Protein 3TY4 (pdb70)

Foldseek 3Di:
DEFEEEEELAFFCSVVLSVLLVVVQCQFDVVLVYHYDYDYAYAAPVCCVVPLARADVVRLVCCVPPGQEYEHHFHPDDPDDDPSDDDNVLVSLVSVALQWKKWWFFAFVPDPDAGATAIETEGADFFQVVVDKDFPDDPVVDIDMDTDGDADLVSLLVSLLVLLVVLLLVVVVVVVPDDDLDPAGEEEEEAACVVVVPRRVSSVVSSVVSCVVDVSSVRHHYYYDYLVCPLVCCVHHNSVHYYYYYYHPSSVVVSVSNCVVHAFLLQIWIWRDRPRYIYTYRPDHNPNVCGPVQQRRNNRSLLSVLVRCSVVPSPPSSVLLVVLLSVLVVVPPAHGVSNVDPHGRVSSSVSSSVSD/DDEFEEEEELAFACSVVLSVLLVVVQCQQDCVLVYHYHYDYDYAAPVCCVVPVARADPVRLVCCVPPGQEYAYHFHPDDPDDDPSDDGNVLVSLVSVAQQWKKWWQADFVPDPFDGATAIQIEGRDFFQVVVAKDFPADPPPDTDMDTDGDADLVSLLVSLLVLLVVQLLVVVVVVVPDDDLDPAGEEEEEAACVPVVPRRVSSVVSNVVSCVVDVSSVRHHYYYDYLVVVLVCLVPPNHVHYYYYYYHPSSVVNSVSSCVRDQDLLQIWMWRDHDRYIYTYRPDHNPNVCGPVQQRRSNRVLLSVLVRCSVVVSPVSSVLLVVLLSVLVVVVPAHGVSNPDPHGSVRSSVSSSVSD

Organism: Schizosaccharomyces pombe (strain 972 / ATCC 24843) (NCBI:txid284812)

Sequence (713 aa):
RRRIVLGLIPADGIGKEVVPAARRLMENLPAKHKLKFDFIIDLDAGWGTFERTGKALPEERTVERLKTECNAALFGAVQSPTHKVAGYSSSPIIVALRKKKMGLYANVRPVKSLDDGAKGKPVVDLVIIVRENTECLYVKEERMVQNTPGKRVAEAIRRISEEASTKKIGKKMAFEIAKSSRQKIRESGTYSIHKKPLVTIIHKSNVMSSVTDGLFRESCRHAQSSLDPSYASSIINVDEQIIVDSMMVYRLFREPECFDVVVAPNLYGDILLSSDGAASSLIGSLGLVPSANVGDNFVVMSSEPVHGSAPDDIAGRRGIANPVATFRSVALMMLEFMMGHQDAAADIYTAVDKVLTEGKVLTPDLGGKSGTNEITDAVLANITRRIVLGLIPADGIGKEVVPAARRLMENLPAKHKLKFDFIDLDDAGWGTFERTGKALPERTVERLKTECNAALFGGAVQSPTHKVAGYSSPIVALRKKMGLYANVRPVKSLDGAKGKPVDLVIVRENTECLYVKKEERMVQNTPGKRVAEAIRRISSEEASTKIGKMMAFEIAKSRQKIRESGTYSIHKKPLVTIIHKSSNVMSSVTDGLFRESCRHAQSLDPSYASINVDEQQIIVDSSMMVYRLFREPECFDVVVAPNLYGDILSSDDGAASLIGSLGLVPSANVGDNFVMSEPVHGSAPDIAGRGIANPVATFRSVALMLEFMGHQDDAAADIYTAVDKVLTEGKVLTPDLGGKSGTNEITDAVLANI

Solvent-accessible surface area: 28170 Å² total; per-residue (Å²): 84,162,4,13,0,0,6,0,38,10,11,20,6,0,132,36,0,3,68,9,0,83,107,0,2,92,76,21,34,103,161,22,69,25,61,27,62,33,18,105,14,60,4,0,41,23,1,28,120,158,85,44,114,3,12,29,94,137,6,5,61,68,1,119,107,67,13,72,0,0,0,1,0,4,22,74,72,38,139,126,105,43,104,65,34,80,33,0,14,68,19,0,41,157,100,19,39,3,18,0,4,1,19,20,0,107,19,46,132,82,53,106,65,108,55,3,16,2,7,0,0,19,2,24,73,15,0,3,43,37,122,76,43,154,51,38,94,98,74,125,46,110,55,15,0,34,0,36,1,54,2,17,23,88,15,0,28,91,0,0,80,23,0,1,68,15,0,80,62,35,36,58,65,32,132,92,67,79,177,21,53,18,189,146,12,36,0,1,0,1,12,5,21,88,16,1,71,48,0,0,25,4,0,58,92,3,0,108,111,0,38,80,84,45,122,46,0,76,91,7,60,33,52,56,10,70,1,43,32,2,0,36,66,3,18,77,59,3,46,49,10,2,0,2,0,0,0,1,4,0,0,17,0,7,0,30,0,0,0,3,30,20,37,17,65,10,12,0,9,4,0,0,7,9,106,138,15,8,0,0,21,2,35,19,41,7,36,91,120,51,36,71,160,39,41,0,6,0,0,0,0,0,18,0,0,0,10,0,0,51,65,47,46,40,96,109,3,1,49,41,0,64,93,3,0,33,95,6,16,76,107,36,86,41,34,0,60,68,39,74,30,103,18,15,7,115,98,0,2,77,21,0,31,89,47,47,141,44,145,6,34,0,0,6,0,35,11,9,19,8,0,129,36,0,3,72,5,0,87,93,0,3,95,72,20,30,100,153,9,51,18,36,21,56,34,22,105,15,81,2,0,41,32,8,27,122,90,89,48,42,7,28,29,73,171,4,28,102,65,0,69,112,76,14,71,0,0,0,0,0,4,16,79,70,40,140,128,106,39,100,70,34,85,29,0,25,82,26,0,37,80,130,28,41,4,19,0,8,1,36,20,1,113,30,39,135,79,54,106,51,83,85,2,11,0,6,1,0,26,3,24,70,12,0,2,39,34,113,74,43,54,74,68,94,76,70,124,44,110,54,16,0,36,1,32,1,53,2,16,20,92,16,0,26,84,0,0,74,14,0,0,73,15,0,82,41,34,35,58,60,33,135,94,65,68,180,26,72,22,106,48,15,37,0,0,0,0,14,14,22,81,16,3,74,50,0,0,19,1,1,54,71,2,0,106,104,0,38,81,82,37,125,49,0,78,98,9,80,51,54,50,45,71,0,8,43,0,0,38,58,0,42,94,56,1,83,51,4,2,0,0,0,0,1,1,2,0,0,16,1,0,2,13,0,0,0,8,23,19,64,14,53,10,29,2,12,4,0,0,6,8,107,148,16,11,0,0,19,3,31,17,42,8,25,94,124,53,40,73,67,36,53,0,7,0,1,0,0,0,26,0,0,0,13,0,0,36,62,53,48,29,103,74,0,0,51,42,0,59,90,2,0,48,102,7,21,94,110,37,86,41,32,0,57,68,45,71,26,109,22,11,5,92,94,0,1,70,20,0,30,89,47,46

Nearest PDB structures (foldseek):
  3ty4-assembly1_A  TM=1.003E+00  e=3.538E-74  Schizosaccharomyces pombe 972h-
  3ty3-assembly1_B  TM=9.899E-01  e=1.278E-67  Schizosaccharomyces pombe 972h-
  3ah3-assembly1_A  TM=9.230E-01  e=7.626E-38  Thermus thermophilus HB27
  6lky-assembly1_B  TM=9.009E-01  e=6.989E-37  Methylococcus capsulatus str. Bath
  6m3s-assembly1_B  TM=8.897E-01  e=4.138E-35  Xanthomonas campestris

B-factor: mean 22.15, std 6.97, range [3.12, 55.67]

InterPro domains:
  IPR019818 Isocitrate/isopropylmalate dehydrogenase, conserved site [PS00470] (252-271)
  IPR024084 Isopropylmalate dehydrogenase-like domain [PF00180] (10-356)
  IPR024084 Isopropylmalate dehydrogenase-like domain [SM01329] (6-356)

GO terms:
  GO:0005759 mitochondrial matrix (C, IC)
  GO:0005737 cytoplasm (C, HDA)
  GO:0009085 L-lysine biosynthetic process (P, IMP)

Radius of gyration: 26.91 Å; Cα contacts (8 Å, |Δi|>4): 1716; chains: 2; bounding box: 52×58×83 Å

Structure (mmCIF, N/CA/C/O backbone):
data_3TY4
#
_entry.id   3TY4
#
_cell.length_a   52.851
_cell.length_b   94.452
_cell.length_c   76.076
_cell.angle_alpha   90.000
_cell.angle_beta   106.630
_cell.angle_gamma   90.000
#
_symmetry.space_group_name_H-M   'P 1 21 1'
#
loop_
_entity.id
_entity.type
_entity.pdbx_description
1 polymer 'Probable homoisocitrate dehydrogenase'
2 non-polymer GLYCEROL
3 water water
#
loop_
_atom_site.group_PDB
_atom_site.id
_atom_site.type_symbol
_atom_site.label_atom_id
_atom_site.label_alt_id
_atom_site.label_comp_id
_atom_site.label_asym_id
_atom_site.label_entity_id
_atom_site.label_seq_id
_atom_site.pdbx_PDB_ins_code
_atom_site.Cartn_x
_atom_site.Cartn_y
_atom_site.Cartn_z
_atom_site.occupancy
_atom_site.B_iso_or_equiv
_atom_site.auth_seq_id
_atom_site.auth_comp_id
_atom_site.auth_asym_id
_atom_site.auth_atom_id
_atom_site.pdbx_PDB_model_num
ATOM 1 N N . ARG A 1 9 ? 8.196 13.651 -13.252 1.00 37.66 5 ARG A N 1
ATOM 2 C CA . ARG A 1 9 ? 7.765 12.325 -12.744 1.00 35.45 5 ARG A CA 1
ATOM 3 C C . ARG A 1 9 ? 6.243 12.332 -12.557 1.00 34.83 5 ARG A C 1
ATOM 4 O O . ARG A 1 9 ? 5.662 13.325 -12.077 1.00 35.17 5 ARG A O 1
ATOM 6 N N A ARG A 1 10 ? 5.627 11.222 -12.950 0.50 33.58 6 ARG A N 1
ATOM 7 N N B ARG A 1 10 ? 5.589 11.250 -12.965 0.50 33.60 6 ARG A N 1
ATOM 8 C CA A ARG A 1 10 ? 4.187 11.028 -12.857 0.50 32.17 6 ARG A CA 1
ATOM 9 C CA B ARG A 1 10 ? 4.133 11.163 -12.844 0.50 32.24 6 ARG A CA 1
ATOM 10 C C A ARG A 1 10 ? 3.861 10.066 -11.717 0.50 30.16 6 ARG A C 1
ATOM 11 C C B ARG A 1 10 ? 3.684 10.060 -11.884 0.50 30.32 6 ARG A C 1
ATOM 12 O O A ARG A 1 10 ? 4.464 8.993 -11.597 0.50 30.16 6 ARG A O 1
ATOM 13 O O B ARG A 1 10 ? 4.032 8.886 -12.055 0.50 30.51 6 ARG A O 1
ATOM 28 N N . ILE A 1 11 ? 2.911 10.461 -10.868 1.00 28.37 7 ILE A N 1
ATOM 29 C CA . ILE A 1 11 ? 2.341 9.540 -9.872 1.00 24.83 7 ILE A CA 1
ATOM 30 C C . ILE A 1 11 ? 0.846 9.431 -10.126 1.00 22.73 7 ILE A C 1
ATOM 31 O O . ILE A 1 11 ? 0.150 10.460 -10.184 1.00 22.51 7 ILE A O 1
ATOM 36 N N . VAL A 1 12 ? 0.374 8.200 -10.308 1.00 20.90 8 VAL A N 1
ATOM 37 C CA . VAL A 1 12 ? -1.074 7.958 -10.429 1.00 20.53 8 VAL A CA 1
ATOM 38 C C . VAL A 1 12 ? -1.575 7.542 -9.044 1.00 18.79 8 VAL A C 1
ATOM 39 O O . VAL A 1 12 ? -1.220 6.476 -8.532 1.00 19.40 8 VAL A O 1
ATOM 43 N N . LEU A 1 13 ? -2.399 8.401 -8.443 1.00 18.79 9 LEU A N 1
ATOM 44 C CA . LEU A 1 13 ? -2.810 8.215 -7.057 1.00 16.82 9 LEU A CA 1
ATOM 45 C C . LEU A 1 13 ? -4.290 7.917 -6.956 1.00 16.71 9 LEU A C 1
ATOM 46 O O . LEU A 1 13 ? -5.123 8.678 -7.458 1.00 16.40 9 LEU A O 1
ATOM 51 N N . GLY A 1 14 ? -4.614 6.802 -6.328 1.00 15.95 10 GLY A N 1
ATOM 52 C CA . GLY A 1 14 ? -6.007 6.490 -6.054 1.00 14.73 10 GLY A CA 1
ATOM 53 C C . GLY A 1 14 ? -6.483 7.284 -4.857 1.00 15.54 10 GLY A C 1
ATOM 54 O O . GLY A 1 14 ? -5.788 7.352 -3.832 1.00 15.83 10 GLY A O 1
ATOM 55 N N . LEU A 1 15 ? -7.637 7.917 -5.000 1.00 14.34 11 LEU A N 1
ATOM 56 C CA . LEU A 1 15 ? -8.251 8.698 -3.918 1.00 13.68 11 LEU A CA 1
ATOM 57 C C . LEU A 1 15 ? -9.450 7.916 -3.375 1.00 14.50 11 LEU A C 1
ATOM 58 O O . LEU A 1 15 ? -10.398 7.640 -4.111 1.00 13.88 11 LEU A O 1
ATOM 63 N N . ILE A 1 16 ? -9.392 7.562 -2.096 1.00 13.69 12 ILE A N 1
ATOM 64 C CA . ILE A 1 16 ? -10.429 6.712 -1.455 1.00 13.84 12 ILE A CA 1
ATOM 65 C C . ILE A 1 16 ? -10.940 7.447 -0.203 1.00 14.02 12 ILE A C 1
ATOM 66 O O . ILE A 1 16 ? -10.596 7.081 0.921 1.00 13.87 12 ILE A O 1
ATOM 71 N N . PRO A 1 17 ? -11.768 8.476 -0.409 1.00 15.18 13 PRO A N 1
ATOM 72 C CA . PRO A 1 17 ? -12.191 9.317 0.724 1.00 15.01 13 PRO A CA 1
ATOM 73 C C . PRO A 1 17 ? -12.992 8.543 1.752 1.00 15.97 13 PRO A C 1
ATOM 74 O O . PRO A 1 17 ? -12.894 8.832 2.961 1.00 15.70 13 PRO A O 1
ATOM 78 N N . ALA A 1 18 ? -13.764 7.573 1.264 1.00 15.23 14 ALA A N 1
ATOM 79 C CA . ALA A 1 18 ? -14.673 6.785 2.125 1.00 14.65 14 ALA A CA 1
ATOM 80 C C . ALA A 1 18 ? -15.684 7.670 2.866 1.00 14.68 14 ALA A C 1
ATOM 81 O O . ALA A 1 18 ? -16.459 8.353 2.206 1.00 16.07 14 ALA A O 1
ATOM 83 N N . ASP A 1 19 ? -15.679 7.654 4.192 1.00 15.72 15 ASP A N 1
ATOM 84 C CA . ASP A 1 19 ? -16.827 8.211 4.950 1.00 15.99 15 ASP A CA 1
ATOM 85 C C . ASP A 1 19 ? -16.491 9.463 5.752 1.00 16.25 15 ASP A C 1
ATOM 86 O O . ASP A 1 19 ? -15.322 9.727 6.070 1.00 16.19 15 ASP A O 1
ATOM 91 N N . GLY A 1 20 ? -17.542 10.188 6.113 1.00 17.37 16 GLY A N 1
ATOM 92 C CA . GLY A 1 20 ? -17.433 11.312 7.054 1.00 17.70 16 GLY A CA 1
ATOM 93 C C . GLY A 1 20 ? -16.428 12.346 6.595 1.00 17.22 16 GLY A C 1
ATOM 94 O O . GLY A 1 20 ? -16.449 12.770 5.430 1.00 18.27 16 GLY A O 1
ATOM 95 N N . ILE A 1 21 ? -15.542 12.741 7.514 1.00 17.19 17 ILE A N 1
ATOM 96 C CA . ILE A 1 21 ? -14.566 13.761 7.180 1.00 17.24 17 ILE A CA 1
ATOM 97 C C . ILE A 1 21 ? -13.527 13.265 6.163 1.00 16.58 17 ILE A C 1
ATOM 98 O O . ILE A 1 21 ? -12.759 14.055 5.626 1.00 16.77 17 ILE A O 1
ATOM 103 N N . GLY A 1 22 ? -13.495 11.970 5.881 1.00 15.53 18 GLY A N 1
ATOM 104 C CA . GLY A 1 22 ? -12.684 11.505 4.731 1.00 15.84 18 GLY A CA 1
ATOM 105 C C . GLY A 1 22 ? -13.033 12.248 3.456 1.00 16.22 18 GLY A C 1
ATOM 106 O O . GLY A 1 22 ? -12.149 12.570 2.658 1.00 16.28 18 GLY A O 1
ATOM 107 N N . LYS A 1 23 ? -14.315 12.587 3.273 1.00 16.75 19 LYS A N 1
ATOM 108 C CA . LYS A 1 23 ? -14.779 13.282 2.068 1.00 18.07 19 LYS A CA 1
ATOM 109 C C . LYS A 1 23 ? -14.361 14.750 2.027 1.00 17.41 19 LYS A C 1
ATOM 110 O O . LYS A 1 23 ? -14.542 15.431 0.982 1.00 19.88 19 LYS A O 1
ATOM 116 N N . GLU A 1 24 ? -13.828 15.243 3.153 1.00 17.82 20 GLU A N 1
ATOM 117 C CA . GLU A 1 24 ? -13.383 16.637 3.288 1.00 18.81 20 GLU A CA 1
ATOM 118 C C . GLU A 1 24 ? -11.864 16.724 3.231 1.00 17.77 20 GLU A C 1
ATOM 119 O O . GLU A 1 24 ? -11.302 17.609 2.546 1.00 19.75 20 GLU A O 1
ATOM 125 N N . VAL A 1 25 ? -11.196 15.816 3.936 1.00 16.69 21 VAL A N 1
ATOM 126 C CA . VAL A 1 25 ? -9.733 15.922 4.022 1.00 16.32 21 VAL A CA 1
ATOM 127 C C . VAL A 1 25 ? -9.018 15.394 2.760 1.00 16.84 21 VAL A C 1
ATOM 128 O O . VAL A 1 25 ? -7.939 15.895 2.398 1.00 17.18 21 VAL A O 1
ATOM 132 N N . VAL A 1 26 ? -9.623 14.427 2.064 1.00 16.25 22 VAL A N 1
ATOM 133 C CA . VAL A 1 26 ? -9.004 13.928 0.840 1.00 15.72 22 VAL A CA 1
ATOM 134 C C . VAL A 1 26 ? -9.028 14.992 -0.293 1.00 17.16 22 VAL A C 1
ATOM 135 O O . VAL A 1 26 ? -7.994 15.196 -0.916 1.00 17.49 22 VAL A O 1
ATOM 139 N N . PRO A 1 27 ? -10.168 15.680 -0.531 1.00 18.14 23 PRO A N 1
ATOM 140 C CA . PRO A 1 27 ? -10.138 16.822 -1.469 1.00 18.87 23 PRO A CA 1
ATOM 141 C C . PRO A 1 27 ? -9.117 17.892 -1.111 1.00 19.05 23 PRO A C 1
ATOM 142 O O . PRO A 1 27 ? -8.480 18.433 -2.017 1.00 19.63 23 PRO 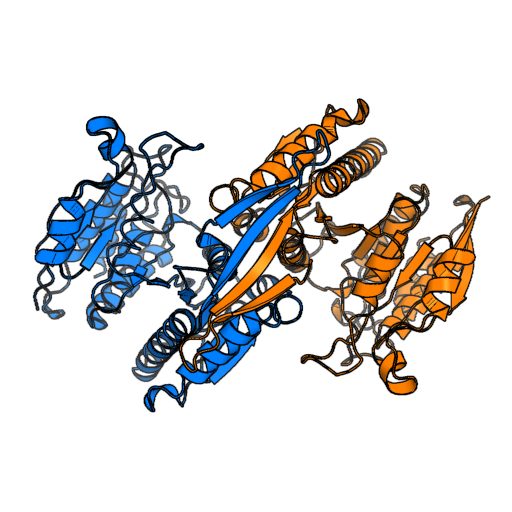A O 1
ATOM 146 N N . ALA A 1 28 ? -8.989 18.222 0.182 1.00 18.28 24 ALA A N 1
ATOM 147 C CA . ALA A 1 28 ? -8.002 19.215 0.618 1.00 19.75 24 ALA A CA 1
ATOM 148 C C . ALA A 1 28 ? -6.610 18.728 0.231 1.00 19.11 24 ALA A C 1
ATOM 149 O O . ALA A 1 28 ? -5.806 19.505 -0.281 1.00 19.48 24 ALA A O 1
ATOM 151 N N . ALA A 1 29 ? -6.326 17.444 0.493 1.00 18.19 25 ALA A N 1
ATOM 152 C CA . ALA A 1 29 ? -5.035 16.878 0.107 1.00 17.61 25 ALA A CA 1
ATOM 153 C C . ALA A 1 29 ? -4.836 16.885 -1.412 1.00 18.36 25 ALA A C 1
ATOM 154 O O . ALA A 1 29 ? -3.714 17.115 -1.878 1.00 18.76 25 ALA A O 1
ATOM 156 N N . ARG A 1 30 ? -5.892 16.627 -2.188 1.00 17.88 26 ARG A N 1
ATOM 157 C CA . ARG A 1 30 ? -5.781 16.740 -3.654 1.00 18.13 26 ARG A CA 1
ATOM 158 C C . ARG A 1 30 ? -5.317 18.138 -4.057 1.00 19.08 26 ARG A C 1
ATOM 159 O O . ARG A 1 30 ? -4.431 18.280 -4.886 1.00 19.75 26 ARG A O 1
ATOM 167 N N . ARG A 1 31 ? -5.903 19.164 -3.449 1.00 19.58 27 ARG A N 1
ATOM 168 C CA . ARG A 1 31 ? -5.525 20.534 -3.779 1.00 21.32 27 ARG A CA 1
ATOM 169 C C . ARG A 1 31 ? -4.076 20.819 -3.419 1.00 21.29 27 ARG A C 1
ATOM 170 O O . ARG A 1 31 ? -3.373 21.543 -4.149 1.00 21.90 27 ARG A O 1
ATOM 178 N N . LEU A 1 32 ? -3.623 20.258 -2.305 1.00 20.67 28 LEU A N 1
ATOM 179 C CA . LEU A 1 32 ? -2.239 20.440 -1.893 1.00 21.67 28 LEU A CA 1
ATOM 180 C C . LEU A 1 32 ? -1.323 19.817 -2.929 1.00 21.90 28 LEU A C 1
ATOM 181 O O . LEU A 1 32 ? -0.349 20.446 -3.369 1.00 23.88 28 LEU A O 1
ATOM 186 N N . MET A 1 33 ? -1.658 18.593 -3.351 1.00 20.89 29 MET A N 1
ATOM 187 C CA . MET A 1 33 ? -0.826 17.883 -4.333 1.00 19.97 29 MET A CA 1
ATOM 188 C C . MET A 1 33 ? -0.799 18.577 -5.697 1.00 21.28 29 MET A C 1
ATOM 189 O O . MET A 1 33 ? 0.263 18.649 -6.319 1.00 22.34 29 MET A O 1
ATOM 194 N N . GLU A 1 34 ? -1.930 19.147 -6.120 1.00 20.70 30 GLU A N 1
ATOM 195 C CA . GLU A 1 34 ? -2.022 19.856 -7.388 1.00 21.96 30 GLU A CA 1
ATOM 196 C C . GLU A 1 34 ? -1.222 21.147 -7.400 1.00 23.39 30 GLU A C 1
ATOM 197 O O . GLU A 1 34 ? -0.846 21.631 -8.466 1.00 24.55 30 GLU A O 1
ATOM 203 N N . ASN A 1 35 ? -0.985 21.710 -6.214 1.00 24.63 31 ASN A N 1
ATOM 204 C CA . ASN A 1 35 ? -0.301 23.010 -6.116 1.00 27.50 31 ASN A CA 1
ATOM 205 C C . ASN A 1 35 ? 1.087 22.960 -5.485 1.00 28.76 31 ASN A C 1
ATOM 206 O O . ASN A 1 35 ? 1.577 23.976 -4.946 1.00 30.09 31 ASN A O 1
ATOM 211 N N . LEU A 1 36 ? 1.754 21.812 -5.587 1.00 28.06 32 LEU A N 1
ATOM 212 C CA . LEU A 1 36 ? 3.160 21.731 -5.198 1.00 29.21 32 LEU A CA 1
ATOM 213 C C . LEU A 1 36 ? 4.042 22.614 -6.091 1.00 31.29 32 LEU A C 1
ATOM 214 O O . LEU A 1 36 ? 3.752 22.782 -7.278 1.00 32.12 32 LEU A O 1
ATOM 219 N N . PRO A 1 37 ? 5.109 23.195 -5.506 1.00 32.28 33 PRO A N 1
ATOM 220 C CA . PRO A 1 37 ? 6.109 23.972 -6.240 1.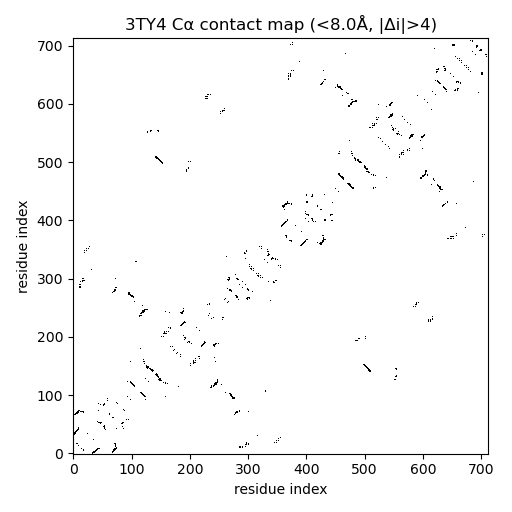00 34.61 33 PRO A CA 1
ATOM 221 C C . PRO A 1 37 ? 6.581 23.302 -7.532 1.00 35.13 33 PRO A C 1
ATOM 222 O O . PRO A 1 37 ? 6.835 22.091 -7.533 1.00 33.54 33 PRO A O 1
ATOM 226 N N . ALA A 1 38 ? 6.729 24.105 -8.597 1.00 37.28 34 ALA A N 1
ATOM 227 C CA . ALA A 1 38 ? 7.279 23.651 -9.895 1.00 38.54 34 ALA A CA 1
ATOM 228 C C . ALA A 1 38 ? 8.578 22.839 -9.738 1.00 38.79 34 ALA A C 1
ATOM 229 O O . ALA A 1 38 ? 8.787 21.832 -10.428 1.00 37.93 34 ALA A O 1
ATOM 231 N N . LYS A 1 39 ? 9.421 23.276 -8.809 1.00 39.96 35 LYS A N 1
ATOM 232 C CA . LYS A 1 39 ? 10.747 22.698 -8.601 1.00 41.76 35 LYS A CA 1
ATOM 233 C C . LYS A 1 39 ? 10.753 21.180 -8.321 1.00 41.30 35 LYS A C 1
ATOM 234 O O . LYS A 1 39 ? 11.705 20.473 -8.677 1.00 42.25 35 LYS A O 1
ATOM 240 N N . HIS A 1 40 ? 9.676 20.675 -7.727 1.00 40.35 36 HIS A N 1
ATOM 241 C CA . HIS A 1 40 ? 9.609 19.253 -7.404 1.00 39.56 36 HIS A CA 1
ATOM 242 C C . HIS A 1 40 ? 9.457 18.350 -8.625 1.00 39.81 36 HIS A C 1
ATOM 243 O O . HIS A 1 40 ? 9.734 17.151 -8.551 1.00 39.39 36 HIS A O 1
ATOM 250 N N . LYS A 1 41 ? 9.049 18.938 -9.751 1.00 39.89 37 LYS A N 1
ATOM 251 C CA . LYS A 1 41 ? 8.863 18.207 -11.006 1.00 40.06 37 LYS A CA 1
ATOM 252 C C . LYS A 1 41 ? 7.976 16.977 -10.781 1.00 38.33 37 LYS A C 1
ATOM 253 O O . LYS A 1 41 ? 8.318 15.851 -11.168 1.00 38.11 37 LYS A O 1
ATOM 255 N N . LEU A 1 42 ? 6.835 17.210 -10.142 1.00 36.93 38 LEU A N 1
ATOM 256 C CA . LEU A 1 42 ? 5.939 16.126 -9.777 1.00 35.48 38 LEU A CA 1
ATOM 257 C C . LEU A 1 42 ? 4.513 16.407 -10.229 1.00 35.21 38 LEU A C 1
ATOM 258 O O . LEU A 1 42 ? 3.867 17.353 -9.730 1.00 35.96 38 LEU A O 1
ATOM 263 N N . LYS A 1 43 ? 4.032 15.550 -11.137 1.00 33.44 39 LYS A N 1
ATOM 264 C CA . LYS A 1 43 ? 2.696 15.641 -11.733 1.00 32.26 39 LYS A CA 1
ATOM 265 C C . LYS A 1 43 ? 1.810 14.496 -11.231 1.00 30.08 39 LYS A C 1
ATOM 266 O O . LYS A 1 43 ? 2.191 13.321 -11.303 1.00 29.25 39 LYS A O 1
ATOM 268 N N . PHE A 1 44 ? 0.629 14.847 -10.741 1.00 28.09 40 PHE A N 1
ATOM 269 C CA . PHE A 1 44 ? -0.300 13.838 -10.251 1.00 26.01 40 PHE A CA 1
ATOM 270 C C . PHE A 1 44 ? -1.475 13.653 -11.192 1.00 25.54 40 PHE A C 1
ATOM 271 O O . PHE A 1 44 ? -2.060 14.631 -11.667 1.00 26.66 40 PHE A O 1
ATOM 279 N N . ASP A 1 45 ? -1.829 12.391 -11.422 1.00 24.07 41 ASP A N 1
ATOM 280 C CA . ASP A 1 45 ? -3.116 12.034 -11.990 1.00 24.00 41 ASP A CA 1
ATOM 281 C C . ASP A 1 45 ? -3.877 11.280 -10.925 1.00 22.26 41 ASP A C 1
ATOM 282 O O . ASP A 1 45 ? -3.339 10.400 -10.279 1.00 23.05 41 ASP A O 1
ATOM 287 N N . PHE A 1 46 ? -5.142 11.634 -10.763 1.00 20.74 42 PHE A N 1
ATOM 288 C CA . PHE A 1 46 ? -5.944 11.074 -9.703 1.00 18.66 42 PHE A CA 1
ATOM 289 C C . PHE A 1 46 ? -7.040 10.190 -10.268 1.00 18.15 42 PHE A C 1
ATOM 290 O O . PHE A 1 46 ? -7.626 10.473 -11.314 1.00 19.43 42 PHE A O 1
ATOM 298 N N A ILE A 1 47 ? -7.320 9.124 -9.527 0.50 17.25 43 ILE A N 1
ATOM 299 N N B ILE A 1 47 ? -7.300 9.079 -9.591 0.50 16.69 43 ILE A N 1
ATOM 300 C CA A ILE A 1 47 ? -8.437 8.229 -9.801 0.50 17.99 43 ILE A CA 1
ATOM 301 C CA B ILE A 1 47 ? -8.516 8.321 -9.877 0.50 16.99 43 ILE A CA 1
ATOM 302 C C A ILE A 1 47 ? -9.329 8.187 -8.562 0.50 17.39 43 ILE A C 1
ATOM 303 C C B ILE A 1 47 ? -9.335 8.175 -8.603 0.50 16.82 43 ILE A C 1
ATOM 304 O O A ILE A 1 47 ? -8.844 7.985 -7.451 0.50 17.33 43 ILE A O 1
ATOM 305 O O B ILE A 1 47 ? -8.813 7.894 -7.526 0.50 16.97 43 ILE A O 1
ATOM 314 N N . ASP A 1 48 ? -10.631 8.392 -8.748 1.00 17.00 44 ASP A N 1
ATOM 315 C CA . ASP A 1 48 ? -11.560 8.398 -7.607 1.00 16.49 44 ASP A CA 1
ATOM 316 C C . ASP A 1 48 ? -12.114 7.003 -7.428 1.00 16.07 44 ASP A C 1
ATOM 317 O O . ASP A 1 48 ? -12.612 6.400 -8.389 1.00 17.47 44 ASP A O 1
ATOM 322 N N . LEU A 1 49 ? -12.046 6.508 -6.196 1.00 14.80 45 LEU A N 1
ATOM 323 C CA . LEU A 1 49 ? -12.401 5.134 -5.898 1.00 14.54 45 LEU A CA 1
ATOM 324 C C . LEU A 1 49 ? -13.378 5.064 -4.743 1.00 14.55 45 LEU A C 1
ATOM 325 O O . LEU A 1 49 ? -13.296 5.848 -3.780 1.00 15.96 45 LEU A O 1
ATOM 330 N N . ASP A 1 50 ? -14.287 4.093 -4.836 1.00 14.98 46 ASP A N 1
ATOM 331 C CA . ASP A 1 50 ? -15.360 3.889 -3.835 1.00 14.82 46 ASP A CA 1
ATOM 332 C C . ASP A 1 50 ? -15.020 2.773 -2.824 1.00 15.21 46 ASP A C 1
ATOM 333 O O . ASP A 1 50 ? -14.633 1.679 -3.202 1.00 16.06 46 ASP A O 1
ATOM 338 N N . ALA A 1 51 ? -15.076 3.080 -1.532 1.00 14.28 47 ALA A N 1
ATOM 339 C CA . ALA A 1 51 ? -14.963 2.076 -0.466 1.00 13.94 47 ALA A CA 1
ATOM 340 C C . ALA A 1 51 ? -15.536 2.691 0.799 1.00 14.73 47 ALA A C 1
ATOM 341 O O . ALA A 1 51 ? -15.653 3.904 0.891 1.00 14.83 47 ALA A O 1
ATOM 343 N N . GLY A 1 52 ? -15.907 1.839 1.750 1.00 14.52 48 GLY A N 1
ATOM 344 C CA . GLY A 1 52 ? -16.207 2.301 3.113 1.00 14.10 48 GLY A CA 1
ATOM 345 C C . GLY A 1 52 ? -17.611 1.870 3.533 1.00 14.90 48 GLY A C 1
ATOM 346 O O . GLY A 1 52 ? -18.251 1.026 2.870 1.00 15.66 48 GLY A O 1
ATOM 347 N N . TRP A 1 53 ? -18.067 2.457 4.641 1.00 15.54 49 TRP A N 1
ATOM 348 C CA . TRP A 1 53 ? -19.393 2.151 5.183 1.00 16.01 49 TRP A CA 1
ATOM 349 C C . TRP A 1 53 ? -20.529 2.538 4.236 1.00 16.22 49 TRP A C 1
ATOM 350 O O . TRP A 1 53 ? -21.488 1.770 4.032 1.00 16.94 49 TRP A O 1
ATOM 361 N N . GLY A 1 54 ? -20.442 3.729 3.660 1.00 16.68 50 GLY A N 1
ATOM 362 C CA . GLY A 1 54 ? -21.372 4.181 2.644 1.00 16.97 50 GLY A CA 1
ATOM 363 C C . GLY A 1 54 ? -21.472 3.205 1.474 1.00 16.68 50 GLY A C 1
ATOM 364 O O . GLY A 1 54 ? -22.568 2.879 1.024 1.00 18.61 50 GLY A O 1
ATOM 365 N N . THR A 1 55 ? -20.309 2.728 1.014 1.00 16.15 51 THR A N 1
ATOM 366 C CA . THR A 1 55 ? -20.268 1.764 -0.073 1.00 15.67 51 THR A CA 1
ATOM 367 C C . THR A 1 55 ? -21.009 0.487 0.299 1.00 15.28 51 THR A C 1
ATOM 368 O O . THR A 1 55 ? -21.756 -0.060 -0.522 1.00 16.54 51 THR A O 1
ATOM 372 N N . PHE A 1 56 ? -20.791 0.039 1.534 1.00 16.20 52 PHE A N 1
ATOM 373 C CA . PHE A 1 56 ? -21.465 -1.159 2.042 1.00 16.21 52 PHE A CA 1
ATOM 374 C C . PHE A 1 56 ? -22.979 -0.928 2.100 1.00 17.65 52 PHE A C 1
ATOM 375 O O . PHE A 1 56 ? -23.774 -1.771 1.690 1.00 18.83 52 PHE A O 1
ATOM 383 N N . GLU A 1 57 ? -23.385 0.232 2.603 1.00 18.60 53 GLU A N 1
ATOM 384 C CA . GLU A 1 57 ? -24.839 0.488 2.685 1.00 19.68 53 GLU A CA 1
ATOM 385 C C . GLU A 1 57 ? -25.529 0.446 1.321 1.00 20.57 53 GLU A C 1
ATOM 386 O O . GLU A 1 57 ? -26.678 0.013 1.204 1.00 22.09 53 GLU A O 1
ATOM 392 N N . ARG A 1 58 ? -24.852 0.948 0.284 1.00 20.02 54 ARG A N 1
ATOM 393 C CA . ARG A 1 58 ? -25.428 1.038 -1.048 1.00 21.55 54 ARG A CA 1
ATOM 394 C C . ARG A 1 58 ? -25.399 -0.294 -1.806 1.00 21.44 54 ARG A C 1
ATOM 395 O O . ARG A 1 58 ? -26.289 -0.586 -2.592 1.00 23.70 54 ARG A O 1
ATOM 403 N N . THR A 1 59 ? -24.338 -1.066 -1.578 1.00 20.41 55 THR A N 1
ATOM 404 C CA . THR A 1 59 ? -24.024 -2.200 -2.458 1.00 20.16 55 THR A CA 1
ATOM 405 C C . THR A 1 59 ? -23.872 -3.544 -1.737 1.00 20.13 55 THR A C 1
ATOM 406 O O . THR A 1 59 ? -23.858 -4.598 -2.389 1.00 21.98 55 THR A O 1
ATOM 410 N N . GLY A 1 60 ? -23.771 -3.521 -0.422 1.00 19.76 56 GLY A N 1
ATOM 411 C CA . GLY A 1 60 ? -23.574 -4.725 0.376 1.00 20.15 56 GLY A CA 1
ATOM 412 C C . GLY A 1 60 ? -22.140 -5.185 0.462 1.00 19.46 56 GLY A C 1
ATOM 413 O O . GLY A 1 60 ? -21.843 -6.231 1.068 1.00 20.10 56 GLY A O 1
ATOM 414 N N . LYS A 1 61 ? -21.226 -4.394 -0.098 1.00 18.42 57 LYS A N 1
ATOM 415 C CA . LYS A 1 61 ? -19.823 -4.716 0.006 1.00 17.94 57 LYS A CA 1
ATOM 416 C C . LYS A 1 61 ? -19.026 -3.445 0.306 1.00 16.86 57 LYS A C 1
ATOM 417 O O . LYS A 1 61 ? -19.164 -2.477 -0.439 1.00 17.27 57 LYS A O 1
ATOM 423 N N . ALA A 1 62 ? -18.227 -3.446 1.370 1.00 16.13 58 ALA A N 1
ATOM 424 C CA . ALA A 1 62 ? -17.471 -2.264 1.770 1.00 15.46 58 ALA A CA 1
ATOM 425 C C . ALA A 1 62 ? -16.300 -1.992 0.839 1.00 15.66 58 ALA A C 1
ATOM 426 O O . ALA A 1 62 ? -15.849 -0.848 0.741 1.00 15.67 58 ALA A O 1
ATOM 428 N N . LEU A 1 63 ? -15.761 -3.044 0.234 1.00 15.14 59 LEU A N 1
ATOM 429 C CA . LEU A 1 63 ? -14.584 -2.904 -0.649 1.00 14.28 59 LEU A CA 1
ATOM 430 C C . LEU A 1 63 ? -14.913 -3.572 -1.985 1.00 14.82 59 LEU A C 1
ATOM 431 O O . LEU A 1 63 ? -14.768 -4.801 -2.121 1.00 15.18 59 LEU A O 1
ATOM 436 N N . PRO A 1 64 ? -15.377 -2.784 -2.984 1.00 15.02 60 PRO A N 1
ATOM 437 C CA . PRO A 1 64 ? -15.675 -3.370 -4.295 1.00 14.76 60 PRO A CA 1
ATOM 438 C C . PRO A 1 64 ? -14.425 -3.990 -4.871 1.00 14.43 60 PRO A C 1
ATOM 439 O O . PRO A 1 64 ? -13.341 -3.391 -4.763 1.00 14.09 60 PRO A O 1
ATOM 443 N N A GLU A 1 65 ? -14.568 -5.156 -5.490 0.50 15.11 61 GLU A N 1
ATOM 444 N N B GLU A 1 65 ? -14.555 -5.156 -5.494 0.50 15.12 61 GLU A N 1
ATOM 445 C CA A GLU A 1 65 ? -13.420 -5.774 -6.155 0.50 16.29 61 GLU A CA 1
ATOM 446 C CA B GLU A 1 65 ? -13.382 -5.751 -6.145 0.50 16.16 61 GLU A CA 1
ATOM 447 C C A GLU A 1 65 ? -12.845 -4.825 -7.211 0.50 15.71 61 GLU A C 1
ATOM 448 C C B GLU A 1 65 ? -12.829 -4.802 -7.205 0.50 15.68 61 GLU A C 1
ATOM 449 O O A GLU A 1 65 ? -11.622 -4.755 -7.387 0.50 15.65 61 GLU A O 1
ATOM 450 O O B GLU A 1 65 ? -11.606 -4.708 -7.381 0.50 15.48 61 GLU A O 1
ATOM 461 N N . ARG A 1 66 ? -13.710 -4.052 -7.874 1.00 15.85 62 ARG A N 1
ATOM 462 C CA . ARG A 1 66 ? -13.253 -3.080 -8.893 1.00 15.90 62 ARG A CA 1
ATOM 463 C C . ARG A 1 66 ? -12.300 -2.031 -8.317 1.00 15.88 62 ARG A C 1
ATOM 464 O O . ARG A 1 66 ? -11.361 -1.619 -9.000 1.00 16.71 62 ARG A O 1
ATOM 472 N N . THR A 1 67 ? -12.495 -1.633 -7.053 1.00 15.55 63 THR A N 1
ATOM 473 C CA . THR A 1 67 ? -11.613 -0.656 -6.428 1.00 14.75 63 THR A CA 1
ATOM 474 C C . THR A 1 67 ? -10.223 -1.258 -6.292 1.00 14.71 63 THR A C 1
ATOM 475 O O . THR A 1 67 ? -9.241 -0.609 -6.628 1.00 15.18 63 THR A O 1
ATOM 479 N N . VAL A 1 68 ? -10.173 -2.517 -5.846 1.00 14.85 64 VAL A N 1
ATOM 480 C CA . VAL A 1 68 ? -8.894 -3.234 -5.725 1.00 15.46 64 VAL A CA 1
ATOM 481 C C . VAL A 1 68 ? -8.216 -3.372 -7.091 1.00 15.65 64 VAL A C 1
ATOM 482 O O . VAL A 1 68 ? -7.004 -3.145 -7.226 1.00 16.19 64 VAL A O 1
ATOM 486 N N . GLU A 1 69 ? -8.993 -3.755 -8.094 1.00 14.97 65 GLU A N 1
ATOM 487 C CA . GLU A 1 69 ? -8.448 -3.920 -9.465 1.00 16.46 65 GLU A CA 1
ATOM 488 C C . GLU A 1 69 ? -7.832 -2.631 -10.003 1.00 16.37 65 GLU A C 1
ATOM 489 O O . GLU A 1 69 ? -6.751 -2.647 -10.636 1.00 17.38 65 GLU A O 1
ATOM 495 N N . ARG A 1 70 ? -8.531 -1.516 -9.810 1.00 16.21 66 ARG A N 1
ATOM 496 C CA . ARG A 1 70 ? -8.029 -0.248 -10.343 1.00 16.41 66 ARG A CA 1
ATOM 497 C C . ARG A 1 70 ? -6.751 0.152 -9.584 1.00 17.32 66 ARG A C 1
ATOM 498 O O . ARG A 1 70 ? -5.804 0.671 -10.181 1.00 17.76 66 ARG A O 1
ATOM 506 N N . LEU A 1 71 ? -6.690 -0.107 -8.278 1.00 15.89 67 LEU A N 1
ATOM 507 C CA . LEU A 1 71 ? -5.450 0.179 -7.552 1.00 15.95 67 LEU A CA 1
ATOM 508 C C . LEU A 1 71 ? -4.276 -0.627 -8.093 1.00 17.42 67 LEU A C 1
ATOM 509 O O . LEU A 1 71 ? -3.218 -0.051 -8.364 1.00 17.38 67 LEU A O 1
ATOM 514 N N . LYS A 1 72 ? -4.485 -1.927 -8.293 1.00 17.35 68 LYS A N 1
ATOM 515 C CA . LYS A 1 72 ? -3.419 -2.824 -8.755 1.00 18.73 68 LYS A CA 1
ATOM 516 C C . LYS A 1 72 ? -2.969 -2.498 -10.169 1.00 20.20 68 LYS A C 1
ATOM 517 O O . LYS A 1 72 ? -1.766 -2.541 -10.473 1.00 21.90 68 LYS A O 1
ATOM 523 N N . THR A 1 73 ? -3.913 -2.189 -11.056 1.00 19.89 69 THR A N 1
ATOM 524 C CA . THR A 1 73 ? -3.586 -2.073 -12.485 1.00 20.96 69 THR A CA 1
ATOM 525 C C . THR A 1 73 ? -3.208 -0.653 -12.928 1.00 21.66 69 THR A C 1
ATOM 526 O O . THR A 1 73 ? -2.455 -0.478 -13.892 1.00 23.65 69 THR A O 1
ATOM 530 N N . GLU A 1 74 ? -3.719 0.351 -12.235 1.00 20.42 70 GLU A N 1
ATOM 531 C CA . GLU A 1 74 ? -3.573 1.746 -12.632 1.00 21.10 70 GLU A CA 1
ATOM 532 C C . GLU A 1 74 ? -2.737 2.634 -11.697 1.00 20.42 70 GLU A C 1
ATOM 533 O O . GLU A 1 74 ? -2.115 3.585 -12.170 1.00 22.55 70 GLU A O 1
ATOM 539 N N . CYS A 1 75 ? -2.718 2.345 -10.391 1.00 18.33 71 CYS A N 1
ATOM 540 C CA . CYS A 1 75 ? -2.143 3.303 -9.436 1.00 18.03 71 CYS A CA 1
ATOM 541 C C . CYS A 1 75 ? -0.736 2.962 -8.959 1.00 18.34 71 CYS A C 1
ATOM 542 O O . CYS A 1 75 ? -0.343 1.785 -8.914 1.00 19.16 71 CYS A O 1
ATOM 545 N N . ASN A 1 76 ? 0.020 4.006 -8.631 1.00 18.75 72 ASN A N 1
ATOM 546 C CA . ASN A 1 76 ? 1.329 3.842 -7.987 1.00 18.67 72 ASN A CA 1
ATOM 547 C C . ASN A 1 76 ? 1.226 3.863 -6.467 1.00 18.00 72 ASN A C 1
ATOM 548 O O . ASN A 1 76 ? 2.093 3.320 -5.761 1.00 18.48 72 ASN A O 1
ATOM 553 N N . ALA A 1 77 ? 0.157 4.489 -5.955 1.00 16.42 73 ALA A N 1
ATOM 554 C CA . ALA A 1 77 ? -0.047 4.700 -4.519 1.00 16.13 73 ALA A CA 1
ATOM 555 C C . ALA A 1 77 ? -1.509 5.097 -4.327 1.00 15.96 73 ALA A C 1
ATOM 556 O O . ALA A 1 77 ? -2.252 5.247 -5.295 1.00 16.62 73 ALA A O 1
ATOM 558 N N . ALA A 1 78 ? -1.923 5.238 -3.086 1.00 15.53 74 ALA A N 1
ATOM 559 C CA . ALA A 1 78 ? -3.279 5.683 -2.794 1.00 15.76 74 ALA A CA 1
ATOM 560 C C . ALA A 1 78 ? -3.333 6.454 -1.497 1.00 15.28 74 ALA A C 1
ATOM 561 O O . ALA A 1 78 ? -2.442 6.340 -0.651 1.00 15.34 74 ALA A O 1
ATOM 563 N N . LEU A 1 79 ? -4.400 7.235 -1.350 1.00 14.07 75 LEU A N 1
ATOM 564 C CA . LEU A 1 79 ? -4.686 7.979 -0.126 1.00 13.63 75 LEU A CA 1
ATOM 565 C C . LEU A 1 79 ? -6.063 7.558 0.313 1.00 13.60 75 LEU A C 1
ATOM 566 O O . LEU A 1 79 ? -7.027 7.684 -0.446 1.00 14.26 75 LEU A O 1
ATOM 571 N N . PHE A 1 80 ? -6.137 7.045 1.539 1.00 14.07 76 PHE A N 1
ATOM 572 C CA . PHE A 1 80 ? -7.392 6.597 2.121 1.00 14.46 76 PHE A CA 1
ATOM 573 C C . PHE A 1 80 ? -7.825 7.640 3.144 1.00 14.91 76 PHE A C 1
ATOM 574 O O . PHE A 1 80 ? -6.971 8.212 3.864 1.00 15.08 76 PHE A O 1
ATOM 582 N N . GLY A 1 81 ? -9.131 7.917 3.191 1.00 14.04 77 GLY A N 1
ATOM 583 C CA . GLY A 1 81 ? -9.688 8.896 4.150 1.00 15.48 77 GLY A CA 1
ATOM 584 C C . GLY A 1 81 ? -9.978 8.237 5.479 1.00 16.76 77 GLY A C 1
ATOM 585 O O . GLY A 1 81 ? -9.066 8.019 6.302 1.00 16.60 77 GLY A O 1
ATOM 586 N N . ALA A 1 82 ? -11.227 7.847 5.702 1.00 16.69 78 ALA A N 1
ATOM 587 C CA . ALA A 1 82 ? -11.553 7.192 6.967 1.00 17.33 78 ALA A CA 1
ATOM 588 C C . ALA A 1 82 ? -12.822 6.382 6.790 1.00 16.92 78 ALA A C 1
ATOM 589 O O . ALA A 1 82 ? -13.667 6.765 6.014 1.00 17.73 78 ALA A O 1
ATOM 591 N N . VAL A 1 83 ? -12.918 5.248 7.496 1.00 17.66 79 VAL A N 1
ATOM 592 C CA . VAL A 1 83 ? -14.133 4.433 7.472 1.00 19.01 79 VAL A CA 1
ATOM 593 C C . VAL A 1 83 ? -14.928 4.595 8.753 1.00 19.26 79 VAL A C 1
ATOM 594 O O . VAL A 1 83 ? -14.361 4.648 9.848 1.00 19.54 79 VAL A O 1
ATOM 598 N N . GLN A 1 84 ? -16.243 4.665 8.593 1.00 18.78 80 GLN A N 1
ATOM 599 C CA . GLN A 1 84 ? -17.155 4.770 9.730 1.00 19.78 80 GLN A CA 1
ATOM 600 C C . GLN A 1 84 ? -17.492 3.347 10.160 1.00 21.03 80 GLN A C 1
ATOM 601 O O . GLN A 1 84 ? -18.475 2.762 9.694 1.00 22.13 80 GLN A O 1
ATOM 607 N N . SER A 1 85 ? -16.647 2.792 11.021 1.00 22.64 81 SER A N 1
ATOM 608 C CA . SER A 1 85 ? -16.770 1.398 11.460 1.00 25.43 81 SER A CA 1
ATOM 609 C C . SER A 1 85 ? -17.999 1.214 12.347 1.00 27.13 81 SER A C 1
ATOM 610 O O . SER A 1 85 ? -18.277 2.069 13.199 1.00 28.89 81 SER A O 1
ATOM 613 N N . PRO A 1 86 ? -18.726 0.091 12.166 1.00 28.04 82 PRO A N 1
ATOM 614 C CA . PRO A 1 86 ? -19.883 -0.216 13.022 1.00 30.02 82 PRO A CA 1
ATOM 615 C C . PRO A 1 86 ? -19.390 -0.601 14.423 1.00 31.41 82 PRO A C 1
ATOM 616 O O . PRO A 1 86 ? -18.236 -1.003 14.588 1.00 31.25 82 PRO A O 1
ATOM 620 N N . THR A 1 87 ? -20.260 -0.467 15.418 1.00 34.80 83 THR A N 1
ATOM 621 C CA . THR A 1 87 ? -19.884 -0.731 16.814 1.00 36.47 83 THR A CA 1
ATOM 622 C C . THR A 1 87 ? -19.887 -2.228 17.151 1.00 37.02 83 THR A C 1
ATOM 623 O O . THR A 1 87 ? -19.284 -2.659 18.145 1.00 37.96 83 THR A O 1
ATOM 627 N N . HIS A 1 88 ? -20.559 -3.007 16.304 1.00 37.39 84 HIS A N 1
ATOM 628 C CA . HIS A 1 88 ? -20.639 -4.458 16.435 1.00 37.28 84 HIS A CA 1
ATOM 629 C C . HIS A 1 88 ? -20.475 -5.135 15.061 1.00 36.47 84 HIS A C 1
ATOM 630 O O . HIS A 1 88 ? -20.575 -4.470 14.018 1.00 36.34 84 HIS A O 1
ATOM 637 N N . LYS A 1 89 ? -20.240 -6.453 15.066 1.00 35.85 85 LYS A N 1
ATOM 638 C CA . LYS A 1 89 ? -20.292 -7.280 13.849 1.00 34.23 85 LYS A CA 1
ATOM 639 C C . LYS A 1 89 ? -21.598 -7.078 13.069 1.00 33.78 85 LYS A C 1
ATOM 640 O O . LYS A 1 89 ? -22.681 -7.058 13.650 1.00 34.77 85 LYS A O 1
ATOM 642 N N . VAL A 1 90 ? -21.468 -6.898 11.753 1.00 31.97 86 VAL A N 1
ATOM 643 C CA . VAL A 1 90 ? -22.584 -6.786 10.821 1.00 31.12 86 VAL A CA 1
ATOM 644 C C . VAL A 1 90 ? -22.360 -7.815 9.711 1.00 31.12 86 VAL A C 1
ATOM 645 O O . VAL A 1 90 ? -21.271 -7.870 9.126 1.00 29.80 86 VAL A O 1
ATOM 649 N N . ALA A 1 91 ? -23.367 -8.639 9.439 1.00 32.01 87 ALA A N 1
ATOM 650 C CA . ALA A 1 91 ? -23.271 -9.643 8.374 1.00 31.78 87 ALA A CA 1
ATOM 651 C C . ALA A 1 91 ? -23.003 -9.004 7.003 1.00 30.77 87 ALA A C 1
ATOM 652 O O . ALA A 1 91 ? -23.706 -8.076 6.583 1.00 30.52 87 ALA A O 1
ATOM 654 N N . GLY A 1 92 ? -21.972 -9.504 6.324 1.00 29.55 88 GLY A N 1
ATOM 655 C CA . GLY A 1 92 ? -21.589 -8.972 5.009 1.00 27.73 88 GLY A CA 1
ATOM 656 C C . GLY A 1 92 ? -20.578 -7.834 5.056 1.00 26.03 88 GLY A C 1
ATOM 657 O O . GLY A 1 92 ? -20.005 -7.472 4.016 1.00 25.47 88 GLY A O 1
ATOM 658 N N . TYR A 1 93 ? -20.346 -7.265 6.238 1.00 23.85 89 TYR A N 1
ATOM 659 C CA . TYR A 1 93 ? -19.392 -6.175 6.383 1.00 22.91 89 TYR A CA 1
ATOM 660 C C . TYR A 1 93 ? -18.061 -6.661 6.942 1.00 23.38 89 TYR A C 1
ATOM 661 O O . TYR A 1 93 ? -18.009 -7.340 7.974 1.00 24.09 89 TYR A O 1
ATOM 670 N N . SER A 1 94 ? -16.970 -6.280 6.280 1.00 23.11 90 SER A N 1
ATOM 671 C CA A SER A 1 94 ? -15.635 -6.416 6.851 0.70 23.90 90 SER A CA 1
ATOM 672 C CA B SER A 1 94 ? -15.631 -6.426 6.833 0.30 22.88 90 SER A CA 1
ATOM 673 C C . SER A 1 94 ? -14.849 -5.155 6.528 1.00 21.92 90 SER A C 1
ATOM 674 O O . SER A 1 94 ? -15.019 -4.573 5.456 1.00 22.54 90 SER A O 1
ATOM 679 N N . SER A 1 95 ? -14.005 -4.735 7.463 1.00 21.27 91 SER A N 1
ATOM 680 C CA . SER A 1 95 ? -13.212 -3.524 7.307 1.00 19.76 91 SER A CA 1
ATOM 681 C C . SER A 1 95 ? -12.511 -3.446 5.954 1.00 19.00 91 SER A C 1
ATOM 682 O O . SER A 1 95 ? -11.663 -4.307 5.652 1.00 18.81 91 SER A O 1
ATOM 685 N N . PRO A 1 96 ? -12.833 -2.401 5.156 1.00 18.54 92 PRO A N 1
ATOM 686 C CA . PRO A 1 96 ? -12.177 -2.259 3.867 1.00 17.75 92 PRO A CA 1
ATOM 687 C C . PRO A 1 96 ? -10.706 -1.865 3.987 1.00 17.97 92 PRO A C 1
ATOM 688 O O . PRO A 1 96 ? -9.922 -2.164 3.060 1.00 17.40 92 PRO A O 1
ATOM 692 N N . ILE A 1 97 ? -10.328 -1.228 5.106 1.00 16.88 93 ILE A N 1
ATOM 693 C CA A ILE A 1 97 ? -8.939 -0.849 5.265 0.70 16.87 93 ILE A CA 1
ATOM 694 C CA B ILE A 1 97 ? -8.929 -0.834 5.357 0.30 16.28 93 ILE A CA 1
ATOM 695 C C . ILE A 1 97 ? -8.094 -2.080 5.606 1.00 15.68 93 ILE A C 1
ATOM 696 O O . ILE A 1 97 ? -7.031 -2.280 5.011 1.00 15.54 93 ILE A O 1
ATOM 705 N N . VAL A 1 98 ? -8.582 -2.933 6.497 1.00 15.90 94 VAL A N 1
ATOM 706 C CA . VAL A 1 98 ? -7.887 -4.189 6.781 1.00 16.09 94 VAL A CA 1
ATOM 707 C C . VAL A 1 98 ? -7.762 -5.015 5.479 1.00 16.01 94 VAL A C 1
ATOM 708 O O . VAL A 1 98 ? -6.702 -5.555 5.168 1.00 17.16 94 VAL A O 1
ATOM 712 N N . ALA A 1 99 ? -8.849 -5.114 4.710 1.00 15.64 95 ALA A N 1
ATOM 713 C CA . ALA A 1 99 ? -8.830 -5.845 3.451 1.00 16.37 95 ALA A CA 1
ATOM 714 C C . ALA A 1 99 ? -7.894 -5.220 2.410 1.00 16.71 95 ALA A C 1
ATOM 715 O O . ALA A 1 99 ? -7.199 -5.949 1.704 1.00 17.77 95 ALA A O 1
ATOM 717 N N . LEU A 1 100 ? -7.894 -3.888 2.288 1.00 16.06 96 LEU A N 1
ATOM 718 C CA . LEU A 1 100 ? -6.980 -3.230 1.340 1.00 16.61 96 LEU A CA 1
ATOM 719 C C . LEU A 1 100 ? -5.541 -3.499 1.714 1.00 16.98 96 LEU A C 1
ATOM 720 O O . LEU A 1 100 ? -4.698 -3.763 0.822 1.00 17.65 96 LEU A O 1
ATOM 725 N N . ARG A 1 101 ? -5.234 -3.445 3.003 1.00 16.37 97 ARG A N 1
ATOM 726 C CA . ARG A 1 101 ? -3.857 -3.724 3.417 1.00 16.93 97 ARG A CA 1
ATOM 727 C C . ARG A 1 101 ? -3.427 -5.130 3.036 1.00 17.40 97 ARG A C 1
ATOM 728 O O . ARG A 1 101 ? -2.316 -5.318 2.506 1.00 18.15 97 ARG A O 1
ATOM 736 N N . LYS A 1 102 ? -4.309 -6.122 3.243 1.00 16.61 98 LYS A N 1
ATOM 737 C CA A LYS A 1 102 ? -4.045 -7.502 2.857 0.70 18.70 98 LYS A CA 1
ATOM 738 C CA B LYS A 1 102 ? -3.998 -7.487 2.859 0.30 17.75 98 LYS A CA 1
ATOM 739 C C . LYS A 1 102 ? -3.868 -7.608 1.345 1.00 18.15 98 LYS A C 1
ATOM 740 O O . LYS A 1 102 ? -2.873 -8.138 0.848 1.00 19.44 98 LYS A O 1
ATOM 751 N N . LYS A 1 103 ? -4.849 -7.082 0.610 1.00 17.23 99 LYS A N 1
ATOM 752 C CA . LYS A 1 103 ? -4.862 -7.252 -0.843 1.00 17.39 99 LYS A CA 1
ATOM 753 C C . LYS A 1 103 ? -3.723 -6.573 -1.564 1.00 16.29 99 LYS A C 1
ATOM 754 O O . LYS A 1 103 ? -3.259 -7.089 -2.591 1.00 18.56 99 LYS A O 1
ATOM 760 N N . MET A 1 104 ? -3.263 -5.435 -1.023 1.00 15.98 100 MET A N 1
ATOM 761 C CA . MET A 1 104 ? -2.191 -4.666 -1.667 1.00 15.48 100 MET A CA 1
ATOM 762 C C . MET A 1 104 ? -0.805 -4.997 -1.114 1.00 16.59 100 MET A C 1
ATOM 763 O O . MET A 1 104 ? 0.197 -4.403 -1.538 1.00 18.20 100 MET A O 1
ATOM 768 N N . GLY A 1 105 ? -0.738 -5.943 -0.189 1.00 16.48 101 GLY A N 1
ATOM 769 C CA . GLY A 1 105 ? 0.574 -6.372 0.308 1.00 16.84 101 GLY A CA 1
ATOM 770 C C . GLY A 1 105 ? 1.199 -5.391 1.276 1.00 16.19 101 GLY A C 1
ATOM 771 O O . GLY A 1 105 ? 2.415 -5.341 1.404 1.00 16.61 101 GLY A O 1
ATOM 772 N N . LEU A 1 106 ? 0.374 -4.614 1.975 1.00 15.60 102 LEU A N 1
ATOM 773 C CA . LEU A 1 106 ? 0.916 -3.550 2.835 1.00 15.46 102 LEU A CA 1
ATOM 774 C C . LEU A 1 106 ? 1.200 -4.044 4.258 1.00 16.10 102 LEU A C 1
ATOM 775 O O . LEU A 1 106 ? 0.429 -3.772 5.177 1.00 17.25 102 LEU A O 1
ATOM 780 N N . TYR A 1 107 ? 2.303 -4.769 4.440 1.00 15.19 103 TYR A N 1
ATOM 781 C CA . TYR A 1 107 ? 2.577 -5.494 5.680 1.00 15.46 103 TYR A CA 1
ATOM 782 C C . TYR A 1 107 ? 3.062 -4.601 6.807 1.00 15.66 103 TYR A C 1
ATOM 783 O O . TYR A 1 107 ? 3.060 -5.026 7.952 1.00 16.86 103 TYR A O 1
ATOM 792 N N . ALA A 1 108 ? 3.495 -3.388 6.463 1.00 15.28 104 ALA A N 1
ATOM 793 C CA . ALA A 1 108 ? 4.133 -2.465 7.433 1.00 15.32 104 ALA A CA 1
ATOM 794 C C . ALA A 1 108 ? 3.198 -1.308 7.718 1.00 15.96 104 ALA A C 1
ATOM 795 O O . ALA A 1 108 ? 2.830 -0.595 6.784 1.00 17.65 104 ALA A O 1
ATOM 797 N N . ASN A 1 109 ? 2.812 -1.104 8.981 1.00 13.78 105 ASN A N 1
ATOM 798 C CA . ASN A 1 109 ? 2.043 0.068 9.368 1.00 13.97 105 ASN A CA 1
ATOM 799 C C . ASN A 1 109 ? 3.037 1.039 10.002 1.00 13.97 105 ASN A C 1
ATOM 800 O O . ASN A 1 109 ? 3.664 0.690 11.019 1.00 15.19 105 ASN A O 1
ATOM 805 N N . VAL A 1 110 ? 3.202 2.207 9.388 1.00 11.83 106 VAL A N 1
ATOM 806 C CA . VAL A 1 110 ? 4.225 3.158 9.798 1.00 12.28 106 VAL A CA 1
ATOM 807 C C . VAL A 1 110 ? 3.597 4.389 10.399 1.00 13.00 106 VAL A C 1
ATOM 808 O O . VAL A 1 110 ? 2.786 5.058 9.737 1.00 12.61 106 VAL A O 1
ATOM 812 N N . ARG A 1 111 ? 3.971 4.688 11.653 1.00 11.97 107 ARG A N 1
ATOM 813 C CA . ARG A 1 111 ? 3.338 5.756 12.435 1.00 13.08 107 ARG A CA 1
ATOM 814 C C . ARG A 1 111 ? 4.426 6.693 12.987 1.00 13.32 107 ARG A C 1
ATOM 815 O O . ARG A 1 111 ? 4.963 6.461 14.088 1.00 12.84 107 ARG A O 1
ATOM 823 N N . PRO A 1 112 ? 4.759 7.755 12.245 1.00 12.92 108 PRO A N 1
ATOM 824 C CA . PRO A 1 112 ? 5.647 8.809 12.742 1.00 13.46 108 PRO A CA 1
ATOM 825 C C . PRO A 1 112 ? 4.956 9.717 13.744 1.00 14.15 108 PRO A C 1
ATOM 826 O O . PRO A 1 112 ? 3.809 10.116 13.539 1.00 14.18 108 PRO A O 1
ATOM 830 N N . VAL A 1 113 ? 5.676 10.092 14.801 1.00 13.06 109 VAL A N 1
ATOM 831 C CA . VAL A 1 113 ? 5.168 11.033 15.788 1.00 13.29 109 VAL A CA 1
ATOM 832 C C . VAL A 1 113 ? 6.258 12.065 16.007 1.00 13.85 109 VAL A C 1
ATOM 833 O O . VAL A 1 113 ? 7.357 11.752 16.489 1.00 14.92 109 VAL A O 1
ATOM 837 N N . LYS A 1 114 ? 5.959 13.317 15.649 1.00 14.08 110 LYS A N 1
ATOM 838 C CA . LYS A 1 114 ? 6.969 14.360 15.731 1.00 14.98 110 LYS A CA 1
ATOM 839 C C . LYS A 1 114 ? 6.359 15.630 16.269 1.00 15.31 110 LYS A C 1
ATOM 840 O O . LYS A 1 114 ? 5.399 16.148 15.702 1.00 16.58 110 LYS A O 1
ATOM 846 N N . SER A 1 115 ? 6.925 16.140 17.356 1.00 15.22 111 SER A N 1
ATOM 847 C CA . SER A 1 115 ? 6.455 17.380 17.951 1.00 16.81 111 SER A CA 1
ATOM 848 C C . SER A 1 115 ? 6.883 18.586 17.133 1.00 18.14 111 SER A C 1
ATOM 849 O O . SER A 1 115 ? 7.819 18.497 16.326 1.00 20.33 111 SER A O 1
ATOM 852 N N . LEU A 1 116 ? 6.225 19.713 17.358 1.00 18.67 112 LEU A N 1
ATOM 853 C CA . LEU A 1 116 ? 6.651 20.980 16.761 1.00 19.89 112 LEU A CA 1
ATOM 854 C C . LEU A 1 116 ? 7.899 21.548 17.429 1.00 20.91 112 LEU A C 1
ATOM 855 O O . LEU A 1 116 ? 8.096 21.406 18.646 1.00 20.23 112 LEU A O 1
ATOM 860 N N . ASP A 1 117 ? 8.748 22.182 16.639 1.00 22.67 113 ASP A N 1
ATOM 861 C CA A ASP A 1 117 ? 9.872 22.923 17.186 0.90 25.20 113 ASP A CA 1
ATOM 862 C CA B ASP A 1 117 ? 9.873 22.899 17.209 0.10 24.10 113 ASP A CA 1
ATOM 863 C C . ASP A 1 117 ? 9.320 23.918 18.203 1.00 25.34 113 ASP A C 1
ATOM 864 O O . ASP A 1 117 ? 8.379 24.654 17.908 1.00 26.11 113 ASP A O 1
ATOM 873 N N . GLY A 1 118 ? 9.887 23.942 19.404 1.00 25.69 114 GLY A N 1
ATOM 874 C CA . GLY A 1 118 ? 9.461 24.910 20.408 1.00 26.30 114 GLY A CA 1
ATOM 875 C C . GLY A 1 118 ? 8.270 24.507 21.261 1.00 26.33 114 GLY A C 1
ATOM 876 O O . GLY A 1 118 ? 7.787 25.318 22.067 1.00 28.02 114 GLY A O 1
ATOM 877 N N . ALA A 1 119 ? 7.794 23.272 21.094 1.00 24.50 115 ALA A N 1
ATOM 878 C CA . ALA A 1 119 ? 6.672 22.758 21.896 1.00 24.03 115 ALA A CA 1
ATOM 879 C C . ALA A 1 119 ? 7.053 22.590 23.367 1.00 24.44 115 ALA A C 1
ATOM 880 O O . ALA A 1 119 ? 8.204 22.281 23.676 1.00 25.45 115 ALA A O 1
ATOM 882 N N . LYS A 1 120 ? 6.085 22.766 24.272 1.00 24.88 116 LYS A N 1
ATOM 883 C CA . LYS A 1 120 ? 6.301 22.415 25.682 1.00 24.50 116 LYS A CA 1
ATOM 884 C C . LYS A 1 120 ? 6.521 20.907 25.871 1.00 23.93 116 LYS A C 1
ATOM 885 O O . LYS A 1 120 ? 6.030 20.079 25.081 1.00 23.65 116 LYS A O 1
ATOM 887 N N . GLY A 1 121 ? 7.236 20.548 26.931 1.00 24.71 117 GLY A N 1
ATOM 888 C CA . GLY A 1 121 ? 7.415 19.133 27.275 1.00 24.07 117 GLY A CA 1
ATOM 889 C C . GLY A 1 121 ? 8.507 18.466 26.461 1.00 23.69 117 GLY A C 1
ATOM 890 O O . GLY A 1 121 ? 9.183 19.115 25.646 1.00 24.95 117 GLY A O 1
ATOM 891 N N . LYS A 1 122 ? 8.696 17.163 26.669 1.00 21.61 118 LYS A N 1
ATOM 892 C CA . LYS A 1 122 ? 9.806 16.479 26.005 1.00 20.40 118 LYS A CA 1
ATOM 893 C C . LYS A 1 122 ? 9.555 16.505 24.519 1.00 19.53 118 LYS A C 1
ATOM 894 O O . LYS A 1 122 ? 8.417 16.323 24.089 1.00 18.64 118 LYS A O 1
ATOM 900 N N . PRO A 1 123 ? 10.615 16.728 23.728 1.00 19.02 119 PRO A N 1
ATOM 901 C CA . PRO A 1 123 ? 10.432 16.692 22.290 1.00 18.46 119 PRO A CA 1
ATOM 902 C C . PRO A 1 123 ? 10.312 15.245 21.843 1.00 17.37 119 PRO A C 1
ATOM 903 O O . PRO A 1 123 ? 10.762 14.312 22.552 1.00 17.16 119 PRO A O 1
ATOM 907 N N A VAL A 1 124 ? 9.686 15.039 20.697 0.80 16.60 120 VAL A N 1
ATOM 908 N N B VAL A 1 124 ? 9.705 15.070 20.670 0.20 16.23 120 VAL A N 1
ATOM 909 C CA A VAL A 1 124 ? 9.554 13.691 20.177 0.80 16.62 120 VAL A CA 1
ATOM 910 C CA B VAL A 1 124 ? 9.387 13.766 20.102 0.20 15.13 120 VAL A CA 1
ATOM 911 C C A VAL A 1 124 ? 9.748 13.710 18.670 0.80 15.73 120 VAL A C 1
ATOM 912 C C B VAL A 1 124 ? 9.773 13.754 18.629 0.20 15.08 120 VAL A C 1
ATOM 913 O O A VAL A 1 124 ? 9.305 14.622 17.983 0.80 15.80 120 VAL A O 1
ATOM 914 O O B VAL A 1 124 ? 9.451 14.699 17.908 0.20 15.34 120 VAL A O 1
ATOM 921 N N . ASP A 1 125 ? 10.460 12.699 18.177 1.00 15.04 121 ASP A N 1
ATOM 922 C CA . ASP A 1 125 ? 10.658 12.488 16.743 1.00 14.99 121 ASP A CA 1
ATOM 923 C C . ASP A 1 125 ? 10.962 11.015 16.554 1.00 15.00 121 ASP A C 1
ATOM 924 O O . ASP A 1 125 ? 12.124 10.581 16.545 1.00 14.95 121 ASP A O 1
ATOM 929 N N . LEU A 1 126 ? 9.899 10.217 16.498 1.00 14.29 122 LEU A N 1
ATOM 930 C CA . LEU A 1 126 ? 10.068 8.776 16.443 1.00 13.95 122 LEU A CA 1
ATOM 931 C C . LEU A 1 126 ? 9.207 8.216 15.339 1.00 13.53 122 LEU A C 1
ATOM 932 O O . LEU A 1 126 ? 8.339 8.913 14.804 1.00 13.50 122 LEU A O 1
ATOM 937 N N . VAL A 1 127 ? 9.480 6.968 14.962 1.00 12.85 123 VAL A N 1
ATOM 938 C CA . VAL A 1 127 ? 8.605 6.253 14.014 1.00 13.91 123 VAL A CA 1
ATOM 939 C C . VAL A 1 127 ? 8.370 4.854 14.544 1.00 13.83 123 VAL A C 1
ATOM 940 O O . VAL A 1 127 ? 9.345 4.111 14.745 1.00 15.17 123 VAL A O 1
ATOM 944 N N . ILE A 1 128 ? 7.096 4.479 14.717 1.00 13.45 124 ILE A N 1
ATOM 945 C CA A ILE A 1 128 ? 6.780 3.104 15.087 0.50 13.49 124 ILE A CA 1
ATOM 946 C CA B ILE A 1 128 ? 6.708 3.120 15.115 0.50 13.28 124 ILE A CA 1
ATOM 947 C C . ILE A 1 128 ? 6.469 2.340 13.829 1.00 13.28 124 ILE A C 1
ATOM 948 O O . ILE A 1 128 ? 5.652 2.775 12.999 1.00 13.66 124 ILE A O 1
ATOM 957 N N . VAL A 1 129 ? 7.193 1.238 13.662 1.00 12.97 125 VAL A N 1
ATOM 958 C CA . VAL A 1 129 ? 7.110 0.373 12.469 1.00 13.18 125 VAL A CA 1
ATOM 959 C C . VAL A 1 129 ? 6.482 -0.922 12.978 1.00 14.01 125 VAL A C 1
ATOM 960 O O . VAL A 1 129 ? 7.135 -1.739 13.640 1.00 13.88 125 VAL A O 1
ATOM 964 N N . ARG A 1 130 ? 5.198 -1.081 12.711 1.00 12.62 126 ARG A N 1
ATOM 965 C CA . ARG A 1 130 ? 4.397 -2.136 13.296 1.00 12.64 126 ARG A CA 1
ATOM 966 C C . ARG A 1 130 ? 4.175 -3.220 12.243 1.00 13.37 126 ARG A C 1
ATOM 967 O O . ARG A 1 130 ? 3.631 -2.948 11.145 1.00 13.36 126 ARG A O 1
ATOM 975 N N . GLU A 1 131 ? 4.562 -4.446 12.566 1.00 13.61 127 GLU A N 1
ATOM 976 C CA . GLU A 1 131 ? 4.244 -5.583 11.718 1.00 13.17 127 GLU A CA 1
ATOM 977 C C . GLU A 1 131 ? 2.721 -5.732 11.694 1.00 13.55 127 GLU A C 1
ATOM 978 O O . GLU A 1 131 ? 2.102 -5.817 12.741 1.00 13.52 127 GLU A O 1
ATOM 984 N N . ASN A 1 132 ? 2.109 -5.789 10.511 1.00 13.75 128 ASN A N 1
ATOM 985 C CA . ASN A 1 132 ? 0.662 -5.627 10.443 1.00 14.94 128 ASN A CA 1
ATOM 986 C C . ASN A 1 132 ? -0.083 -6.786 9.762 1.00 15.27 128 ASN A C 1
ATOM 987 O O . ASN A 1 132 ? -1.126 -6.567 9.107 1.00 16.49 128 ASN A O 1
ATOM 992 N N . THR A 1 133 ? 0.448 -7.998 9.924 1.00 15.79 129 THR A N 1
ATOM 993 C CA . THR A 1 133 ? -0.166 -9.186 9.289 1.00 16.20 129 THR A CA 1
ATOM 994 C C . THR A 1 133 ? -0.513 -10.333 10.242 1.00 17.08 129 THR A C 1
ATOM 995 O O . THR A 1 133 ? -1.424 -11.138 9.940 1.00 18.37 129 THR A O 1
ATOM 999 N N . GLU A 1 134 ? 0.225 -10.467 11.344 1.00 15.09 130 GLU A N 1
ATOM 1000 C CA . GLU A 1 134 ? 0.104 -11.688 12.155 1.00 15.87 130 GLU A CA 1
ATOM 1001 C C . GLU A 1 134 ? -0.052 -11.360 13.645 1.00 16.25 130 GLU A C 1
ATOM 1002 O O . GLU A 1 134 ? -0.882 -10.489 13.991 1.00 15.07 130 GLU A O 1
ATOM 1008 N N . CYS A 1 135 ? 0.684 -12.051 14.523 1.00 15.52 131 CYS A N 1
ATOM 1009 C CA . CYS A 1 135 ? 0.475 -11.946 15.975 1.00 16.13 131 CYS A CA 1
ATOM 1010 C C . CYS A 1 135 ? -0.970 -12.454 16.263 1.00 16.12 131 CYS A C 1
ATOM 1011 O O . CYS A 1 135 ? -1.442 -13.433 15.637 1.00 17.04 131 CYS A O 1
ATOM 1014 N N . LEU A 1 136 ? -1.677 -11.797 17.185 1.00 15.86 132 LEU A N 1
ATOM 1015 C CA . LEU A 1 136 ? -3.043 -12.205 17.529 1.00 15.93 132 LEU A CA 1
ATOM 1016 C C . LEU A 1 136 ? -4.061 -11.831 16.449 1.00 16.21 132 LEU A C 1
ATOM 1017 O O . LEU A 1 136 ? -5.206 -12.298 16.467 1.00 16.41 132 LEU A O 1
ATOM 1022 N N . TYR A 1 137 ? -3.626 -11.055 15.458 1.00 15.39 133 TYR A N 1
ATOM 1023 C CA . TYR A 1 137 ? -4.535 -10.570 14.415 1.00 15.44 133 TYR A CA 1
ATOM 1024 C C . TYR A 1 137 ? -4.848 -11.600 13.332 1.00 16.79 133 TYR A C 1
ATOM 1025 O O . TYR A 1 137 ? -5.587 -11.303 12.396 1.00 18.06 133 TYR A O 1
ATOM 1034 N N . VAL A 1 138 ? -4.295 -12.803 13.486 1.00 17.61 134 VAL A N 1
ATOM 1035 C CA . VAL A 1 138 ? -4.719 -13.962 12.667 1.00 18.06 134 VAL A CA 1
ATOM 1036 C C . VAL A 1 138 ? -6.155 -14.354 12.996 1.00 20.02 134 VAL A C 1
ATOM 1037 O O . VAL A 1 138 ? -6.791 -15.077 12.239 1.00 21.83 134 VAL A O 1
ATOM 1041 N N . LYS A 1 139 ? -6.653 -13.879 14.143 1.00 20.07 135 LYS A N 1
ATOM 1042 C CA . LYS A 1 139 ? -8.042 -14.064 14.569 1.00 21.35 135 LYS A CA 1
ATOM 1043 C C . LYS A 1 139 ? -8.441 -15.524 14.490 1.00 21.41 135 LYS A C 1
ATOM 1044 O O . LYS A 1 139 ? -9.397 -15.911 13.807 1.00 22.22 135 LYS A O 1
ATOM 1050 N N . GLU A 1 140 ? -7.679 -16.342 15.207 1.00 20.24 136 GLU A N 1
ATOM 1051 C CA . GLU A 1 140 ? -7.977 -17.760 15.302 1.00 21.14 136 GLU A CA 1
ATOM 1052 C C . GLU A 1 140 ? -8.311 -18.039 16.754 1.00 20.96 136 GLU A C 1
ATOM 1053 O O . GLU A 1 140 ? -7.416 -18.192 17.591 1.00 22.52 136 GLU A O 1
ATOM 1059 N N . GLU A 1 141 ? -9.602 -18.063 17.045 1.00 21.24 137 GLU A N 1
ATOM 1060 C CA . GLU A 1 141 ? -10.093 -18.240 18.417 1.00 21.37 137 GLU A CA 1
ATOM 1061 C C . GLU A 1 141 ? -11.114 -19.348 18.500 1.00 22.30 137 GLU A C 1
ATOM 1062 O O . GLU A 1 141 ? -11.801 -19.660 17.512 1.00 23.29 137 GLU A O 1
ATOM 1068 N N . ARG A 1 142 ? -11.247 -19.916 19.697 1.00 22.48 138 ARG A N 1
ATOM 1069 C CA . ARG A 1 142 ? -12.224 -20.974 19.932 0.50 23.71 138 ARG A CA 1
ATOM 1070 C C . ARG A 1 142 ? -12.676 -20.997 21.383 1.00 24.20 138 ARG A C 1
ATOM 1071 O O . ARG A 1 142 ? -11.872 -20.748 22.283 1.00 24.87 138 ARG A O 1
ATOM 1079 N N . MET A 1 143 ? -13.954 -21.300 21.616 1.00 24.36 139 MET A N 1
ATOM 1080 C CA . MET A 1 143 ? -14.420 -21.560 22.974 1.00 25.35 139 MET A CA 1
ATOM 1081 C C . MET A 1 143 ? -14.141 -23.029 23.244 1.00 26.48 139 MET A C 1
ATOM 1082 O O . MET A 1 143 ? -14.888 -23.911 22.811 1.00 28.93 139 MET A O 1
ATOM 1087 N N . VAL A 1 144 ? -13.043 -23.296 23.940 1.00 26.44 140 VAL A N 1
ATOM 1088 C CA . VAL A 1 144 ? -12.557 -24.663 24.087 1.00 27.61 140 VAL A CA 1
ATOM 1089 C C . VAL A 1 144 ? -13.366 -25.481 25.111 1.00 28.20 140 VAL A C 1
ATOM 1090 O O . VAL A 1 144 ? -13.486 -26.720 24.993 1.00 30.51 140 VAL A O 1
ATOM 1094 N N . GLN A 1 145 ? -13.910 -24.781 26.103 1.00 27.79 141 GLN A N 1
ATOM 1095 C CA . GLN A 1 145 ? -14.808 -25.387 27.100 1.00 29.07 141 GLN A CA 1
ATOM 1096 C C . GLN A 1 145 ? -16.060 -24.542 27.235 1.00 28.52 141 GLN A C 1
ATOM 1097 O O . GLN A 1 145 ? -15.983 -23.302 27.242 1.00 27.13 141 GLN A O 1
ATOM 1103 N N . ASN A 1 146 ? -17.203 -25.206 27.350 1.00 29.58 142 ASN A N 1
ATOM 1104 C CA . ASN A 1 146 ? -18.483 -24.511 27.327 1.00 30.59 142 ASN A CA 1
ATOM 1105 C C . ASN A 1 146 ? -19.325 -24.763 28.557 1.00 30.59 142 ASN A C 1
ATOM 1106 O O . ASN A 1 146 ? -20.517 -24.457 28.581 1.00 32.84 142 ASN A O 1
ATOM 1111 N N . THR A 1 147 ? -18.728 -25.383 29.576 1.00 31.67 143 THR A N 1
ATOM 1112 C CA . THR A 1 147 ? -19.419 -25.647 30.838 1.00 33.46 143 THR A CA 1
ATOM 1113 C C . THR A 1 147 ? -20.090 -24.353 31.324 1.00 33.28 143 THR A C 1
ATOM 1114 O O . THR A 1 147 ? -19.421 -23.351 31.456 1.00 32.03 143 THR A O 1
ATOM 1118 N N . PRO A 1 148 ? -21.417 -24.395 31.601 1.00 35.73 144 PRO A N 1
ATOM 1119 C CA . PRO A 1 148 ? -22.056 -23.149 32.048 1.00 36.07 144 PRO A CA 1
ATOM 1120 C C . PRO A 1 148 ? -21.384 -22.503 33.279 1.00 35.48 144 PRO A C 1
ATOM 1121 O O . PRO A 1 148 ? -21.137 -23.183 34.292 1.00 37.95 144 PRO A O 1
ATOM 1125 N N . GLY A 1 149 ? -21.105 -21.202 33.157 1.00 35.43 145 GLY A N 1
ATOM 1126 C CA . GLY A 1 149 ? -20.454 -20.414 34.197 1.00 34.75 145 GLY A CA 1
ATOM 1127 C C . GLY A 1 149 ? -18.967 -20.668 34.305 1.00 34.07 145 GLY A C 1
ATOM 1128 O O . GLY A 1 149 ? -18.273 -20.006 35.096 1.00 35.17 145 GLY A O 1
ATOM 1129 N N . LYS A 1 150 ? -18.459 -21.608 33.504 1.00 33.23 146 LYS A N 1
ATOM 1130 C CA . LYS A 1 150 ? -17.039 -21.974 33.535 1.00 30.89 146 LYS A CA 1
ATOM 1131 C C . LYS A 1 150 ? -16.458 -22.120 32.117 1.00 30.08 146 LYS A C 1
ATOM 1132 O O . LYS A 1 150 ? -15.659 -23.022 31.855 1.00 30.80 146 LYS A O 1
ATOM 1138 N N . ARG A 1 151 ? -16.867 -21.232 31.215 1.00 27.96 147 ARG A N 1
ATOM 1139 C CA . ARG A 1 151 ? -16.360 -21.241 29.857 1.00 27.22 147 ARG A CA 1
ATOM 1140 C C . ARG A 1 151 ? -14.868 -20.916 29.802 1.00 26.41 147 ARG A C 1
ATOM 1141 O O . ARG A 1 151 ? -14.316 -20.197 30.656 1.00 26.88 147 ARG A O 1
ATOM 1149 N N . VAL A 1 152 ? -14.200 -21.413 28.768 1.00 25.35 148 VAL A N 1
ATOM 1150 C CA . VAL A 1 152 ? -12.790 -21.137 28.559 1.00 24.20 148 VAL A CA 1
ATOM 1151 C C . VAL A 1 152 ? -12.580 -20.869 27.069 1.00 23.66 148 VAL A C 1
ATOM 1152 O O . VAL A 1 152 ? -13.000 -21.704 26.235 1.00 24.36 148 VAL A O 1
ATOM 1156 N N . ALA A 1 153 ? -11.952 -19.737 26.769 1.00 21.87 149 ALA A N 1
ATOM 1157 C CA . ALA A 1 153 ? -11.656 -19.329 25.377 1.00 20.55 149 ALA A CA 1
ATOM 1158 C C . ALA A 1 153 ? -10.164 -19.253 25.133 1.00 21.14 149 ALA A C 1
ATOM 1159 O O . ALA A 1 153 ? -9.395 -18.843 26.008 1.00 20.22 149 ALA A O 1
ATOM 1161 N N . GLU A 1 154 ? -9.748 -19.580 23.907 1.00 20.11 150 GLU A N 1
ATOM 1162 C CA . GLU A 1 154 ? -8.331 -19.494 23.552 1.00 20.14 150 GLU A CA 1
ATOM 1163 C C . GLU A 1 154 ? -8.126 -18.806 22.216 1.00 20.23 150 GLU A C 1
ATOM 1164 O O . GLU A 1 154 ? -8.930 -18.984 21.311 1.00 22.50 150 GLU A O 1
ATOM 1170 N N . ALA A 1 155 ? -7.044 -18.049 22.097 1.00 18.99 151 ALA A N 1
ATOM 1171 C CA . ALA A 1 155 ? -6.687 -17.398 20.828 1.00 18.81 151 ALA A CA 1
ATOM 1172 C C . ALA A 1 155 ? -5.265 -17.757 20.480 1.00 19.00 151 ALA A C 1
ATOM 1173 O O . ALA A 1 155 ? -4.444 -17.923 21.362 1.00 19.57 151 ALA A O 1
ATOM 1175 N N . ILE A 1 156 ? -4.966 -17.866 19.180 1.00 18.18 152 ILE A N 1
ATOM 1176 C CA . ILE A 1 156 ? -3.590 -18.120 18.752 1.00 18.47 152 ILE A CA 1
ATOM 1177 C C . ILE A 1 156 ? -2.854 -16.846 18.392 1.00 16.66 152 ILE A C 1
ATOM 1178 O O . ILE A 1 156 ? -3.366 -16.004 17.641 1.00 16.61 152 ILE A O 1
ATOM 1183 N N . ARG A 1 157 ? -1.645 -16.714 18.931 1.00 17.17 153 ARG A N 1
ATOM 1184 C CA . ARG A 1 157 ? -0.721 -15.666 18.509 1.00 16.34 153 ARG A CA 1
ATOM 1185 C C . ARG A 1 157 ? 0.371 -16.293 17.634 1.00 17.97 153 ARG A C 1
ATOM 1186 O O . ARG A 1 157 ? 1.116 -17.146 18.112 1.00 20.06 153 ARG A O 1
ATOM 1194 N N . ARG A 1 158 ? 0.455 -15.874 16.367 1.00 17.03 154 ARG A N 1
ATOM 1195 C CA . ARG A 1 158 ? 1.403 -16.475 15.410 1.00 17.46 154 ARG A CA 1
ATOM 1196 C C . ARG A 1 158 ? 2.512 -15.481 15.065 1.00 17.33 154 ARG A C 1
ATOM 1197 O O . ARG A 1 158 ? 2.215 -14.370 14.632 1.00 17.39 154 ARG A O 1
ATOM 1205 N N . ILE A 1 159 ? 3.768 -15.895 15.228 1.00 17.37 155 ILE A N 1
ATOM 1206 C CA . ILE A 1 159 ? 4.903 -15.057 14.817 1.00 16.36 155 ILE A CA 1
ATOM 1207 C C . ILE A 1 159 ? 5.770 -15.870 13.851 1.00 17.86 155 ILE A C 1
ATOM 1208 O O . ILE A 1 159 ? 6.181 -16.972 14.195 1.00 17.75 155 ILE A O 1
ATOM 1213 N N . SER A 1 160 ? 6.008 -15.329 12.657 1.00 16.74 156 SER A N 1
ATOM 1214 C CA . SER A 1 160 ? 6.799 -16.036 11.646 1.00 18.03 156 SER A CA 1
ATOM 1215 C C . SER A 1 160 ? 8.113 -15.333 11.364 1.00 16.80 156 SER A C 1
ATOM 1216 O O . SER A 1 160 ? 8.221 -14.099 11.466 1.00 17.26 156 SER A O 1
ATOM 1219 N N . GLU A 1 161 ? 9.106 -16.124 10.972 1.00 18.30 157 GLU A N 1
ATOM 1220 C CA . GLU A 1 161 ? 10.436 -15.603 10.679 1.00 19.37 157 GLU A CA 1
ATOM 1221 C C . GLU A 1 161 ? 10.394 -14.733 9.428 1.00 19.65 157 GLU A C 1
ATOM 1222 O O . GLU A 1 161 ? 11.012 -13.658 9.374 1.00 18.73 157 GLU A O 1
ATOM 1228 N N . GLU A 1 162 ? 9.639 -15.159 8.427 1.00 20.12 158 GLU A N 1
ATOM 1229 C CA . GLU A 1 162 ? 9.584 -14.388 7.199 1.00 20.52 158 GLU A CA 1
ATOM 1230 C C . GLU A 1 162 ? 8.959 -13.023 7.432 1.00 19.23 158 GLU A C 1
ATOM 1231 O O . GLU A 1 162 ? 9.541 -12.017 7.027 1.00 19.64 158 GLU A O 1
ATOM 1237 N N . ALA A 1 163 ? 7.820 -12.963 8.123 1.00 18.42 159 ALA A N 1
ATOM 1238 C CA . ALA A 1 163 ? 7.157 -11.672 8.362 1.00 17.21 159 ALA A CA 1
ATOM 1239 C C . ALA A 1 163 ? 7.989 -10.777 9.282 1.00 16.49 159 ALA A C 1
ATOM 1240 O O . ALA A 1 163 ? 8.006 -9.550 9.115 1.00 16.45 159 ALA A O 1
ATOM 1242 N N . SER A 1 164 ? 8.639 -11.384 10.270 1.00 15.60 160 SER A N 1
ATOM 1243 C CA . SER A 1 164 ? 9.393 -10.595 11.254 1.00 15.73 160 SER A CA 1
ATOM 1244 C C . SER A 1 164 ? 10.663 -10.073 10.614 1.00 16.15 160 SER A C 1
ATOM 1245 O O . SER A 1 164 ? 11.081 -8.955 10.908 1.00 15.83 160 SER A O 1
ATOM 1248 N N . THR A 1 165 ? 11.248 -10.861 9.709 1.00 16.41 161 THR A N 1
ATOM 1249 C CA . THR A 1 165 ? 12.440 -10.393 8.999 1.00 17.63 161 THR A CA 1
ATOM 1250 C C . THR A 1 165 ? 12.073 -9.212 8.071 1.00 17.22 161 THR A C 1
ATOM 1251 O O . THR A 1 165 ? 12.821 -8.227 7.983 1.00 17.31 161 THR A O 1
ATOM 1255 N N . LYS A 1 166 ? 10.923 -9.287 7.424 1.00 16.71 162 LYS A N 1
ATOM 1256 C CA A LYS A 1 166 ? 10.480 -8.212 6.533 0.70 17.35 162 LYS A CA 1
ATOM 1257 C CA B LYS A 1 166 ? 10.477 -8.216 6.524 0.30 16.54 162 LYS A CA 1
ATOM 1258 C C . LYS A 1 166 ? 10.264 -6.914 7.279 1.00 16.10 162 LYS A C 1
ATOM 1259 O O . LYS A 1 166 ? 10.653 -5.840 6.808 1.00 15.70 162 LYS A O 1
ATOM 1270 N N . ILE A 1 167 ? 9.624 -6.991 8.438 1.00 15.52 163 ILE A N 1
ATOM 1271 C CA . ILE A 1 167 ? 9.397 -5.753 9.186 1.00 13.98 163 ILE A CA 1
ATOM 1272 C C . ILE A 1 167 ? 10.696 -5.202 9.760 1.00 14.88 163 ILE A C 1
ATOM 1273 O O . ILE A 1 167 ? 10.888 -3.992 9.792 1.00 14.75 163 ILE A O 1
ATOM 1278 N N . GLY A 1 168 ? 11.590 -6.089 10.195 1.00 15.40 164 GLY A N 1
ATOM 1279 C CA . GLY A 1 168 ? 12.923 -5.648 10.653 1.00 15.58 164 GLY A CA 1
ATOM 1280 C C . GLY A 1 168 ? 13.679 -4.930 9.531 1.00 16.27 164 GLY A C 1
ATOM 1281 O O . GLY A 1 168 ? 14.245 -3.829 9.744 1.00 16.62 164 GLY A O 1
ATOM 1282 N N . LYS A 1 169 ? 13.658 -5.492 8.327 1.00 16.63 165 LYS A N 1
ATOM 1283 C CA A LYS A 1 169 ? 14.337 -4.831 7.210 0.50 16.75 165 LYS A CA 1
ATOM 1284 C CA B LYS A 1 169 ? 14.314 -4.845 7.181 0.50 16.95 165 LYS A CA 1
ATOM 1285 C C . LYS A 1 169 ? 13.739 -3.448 6.925 1.00 17.14 165 LYS A C 1
ATOM 1286 O O . LYS A 1 169 ? 14.479 -2.488 6.692 1.00 17.10 165 LYS A O 1
ATOM 1297 N N . MET A 1 170 ? 12.412 -3.335 6.974 1.00 15.49 166 MET A N 1
ATOM 1298 C CA . MET A 1 170 ? 11.741 -2.053 6.754 1.00 15.49 166 MET A CA 1
ATOM 1299 C C . MET A 1 170 ? 12.186 -1.033 7.829 1.00 15.36 166 MET A C 1
ATOM 1300 O O . MET A 1 170 ? 12.431 0.145 7.525 1.00 15.60 166 MET A O 1
ATOM 1305 N N . ALA A 1 171 ? 12.342 -1.493 9.072 1.00 14.27 167 ALA A N 1
ATOM 1306 C CA . ALA A 1 171 ? 12.761 -0.582 10.161 1.00 14.76 167 ALA A CA 1
ATOM 1307 C C . ALA A 1 171 ? 14.159 -0.035 9.869 1.00 15.59 167 ALA A C 1
ATOM 1308 O O . ALA A 1 171 ? 14.408 1.150 10.045 1.00 15.98 167 ALA A O 1
ATOM 1310 N N . PHE A 1 172 ? 15.067 -0.890 9.395 1.00 15.94 168 PHE A N 1
ATOM 1311 C CA . PHE A 1 172 ? 16.422 -0.434 9.083 1.00 16.73 168 PHE A CA 1
ATOM 1312 C C . PHE A 1 172 ? 16.414 0.527 7.902 1.00 16.91 168 PHE A C 1
ATOM 1313 O O . PHE A 1 172 ? 17.168 1.506 7.884 1.00 17.64 168 PHE A O 1
ATOM 1321 N N . GLU A 1 173 ? 15.570 0.257 6.915 1.00 17.24 169 GLU A N 1
ATOM 1322 C CA . GLU A 1 173 ? 15.433 1.167 5.752 1.00 18.31 169 GLU A CA 1
ATOM 1323 C C . GLU A 1 173 ? 15.002 2.563 6.180 1.00 18.06 169 GLU A C 1
ATOM 1324 O O . GLU A 1 173 ? 15.551 3.578 5.720 1.00 18.62 169 GLU A O 1
ATOM 1330 N N . ILE A 1 174 ? 14.071 2.597 7.114 1.00 15.92 170 ILE A N 1
ATOM 1331 C CA . ILE A 1 174 ? 13.525 3.861 7.604 1.00 16.49 170 ILE A CA 1
ATOM 1332 C C . ILE A 1 174 ? 14.582 4.553 8.467 1.00 16.14 170 ILE A C 1
ATOM 1333 O O . ILE A 1 174 ? 14.778 5.771 8.361 1.00 17.61 170 ILE A O 1
ATOM 1338 N N . ALA A 1 175 ? 15.286 3.783 9.300 1.00 15.31 171 ALA A N 1
ATOM 1339 C CA . ALA A 1 175 ? 16.376 4.363 10.112 1.00 15.75 171 ALA A CA 1
ATOM 1340 C C . ALA A 1 175 ? 17.461 4.970 9.223 1.00 17.17 171 ALA A C 1
ATOM 1341 O O . ALA A 1 175 ? 18.001 6.046 9.532 1.00 17.08 171 ALA A O 1
ATOM 1343 N N . LYS A 1 176 ? 17.822 4.269 8.142 1.00 17.27 172 LYS A N 1
ATOM 1344 C CA . LYS A 1 176 ? 18.862 4.759 7.228 1.00 19.69 172 LYS A CA 1
ATOM 1345 C C . LYS A 1 176 ? 18.383 6.024 6.526 1.00 19.63 172 LYS A C 1
ATOM 1346 O O . LYS A 1 176 ? 19.155 6.983 6.373 1.00 20.12 172 LYS A O 1
ATOM 1352 N N . SER A 1 177 ? 17.103 6.051 6.139 1.00 19.65 173 SER A N 1
ATOM 1353 C CA A SER A 1 177 ? 16.546 7.217 5.468 0.50 20.18 173 SER A CA 1
ATOM 1354 C CA B SER A 1 177 ? 16.511 7.219 5.478 0.50 20.11 173 SER A CA 1
ATOM 1355 C C . SER A 1 177 ? 16.573 8.457 6.366 1.00 20.12 173 SER A C 1
ATOM 1356 O O . SER A 1 177 ? 16.955 9.544 5.912 1.00 20.81 173 SER A O 1
ATOM 1361 N N . ARG A 1 178 ? 16.194 8.281 7.630 1.00 19.22 174 ARG A N 1
ATOM 1362 C CA . ARG A 1 178 ? 16.195 9.377 8.590 1.00 18.69 174 ARG A CA 1
ATOM 1363 C C . ARG A 1 178 ? 17.605 9.856 8.868 1.00 19.73 174 ARG A C 1
ATOM 1364 O O . ARG A 1 178 ? 17.822 11.056 9.037 1.00 19.94 174 ARG A O 1
ATOM 1372 N N . GLN A 1 179 ? 18.570 8.933 8.888 1.00 19.01 175 GLN A N 1
ATOM 1373 C CA . GLN A 1 179 ? 19.944 9.305 9.113 1.00 19.68 175 GLN A CA 1
ATOM 1374 C C . GLN A 1 179 ? 20.475 10.119 7.911 1.00 20.75 175 GLN A C 1
ATOM 1375 O O . GLN A 1 179 ? 21.218 11.091 8.096 1.00 22.00 175 GLN A O 1
ATOM 1381 N N . LYS A 1 180 ? 20.056 9.748 6.695 1.00 21.69 176 LYS A N 1
ATOM 1382 C CA . LYS A 1 180 ? 20.527 10.467 5.501 1.00 23.26 176 LYS A CA 1
ATOM 1383 C C . LYS A 1 180 ? 20.003 11.908 5.540 1.00 23.73 176 LYS A C 1
ATOM 1384 O O . LYS A 1 180 ? 20.727 12.837 5.177 1.00 25.76 176 LYS A O 1
ATOM 1386 N N . ILE A 1 181 ? 18.768 12.090 6.001 1.00 23.49 177 ILE A N 1
ATOM 1387 C CA . ILE A 1 181 ? 18.201 13.438 6.191 1.00 24.53 177 ILE A CA 1
ATOM 1388 C C . ILE A 1 181 ? 19.014 14.283 7.198 1.00 24.86 177 ILE A C 1
ATOM 1389 O O . ILE A 1 181 ? 19.329 15.452 6.919 1.00 25.17 177 ILE A O 1
ATOM 1394 N N . ARG A 1 182 ? 19.391 13.695 8.336 1.00 24.26 178 ARG A N 1
ATOM 1395 C CA . ARG A 1 182 ? 20.245 14.382 9.327 1.00 25.69 178 ARG A CA 1
ATOM 1396 C C . ARG A 1 182 ? 21.564 14.830 8.719 1.00 27.81 178 ARG A C 1
ATOM 1397 O O . ARG A 1 182 ? 22.066 15.950 8.978 1.00 28.69 178 ARG A O 1
ATOM 1405 N N . GLU A 1 183 ? 22.151 13.933 7.929 1.00 28.63 179 GLU A N 1
ATOM 1406 C CA . GLU A 1 183 ? 23.451 14.163 7.310 1.00 30.77 179 GLU A CA 1
ATOM 1407 C C . GLU A 1 183 ? 23.406 15.237 6.226 1.00 31.78 179 GLU A C 1
ATOM 1408 O O . GLU A 1 183 ? 24.440 15.857 5.921 1.00 33.71 179 GLU A O 1
ATOM 1414 N N . SER A 1 184 ? 22.217 15.462 5.665 1.00 31.82 180 SER A N 1
ATOM 1415 C CA . SER A 1 184 ? 21.994 16.527 4.685 1.00 32.92 180 SER A CA 1
ATOM 1416 C C . SER A 1 184 ? 21.977 17.903 5.358 1.00 33.61 180 SER A C 1
ATOM 1417 O O . SER A 1 184 ? 21.998 18.928 4.679 1.00 34.18 180 SER A O 1
ATOM 1420 N N . GLY A 1 185 ? 21.930 17.914 6.687 1.00 32.49 181 GLY A N 1
ATOM 1421 C CA . GLY A 1 185 ? 22.000 19.143 7.468 1.00 33.07 181 GLY A CA 1
ATOM 1422 C C . GLY A 1 185 ? 20.681 19.600 8.067 1.00 32.36 181 GLY A C 1
ATOM 1423 O O . GLY A 1 185 ? 20.594 20.719 8.573 1.00 33.43 181 GLY A O 1
ATOM 1424 N N . THR A 1 186 ? 19.662 18.746 8.018 1.00 30.59 182 THR A N 1
ATOM 1425 C CA . THR A 1 186 ? 18.379 19.046 8.661 1.00 29.34 182 THR A CA 1
ATOM 1426 C C . THR A 1 186 ? 18.499 18.693 10.137 1.00 28.29 182 THR A C 1
ATOM 1427 O O . THR A 1 186 ? 18.837 17.550 10.481 1.00 28.00 182 THR A O 1
ATOM 1431 N N . TYR A 1 187 ? 18.263 19.677 11.001 1.00 27.49 183 TYR A N 1
ATOM 1432 C CA . TYR A 1 187 ? 18.332 19.452 12.445 1.00 26.22 183 TYR A CA 1
ATOM 1433 C C . TYR A 1 187 ? 17.435 18.311 12.925 1.00 24.30 183 TYR A C 1
ATOM 1434 O O . TYR A 1 187 ? 16.281 18.167 12.493 1.00 23.82 183 TYR A O 1
ATOM 1443 N N . SER A 1 188 ? 17.998 17.517 13.830 1.00 22.30 184 SER A N 1
ATOM 1444 C CA . SER A 1 188 ? 17.290 16.425 14.475 1.00 21.09 184 SER A CA 1
ATOM 1445 C C . SER A 1 188 ? 17.669 16.357 15.951 1.00 20.04 184 SER A C 1
ATOM 1446 O O . SER A 1 188 ? 18.811 16.588 16.322 1.00 21.07 184 SER A O 1
ATOM 1449 N N . ILE A 1 189 ? 16.700 15.966 16.795 1.00 19.35 185 ILE A N 1
ATOM 1450 C CA . ILE A 1 189 ? 17.012 15.686 18.199 1.00 18.64 185 ILE A CA 1
ATOM 1451 C C . ILE A 1 189 ? 17.873 14.442 18.438 1.00 18.43 185 ILE A C 1
ATOM 1452 O O . ILE A 1 189 ? 18.354 14.232 19.546 1.00 19.79 185 ILE A O 1
ATOM 1457 N N . HIS A 1 190 ? 18.064 13.630 17.397 1.00 18.55 186 HIS A N 1
ATOM 1458 C CA . HIS A 1 190 ? 18.899 12.418 17.476 1.00 18.30 186 HIS A CA 1
ATOM 1459 C C . HIS A 1 190 ? 20.258 12.671 16.874 1.00 20.52 186 HIS A C 1
ATOM 1460 O O . HIS A 1 190 ? 20.362 13.231 15.778 1.00 21.78 186 HIS A O 1
ATOM 1467 N N . LYS A 1 191 ? 21.271 12.239 17.599 1.00 21.72 187 LYS A N 1
ATOM 1468 C CA . LYS A 1 191 ? 22.640 12.349 17.109 1.00 24.64 187 LYS A CA 1
ATOM 1469 C C . LYS A 1 191 ? 23.122 11.041 16.499 1.00 25.23 187 LYS A C 1
ATOM 1470 O O . LYS A 1 191 ? 24.109 11.038 15.742 1.00 26.97 187 LYS A O 1
ATOM 1476 N N . LYS A 1 192 ? 22.459 9.936 16.853 1.00 23.02 188 LYS A N 1
ATOM 1477 C CA . LYS A 1 192 ? 22.784 8.599 16.348 1.00 23.14 188 LYS A CA 1
ATOM 1478 C C . LYS A 1 192 ? 21.485 7.908 15.938 1.00 20.98 188 LYS A C 1
ATOM 1479 O O . LYS A 1 192 ? 20.466 8.073 16.602 1.00 20.38 188 LYS A O 1
ATOM 1485 N N . PRO A 1 193 ? 21.513 7.127 14.849 1.00 19.90 189 PRO A N 1
ATOM 1486 C CA . PRO A 1 193 ? 20.330 6.400 14.420 1.00 18.72 189 PRO A CA 1
ATOM 1487 C C . PRO A 1 193 ? 20.153 5.149 15.277 1.00 18.66 189 PRO A C 1
ATOM 1488 O O . PRO A 1 193 ? 21.142 4.537 15.655 1.00 18.38 189 PRO A O 1
ATOM 1492 N N . LEU A 1 194 ? 18.903 4.758 15.554 1.00 16.12 190 LEU A N 1
ATOM 1493 C CA . LEU A 1 194 ? 18.658 3.658 16.484 1.00 16.22 190 LEU A CA 1
ATOM 1494 C C . LEU A 1 194 ? 17.403 2.930 16.058 1.00 15.63 190 LEU A C 1
ATOM 1495 O O . LEU A 1 194 ? 16.394 3.563 15.791 1.00 15.70 190 LEU A O 1
ATOM 1500 N N . VAL A 1 195 ? 17.499 1.608 15.971 1.00 14.50 191 VAL A N 1
ATOM 1501 C CA . VAL A 1 195 ? 16.313 0.761 15.882 1.00 14.69 191 VAL A CA 1
ATOM 1502 C C . VAL A 1 195 ? 16.153 0.036 17.217 1.00 14.89 191 VAL A C 1
ATOM 1503 O O . VAL A 1 195 ? 17.034 -0.696 17.645 1.00 14.90 191 VAL A O 1
ATOM 1507 N N . THR A 1 196 ? 14.982 0.222 17.838 1.00 13.37 192 THR A N 1
ATOM 1508 C CA . THR A 1 196 ? 14.631 -0.400 19.102 1.00 13.19 192 THR A CA 1
ATOM 1509 C C . THR A 1 196 ? 13.610 -1.474 18.840 1.00 13.41 192 THR A C 1
ATOM 1510 O O . THR A 1 196 ? 12.539 -1.201 18.277 1.00 14.16 192 THR A O 1
ATOM 1514 N N . ILE A 1 197 ? 13.943 -2.697 19.214 1.00 13.38 193 ILE A N 1
ATOM 1515 C CA . ILE A 1 197 ? 13.054 -3.856 18.988 1.00 13.71 193 ILE A CA 1
ATOM 1516 C C . ILE A 1 197 ? 12.199 -4.122 20.232 1.00 14.31 193 ILE A C 1
ATOM 1517 O O . ILE A 1 197 ? 12.732 -4.341 21.306 1.00 13.57 193 ILE A O 1
ATOM 1522 N N . ILE A 1 198 ? 10.872 -4.050 20.080 1.00 13.04 194 ILE A N 1
ATOM 1523 C CA . ILE A 1 198 ? 9.942 -4.250 21.202 1.00 14.01 194 ILE A CA 1
ATOM 1524 C C . ILE A 1 198 ? 9.593 -5.717 21.323 1.00 14.27 194 ILE A C 1
ATOM 1525 O O . ILE A 1 198 ? 9.299 -6.385 20.327 1.00 15.39 194 ILE A O 1
ATOM 1530 N N . HIS A 1 199 ? 9.630 -6.249 22.555 1.00 14.63 195 HIS A N 1
ATOM 1531 C CA . HIS A 1 199 ? 9.407 -7.686 22.775 1.00 16.57 195 HIS A CA 1
ATOM 1532 C C . HIS A 1 199 ? 8.941 -7.898 24.202 1.00 16.35 195 HIS A C 1
ATOM 1533 O O . HIS A 1 199 ? 9.066 -7.004 25.050 1.00 17.67 195 HIS A O 1
ATOM 1540 N N . LYS A 1 200 ? 8.417 -9.087 24.489 1.00 16.79 196 LYS A N 1
ATOM 1541 C CA . LYS A 1 200 ? 8.165 -9.478 25.873 1.00 17.96 196 LYS A CA 1
ATOM 1542 C C . LYS A 1 200 ? 8.666 -10.913 26.094 1.00 19.38 196 LYS A C 1
ATOM 1543 O O . LYS A 1 200 ? 7.918 -11.817 26.484 1.00 19.51 196 LYS A O 1
ATOM 1549 N N . SER A 1 201 ? 9.948 -11.094 25.807 1.00 20.17 197 SER A N 1
ATOM 1550 C CA . SER A 1 201 ? 10.607 -12.401 25.870 1.00 22.76 197 SER A CA 1
ATOM 1551 C C . SER A 1 201 ? 10.590 -13.076 27.232 1.00 23.63 197 SER A C 1
ATOM 1552 O O . SER A 1 201 ? 10.728 -14.305 27.293 1.00 24.27 197 SER A O 1
ATOM 1555 N N . ASN A 1 202 ? 10.427 -12.307 28.316 1.00 24.24 198 ASN A N 1
ATOM 1556 C CA . ASN A 1 202 ? 10.283 -12.932 29.649 1.00 25.63 198 ASN A CA 1
ATOM 1557 C C . ASN A 1 202 ? 9.035 -13.802 29.805 1.00 25.67 198 ASN A C 1
ATOM 1558 O O . ASN A 1 202 ? 8.990 -14.660 30.681 1.00 27.09 198 ASN A O 1
ATOM 1563 N N . VAL A 1 203 ? 8.052 -13.625 28.927 1.00 23.54 199 VAL A N 1
ATOM 1564 C CA . VAL A 1 203 ? 6.807 -14.401 28.973 1.00 23.46 199 VAL A CA 1
ATOM 1565 C C . VAL A 1 203 ? 6.655 -15.168 27.658 1.00 23.28 199 VAL A C 1
ATOM 1566 O O . VAL A 1 203 ? 6.362 -16.374 27.659 1.00 24.61 199 VAL A O 1
ATOM 1570 N N . MET A 1 204 ? 6.850 -14.466 26.538 1.00 21.47 200 MET A N 1
ATOM 1571 C CA . MET A 1 204 ? 6.770 -15.071 25.202 1.00 21.04 200 MET A CA 1
ATOM 1572 C C . MET A 1 204 ? 8.173 -15.427 24.696 1.00 20.42 200 MET A C 1
ATOM 1573 O O . MET A 1 204 ? 8.645 -14.898 23.693 1.00 19.59 200 MET A O 1
ATOM 1578 N N . SER A 1 205 ? 8.832 -16.350 25.382 1.00 21.23 201 SER A N 1
ATOM 1579 C CA A SER A 1 205 ? 10.208 -16.677 25.030 0.70 21.62 201 SER A CA 1
ATOM 1580 C CA B SER A 1 205 ? 10.202 -16.751 25.056 0.30 21.57 201 SER A CA 1
ATOM 1581 C C . SER A 1 205 ? 10.361 -17.207 23.602 1.00 21.67 201 SER A C 1
ATOM 1582 O O . SER A 1 205 ? 11.338 -16.856 22.929 1.00 22.46 201 SER A O 1
ATOM 1587 N N . VAL A 1 206 ? 9.411 -18.014 23.138 1.00 20.86 202 VAL A N 1
ATOM 1588 C CA . VAL A 1 206 ? 9.515 -18.626 21.804 1.00 20.62 202 VAL A CA 1
ATOM 1589 C C . VAL A 1 206 ? 9.088 -17.661 20.704 1.00 20.30 202 VAL A C 1
ATOM 1590 O O . VAL A 1 206 ? 9.839 -17.416 19.770 1.00 19.74 202 VAL A O 1
ATOM 1594 N N . THR A 1 207 ? 7.885 -17.110 20.823 1.00 18.90 203 THR A N 1
ATOM 1595 C CA . THR A 1 207 ? 7.366 -16.237 19.772 1.00 17.94 203 THR A CA 1
ATOM 1596 C C . THR A 1 207 ? 8.149 -14.931 19.694 1.00 16.21 203 THR A C 1
ATOM 1597 O O . THR A 1 207 ? 8.536 -14.497 18.598 1.00 17.35 203 THR A O 1
ATOM 1601 N N . ASP A 1 208 ? 8.345 -14.253 20.836 1.00 17.18 204 ASP A N 1
ATOM 1602 C CA . ASP A 1 208 ? 9.100 -13.005 20.799 1.00 17.02 204 ASP A CA 1
ATOM 1603 C C . ASP A 1 208 ? 10.603 -13.244 20.637 1.00 18.83 204 ASP A C 1
ATOM 1604 O O . ASP A 1 208 ? 11.301 -12.399 20.076 1.00 18.47 204 ASP A O 1
ATOM 1609 N N . GLY A 1 209 ? 11.082 -14.414 21.070 1.00 19.60 205 GLY A N 1
ATOM 1610 C CA . GLY A 1 209 ? 12.456 -14.821 20.759 1.00 20.30 205 GLY A CA 1
ATOM 1611 C C . GLY A 1 209 ? 12.657 -14.830 19.246 1.00 19.98 205 GLY A C 1
ATOM 1612 O O . GLY A 1 209 ? 13.657 -14.309 18.742 1.00 20.70 205 GLY A O 1
ATOM 1613 N N . LEU A 1 210 ? 11.708 -15.422 18.530 1.00 18.80 206 LEU A N 1
ATOM 1614 C CA . LEU A 1 210 ? 11.799 -15.473 17.075 1.00 18.61 206 LEU A CA 1
ATOM 1615 C C . LEU A 1 210 ? 11.682 -14.074 16.461 1.00 18.82 206 LEU A C 1
ATOM 1616 O O . LEU A 1 210 ? 12.402 -13.731 15.521 1.00 18.97 206 LEU A O 1
ATOM 1621 N N . PHE A 1 211 ? 10.782 -13.253 17.009 1.00 16.50 207 PHE A N 1
ATOM 1622 C CA . PHE A 1 211 ? 10.675 -11.869 16.532 1.00 16.35 207 PHE A CA 1
ATOM 1623 C C . PHE A 1 211 ? 11.991 -11.095 16.669 1.00 17.77 207 PHE A C 1
ATOM 1624 O O . PHE A 1 211 ? 12.457 -10.471 15.705 1.00 16.94 207 PHE A O 1
ATOM 1632 N N . ARG A 1 212 ? 12.600 -11.179 17.848 1.00 17.80 208 ARG A N 1
ATOM 1633 C CA . ARG A 1 212 ? 13.863 -10.468 18.113 1.00 19.23 208 ARG A CA 1
ATOM 1634 C C . ARG A 1 212 ? 14.985 -10.966 17.217 1.00 19.70 208 ARG A C 1
ATOM 1635 O O . ARG A 1 212 ? 15.734 -10.179 16.656 1.00 20.49 208 ARG A O 1
ATOM 1643 N N . GLU A 1 213 ? 15.111 -12.281 17.110 1.00 20.44 209 GLU A N 1
ATOM 1644 C CA . GLU A 1 213 ? 16.175 -12.892 16.298 1.00 20.97 209 GLU A CA 1
ATOM 1645 C C . GLU A 1 213 ? 16.028 -12.469 14.846 1.00 20.39 209 GLU A C 1
ATOM 1646 O O . GLU A 1 213 ? 17.021 -12.137 14.186 1.00 21.08 209 GLU A O 1
ATOM 1652 N N . SER A 1 214 ? 14.781 -12.440 14.363 1.00 19.09 210 SER A N 1
ATOM 1653 C CA . SER A 1 214 ? 14.489 -12.097 12.970 1.00 19.27 210 SER A CA 1
ATOM 1654 C C . SER A 1 214 ? 14.823 -10.623 12.722 1.00 19.53 210 SER A C 1
ATOM 1655 O O . SER A 1 214 ? 15.435 -10.286 11.712 1.00 18.25 210 SER A O 1
ATOM 1658 N N . CYS A 1 215 ? 14.422 -9.744 13.641 1.00 17.92 211 CYS A N 1
ATOM 1659 C CA . CYS A 1 215 ? 14.766 -8.333 13.502 1.00 18.76 211 CYS A CA 1
ATOM 1660 C C . CYS A 1 215 ? 16.265 -8.067 13.543 1.00 19.94 211 CYS A C 1
ATOM 1661 O O . CYS A 1 215 ? 16.779 -7.270 12.752 1.00 19.14 211 CYS A O 1
ATOM 1664 N N . ARG A 1 216 ? 16.981 -8.747 14.441 1.00 20.86 212 ARG A N 1
ATOM 1665 C CA . ARG A 1 216 ? 18.434 -8.584 14.497 1.00 22.66 212 ARG A CA 1
ATOM 1666 C C . ARG A 1 216 ? 19.091 -9.085 13.220 1.00 23.03 212 ARG A C 1
ATOM 1667 O O . ARG A 1 216 ? 20.024 -8.462 12.702 1.00 24.05 212 ARG A O 1
ATOM 1675 N N . HIS A 1 217 ? 18.604 -10.203 12.692 1.00 22.87 213 HIS A N 1
ATOM 1676 C CA . HIS A 1 217 ? 19.201 -10.760 11.482 1.00 23.77 213 HIS A CA 1
ATOM 1677 C C . HIS A 1 217 ? 18.948 -9.855 10.272 1.00 22.60 213 HIS A C 1
ATOM 1678 O O . HIS A 1 217 ? 19.772 -9.802 9.360 1.00 22.81 213 HIS A O 1
ATOM 1685 N N . ALA A 1 218 ? 17.833 -9.126 10.269 1.00 20.73 214 ALA A N 1
ATOM 1686 C CA . ALA A 1 218 ? 17.488 -8.252 9.151 1.00 19.70 214 ALA A CA 1
ATOM 1687 C C . ALA A 1 218 ? 18.593 -7.218 8.895 1.00 19.65 214 ALA A C 1
ATOM 1688 O O . ALA A 1 218 ? 18.845 -6.836 7.734 1.00 19.20 214 ALA A O 1
ATOM 1690 N N . GLN A 1 219 ? 19.297 -6.838 9.952 1.00 19.78 215 GLN A N 1
ATOM 1691 C CA . GLN A 1 219 ? 20.384 -5.874 9.788 1.00 20.41 215 GLN A CA 1
ATOM 1692 C C . GLN A 1 219 ? 21.480 -6.385 8.856 1.00 21.84 215 GLN A C 1
ATOM 1693 O O . GLN A 1 219 ? 22.120 -5.593 8.162 1.00 22.41 215 GLN A O 1
ATOM 1699 N N . SER A 1 220 ? 21.674 -7.701 8.818 1.00 22.05 216 SER A N 1
ATOM 1700 C CA A SER A 1 220 ? 22.711 -8.322 7.988 0.70 23.79 216 SER A CA 1
ATOM 1701 C CA B SER A 1 220 ? 22.725 -8.272 7.987 0.30 23.65 216 SER A CA 1
ATOM 1702 C C . SER A 1 220 ? 22.366 -8.320 6.506 1.00 24.15 216 SER A C 1
ATOM 1703 O O . SER A 1 220 ? 23.233 -8.601 5.675 1.00 24.96 216 SER A O 1
ATOM 1708 N N . LEU A 1 221 ? 21.113 -8.006 6.163 1.00 23.95 217 LEU A N 1
ATOM 1709 C CA . LEU A 1 221 ? 20.648 -8.139 4.773 1.00 25.18 217 LEU A CA 1
ATOM 1710 C C . LEU A 1 221 ? 21.095 -7.047 3.806 1.00 25.70 217 LEU A C 1
ATOM 1711 O O . LEU A 1 221 ? 20.943 -7.187 2.593 1.00 27.40 217 LEU A O 1
ATOM 1716 N N . ASP A 1 222 ? 21.669 -5.969 4.338 1.00 24.18 218 ASP A N 1
ATOM 1717 C CA . ASP A 1 222 ? 22.249 -4.947 3.486 1.00 24.29 218 ASP A CA 1
ATOM 1718 C C . ASP A 1 222 ? 23.362 -4.292 4.277 1.00 23.76 218 ASP A C 1
ATOM 1719 O O . ASP A 1 222 ? 23.146 -3.923 5.423 1.00 22.45 218 ASP A O 1
ATOM 1724 N N . PRO A 1 223 ? 24.549 -4.121 3.666 1.00 23.68 219 PRO A N 1
ATOM 1725 C CA . PRO A 1 223 ? 25.676 -3.515 4.385 1.00 23.81 219 PRO A CA 1
ATOM 1726 C C . PRO A 1 223 ? 25.421 -2.067 4.837 1.00 23.73 219 PRO A C 1
ATOM 1727 O O . PRO A 1 223 ? 26.052 -1.623 5.803 1.00 23.86 219 PRO A O 1
ATOM 1731 N N . SER A 1 224 ? 24.532 -1.359 4.147 1.00 23.59 220 SER A N 1
ATOM 1732 C CA . SER A 1 224 ? 24.207 0.021 4.494 1.00 24.72 220 SER A CA 1
ATOM 1733 C C . SER A 1 224 ? 23.413 0.091 5.791 1.00 24.90 220 SER A C 1
ATOM 1734 O O . SER A 1 224 ? 23.240 1.184 6.343 1.00 25.86 220 SER A O 1
ATOM 1737 N N . TYR A 1 225 ? 22.931 -1.050 6.289 1.00 22.40 221 TYR A N 1
ATOM 1738 C CA . TYR A 1 225 ? 22.291 -1.062 7.621 1.00 21.59 221 TYR A CA 1
ATOM 1739 C C . TYR A 1 225 ? 23.264 -1.178 8.780 1.00 21.70 221 TYR A C 1
ATOM 1740 O O . TYR A 1 225 ? 22.869 -1.016 9.940 1.00 20.34 221 TYR A O 1
ATOM 1749 N N . ALA A 1 226 ? 24.538 -1.449 8.512 1.00 21.78 222 ALA A N 1
ATOM 1750 C CA . ALA A 1 226 ? 25.467 -1.847 9.574 1.00 22.46 222 ALA A CA 1
ATOM 1751 C C . ALA A 1 226 ? 25.777 -0.740 10.574 1.00 22.42 222 ALA A C 1
ATOM 1752 O O . ALA A 1 226 ? 26.132 -1.037 11.725 1.00 24.69 222 ALA A O 1
ATOM 1754 N N . SER A 1 227 ? 25.621 0.516 10.149 1.00 22.90 223 SER A N 1
ATOM 1755 C CA A SER A 1 227 ? 25.965 1.652 11.018 0.80 24.03 223 SER A CA 1
ATOM 1756 C CA B SER A 1 227 ? 25.941 1.680 10.983 0.20 22.90 223 SER A CA 1
ATOM 1757 C C . SER A 1 227 ? 24.822 2.051 11.945 1.00 22.09 223 SER A C 1
ATOM 1758 O O . SER A 1 227 ? 25.016 2.847 12.859 1.00 23.20 223 SER A O 1
ATOM 1763 N N . ILE A 1 228 ? 23.648 1.471 11.729 1.00 20.31 224 ILE A N 1
ATOM 1764 C CA A ILE A 1 228 ? 22.494 1.761 12.578 0.70 18.75 224 ILE A CA 1
ATOM 1765 C CA B ILE A 1 228 ? 22.481 1.749 12.567 0.30 19.01 224 ILE A CA 1
ATOM 1766 C C . ILE A 1 228 ? 22.662 1.038 13.907 1.00 18.97 224 ILE A C 1
ATOM 1767 O O . ILE A 1 228 ? 23.014 -0.151 13.952 1.00 20.53 224 ILE A O 1
ATOM 1776 N N . ASN A 1 229 ? 22.450 1.756 15.002 1.00 18.86 225 ASN A N 1
ATOM 1777 C CA . ASN A 1 229 ? 22.503 1.111 16.310 1.00 18.93 225 ASN A CA 1
ATOM 1778 C C . ASN A 1 229 ? 21.236 0.299 16.567 1.00 17.82 225 ASN A C 1
ATOM 1779 O O . ASN A 1 229 ? 20.169 0.670 16.079 1.00 16.60 225 ASN A O 1
ATOM 1784 N N . VAL A 1 230 ? 21.366 -0.784 17.333 1.00 18.09 226 VAL A N 1
ATOM 1785 C CA . VAL A 1 230 ? 20.229 -1.629 17.676 1.00 18.57 226 VAL A CA 1
ATOM 1786 C C . VAL A 1 230 ? 20.151 -1.868 19.182 1.00 18.46 226 VAL A C 1
ATOM 1787 O O . VAL A 1 230 ? 21.167 -2.165 19.842 1.00 19.71 226 VAL A O 1
ATOM 1791 N N . ASP A 1 231 ? 18.956 -1.725 19.742 1.00 17.59 227 ASP A N 1
ATOM 1792 C CA . ASP A 1 231 ? 18.719 -2.183 21.099 1.00 18.57 227 ASP A CA 1
ATOM 1793 C C . ASP A 1 231 ? 17.323 -2.799 21.212 1.00 16.97 227 ASP A C 1
ATOM 1794 O O . ASP A 1 231 ? 16.587 -2.926 20.199 1.00 16.40 227 ASP A O 1
ATOM 1799 N N . GLU A 1 232 ? 16.990 -3.208 22.429 1.00 17.96 228 GLU A N 1
ATOM 1800 C CA . GLU A 1 232 ? 15.766 -3.960 22.706 1.00 19.15 228 GLU A CA 1
ATOM 1801 C C . GLU A 1 232 ? 15.046 -3.302 23.896 1.00 19.35 228 GLU A C 1
ATOM 1802 O O . GLU A 1 232 ? 15.680 -2.761 24.820 1.00 20.60 228 GLU A O 1
ATOM 1808 N N . GLN A 1 233 ? 13.720 -3.312 23.851 1.00 17.99 229 GLN A N 1
ATOM 1809 C CA . GLN A 1 233 ? 12.952 -2.664 24.898 1.00 18.35 229 GLN A CA 1
ATOM 1810 C C . GLN A 1 233 ? 11.803 -3.588 25.218 1.00 17.72 229 GLN A C 1
ATOM 1811 O O . GLN A 1 233 ? 11.030 -3.981 24.325 1.00 15.90 229 GLN A O 1
ATOM 1817 N N A ILE A 1 234 ? 11.670 -3.913 26.492 0.50 17.24 230 ILE A N 1
ATOM 1818 N N B ILE A 1 234 ? 11.677 -3.932 26.490 0.50 17.68 230 ILE A N 1
ATOM 1819 C CA A ILE A 1 234 ? 10.642 -4.812 26.946 0.50 17.70 230 ILE A CA 1
ATOM 1820 C CA B ILE A 1 234 ? 10.625 -4.819 26.914 0.50 18.57 230 ILE A CA 1
ATOM 1821 C C A ILE A 1 234 ? 9.315 -4.071 26.973 0.50 17.99 230 ILE A C 1
ATOM 1822 C C B ILE A 1 234 ? 9.314 -4.059 26.926 0.50 18.43 230 ILE A C 1
ATOM 1823 O O A ILE A 1 234 ? 9.268 -2.863 27.238 0.50 16.74 230 ILE A O 1
ATOM 1824 O O B ILE A 1 234 ? 9.271 -2.842 27.149 0.50 17.12 230 ILE A O 1
ATOM 1833 N N . VAL A 1 235 ? 8.255 -4.800 26.639 1.00 18.47 231 VAL A N 1
ATOM 1834 C CA . VAL A 1 235 ? 6.905 -4.305 26.718 1.00 19.36 231 VAL A CA 1
ATOM 1835 C C . VAL A 1 235 ? 6.600 -3.797 28.137 1.00 20.73 231 VAL A C 1
ATOM 1836 O O . VAL A 1 235 ? 5.913 -2.840 28.275 1.00 19.75 231 VAL A O 1
ATOM 1840 N N . ASP A 1 236 ? 7.202 -4.415 29.160 1.00 21.64 232 ASP A N 1
ATOM 1841 C CA . ASP A 1 236 ? 6.957 -4.071 30.570 1.00 22.23 232 ASP A CA 1
ATOM 1842 C C . ASP A 1 236 ? 7.121 -2.587 30.881 1.00 21.83 232 ASP A C 1
ATOM 1843 O O . ASP A 1 236 ? 6.450 -2.084 31.804 1.00 22.44 232 ASP A O 1
ATOM 1848 N N . SER A 1 237 ? 7.982 -1.897 30.120 1.00 19.89 233 SER A N 1
ATOM 1849 C CA . SER A 1 237 ? 8.368 -0.513 30.417 1.00 19.37 233 SER A CA 1
ATOM 1850 C C . SER A 1 237 ? 8.383 0.404 29.203 1.00 17.32 233 SER A C 1
ATOM 1851 O O . SER A 1 237 ? 8.858 1.545 29.280 1.00 16.46 233 SER A O 1
ATOM 1854 N N A MET A 1 238 ? 7.802 -0.094 28.112 0.50 17.24 234 MET A N 1
ATOM 1855 N N B MET A 1 238 ? 7.903 -0.053 28.055 0.50 18.49 234 MET A N 1
ATOM 1856 C CA A MET A 1 238 ? 7.802 0.630 26.847 0.50 15.79 234 MET A CA 1
ATOM 1857 C CA B MET A 1 238 ? 8.004 0.834 26.897 0.50 17.84 234 MET A CA 1
ATOM 1858 C C A MET A 1 238 ? 7.010 1.930 26.961 0.50 15.17 234 MET A C 1
ATOM 1859 C C B MET A 1 238 ? 7.027 2.016 26.980 0.50 16.46 234 MET A C 1
ATOM 1860 O O A MET A 1 238 ? 7.485 3.009 26.568 0.50 14.60 234 MET A O 1
ATOM 1861 O O B MET A 1 238 ? 7.399 3.120 26.560 0.50 15.43 234 MET A O 1
ATOM 1870 N N . VAL A 1 239 ? 5.814 1.815 27.518 1.00 16.05 235 VAL A N 1
ATOM 1871 C CA . VAL A 1 239 ? 4.914 2.950 27.682 1.00 15.65 235 VAL A CA 1
ATOM 1872 C C . VAL A 1 239 ? 5.475 3.891 28.748 1.00 15.03 235 VAL A C 1
ATOM 1873 O O . VAL A 1 239 ? 5.389 5.093 28.607 1.00 15.91 235 VAL A O 1
ATOM 1877 N N . TYR A 1 240 ? 6.090 3.351 29.808 1.00 14.65 236 TYR A N 1
ATOM 1878 C CA . TYR A 1 240 ? 6.707 4.171 30.810 1.00 14.63 236 TYR A CA 1
ATOM 1879 C C . TYR A 1 240 ? 7.725 5.116 30.188 1.00 15.55 236 TYR A C 1
ATOM 1880 O O . TYR A 1 240 ? 7.732 6.340 30.443 1.00 17.16 236 TYR A O 1
ATOM 1889 N N . ARG A 1 241 ? 8.611 4.544 29.371 1.00 14.74 237 ARG A N 1
ATOM 1890 C CA . ARG A 1 241 ? 9.659 5.359 28.750 1.00 16.60 237 ARG A CA 1
ATOM 1891 C C . ARG A 1 241 ? 9.081 6.293 27.696 1.00 17.06 237 ARG A C 1
ATOM 1892 O O . ARG A 1 241 ? 9.545 7.425 27.535 1.00 18.02 237 ARG A O 1
ATOM 1900 N N . LEU A 1 242 ? 8.080 5.819 26.949 1.00 15.46 238 LEU A N 1
ATOM 1901 C CA . LEU A 1 242 ? 7.475 6.659 25.933 1.00 16.00 238 LEU A CA 1
ATOM 1902 C C . LEU A 1 242 ? 6.891 7.930 26.502 1.00 15.79 238 LEU A C 1
ATOM 1903 O O . LEU A 1 242 ? 6.988 9.003 25.884 1.00 17.72 238 LEU A O 1
ATOM 1908 N N . PHE A 1 243 ? 6.274 7.838 27.681 1.00 15.48 239 PHE A N 1
ATOM 1909 C CA . PHE A 1 243 ? 5.602 8.977 28.268 1.00 16.46 239 PHE A CA 1
ATOM 1910 C C . PHE A 1 243 ? 6.568 9.936 28.976 1.00 17.01 239 PHE A C 1
ATOM 1911 O O . PHE A 1 243 ? 6.325 11.132 29.075 1.00 19.60 239 PHE A O 1
ATOM 1919 N N . ARG A 1 244 ? 7.689 9.398 29.452 1.00 16.55 240 ARG A N 1
ATOM 1920 C CA . ARG A 1 244 ? 8.620 10.176 30.260 1.00 16.19 240 ARG A CA 1
ATOM 1921 C C . ARG A 1 244 ? 9.822 10.714 29.500 1.00 16.59 240 ARG A C 1
ATOM 1922 O O . ARG A 1 244 ? 10.317 11.796 29.809 1.00 18.42 240 ARG A O 1
ATOM 1930 N N . GLU A 1 245 ? 10.286 9.935 28.531 1.00 16.76 241 GLU A N 1
ATOM 1931 C CA . GLU A 1 245 ? 11.480 10.291 27.766 1.00 16.64 241 GLU A CA 1
ATOM 1932 C C . GLU A 1 245 ? 11.325 9.852 26.321 1.00 16.37 241 GLU A C 1
ATOM 1933 O O . GLU A 1 245 ? 12.122 9.080 25.809 1.00 16.36 241 GLU A O 1
ATOM 1939 N N . PRO A 1 246 ? 10.300 10.375 25.628 1.00 15.05 242 PRO A N 1
ATOM 1940 C CA . PRO A 1 246 ? 10.089 9.966 24.236 1.00 15.37 242 PRO A CA 1
ATOM 1941 C C . PRO A 1 246 ? 11.229 10.357 23.296 1.00 15.80 242 PRO A C 1
ATOM 1942 O O . PRO A 1 246 ? 11.383 9.758 22.213 1.00 15.15 242 PRO A O 1
ATOM 1946 N N . GLU A 1 247 ? 12.001 11.342 23.726 1.00 16.73 243 GLU A N 1
ATOM 1947 C CA . GLU A 1 247 ? 13.142 11.816 22.940 1.00 16.95 243 GLU A CA 1
ATOM 1948 C C . GLU A 1 247 ? 14.197 10.731 22.758 1.00 16.98 243 GLU A C 1
ATOM 1949 O O . GLU A 1 247 ? 15.076 10.884 21.943 1.00 17.47 243 GLU A O 1
ATOM 1955 N N . CYS A 1 248 ? 14.118 9.650 23.532 1.00 16.01 244 CYS A N 1
ATOM 1956 C CA . CYS A 1 248 ? 15.102 8.571 23.436 1.00 18.08 244 CYS A CA 1
ATOM 1957 C C . CYS A 1 248 ? 14.871 7.604 22.287 1.00 17.37 244 CYS A C 1
ATOM 1958 O O . CYS A 1 248 ? 15.724 6.715 22.034 1.00 18.50 244 CYS A O 1
ATOM 1961 N N . PHE A 1 249 ? 13.739 7.728 21.592 1.00 15.81 245 PHE A N 1
ATOM 1962 C CA . PHE A 1 249 ? 13.356 6.768 20.551 1.00 15.32 245 PHE A CA 1
ATOM 1963 C C . PHE A 1 249 ? 13.496 7.383 19.179 1.00 14.93 245 PHE A C 1
ATOM 1964 O O . PHE A 1 249 ? 13.076 8.506 18.940 1.00 14.82 245 PHE A O 1
ATOM 1972 N N . ASP A 1 250 ? 14.116 6.617 18.284 1.00 14.79 246 ASP A N 1
ATOM 1973 C CA . ASP A 1 250 ? 14.256 6.981 16.862 1.00 14.83 246 ASP A CA 1
ATOM 1974 C C . ASP A 1 250 ? 13.289 6.086 16.097 1.00 14.68 246 ASP A C 1
ATOM 1975 O O . ASP A 1 250 ? 12.132 6.436 15.957 1.00 13.72 246 ASP A O 1
ATOM 1980 N N . VAL A 1 251 ? 13.752 4.937 15.611 1.00 14.18 247 VAL A N 1
ATOM 1981 C CA . VAL A 1 251 ? 12.870 3.982 14.955 1.00 13.99 247 VAL A CA 1
ATOM 1982 C C . VAL A 1 251 ? 12.574 2.843 15.937 1.00 14.11 247 VAL A C 1
ATOM 1983 O O . VAL A 1 251 ? 13.468 2.324 16.604 1.00 13.91 247 VAL A O 1
ATOM 1987 N N . VAL A 1 252 ? 11.293 2.468 16.040 1.00 13.91 248 VAL A N 1
ATOM 1988 C CA . VAL A 1 252 ? 10.847 1.415 16.963 1.00 13.07 248 VAL A CA 1
ATOM 1989 C C . VAL A 1 252 ? 10.165 0.360 16.120 1.00 14.13 248 VAL A C 1
ATOM 1990 O O . VAL A 1 252 ? 9.278 0.709 15.352 1.00 15.44 248 VAL A O 1
ATOM 1994 N N . VAL A 1 253 ? 10.612 -0.883 16.206 1.00 13.10 249 VAL A N 1
ATOM 1995 C CA . VAL A 1 253 ? 9.980 -1.962 15.433 1.00 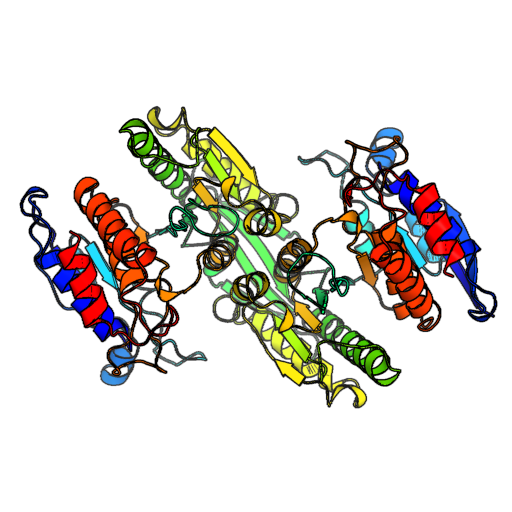12.45 249 VAL A CA 1
ATOM 1996 C C . VAL A 1 253 ? 9.280 -2.914 16.395 1.00 12.59 249 VAL A C 1
ATOM 1997 O O . VAL A 1 253 ? 9.863 -3.306 17.423 1.00 12.21 249 VAL A O 1
ATOM 2001 N N . ALA A 1 254 ? 8.050 -3.301 16.083 1.00 12.27 250 ALA A N 1
ATOM 2002 C CA . ALA A 1 254 ? 7.264 -4.096 16.989 1.00 13.30 250 ALA A CA 1
ATOM 2003 C C . ALA A 1 254 ? 6.376 -5.053 16.263 1.00 12.78 250 ALA A C 1
ATOM 2004 O O . ALA A 1 254 ? 5.976 -4.771 15.130 1.00 13.34 250 ALA A O 1
ATOM 2006 N N . PRO A 1 255 ? 6.044 -6.168 16.913 1.00 13.01 251 PRO A N 1
ATOM 2007 C CA . PRO A 1 255 ? 4.988 -7.030 16.365 1.00 13.15 251 PRO A CA 1
ATOM 2008 C C . PRO A 1 255 ? 3.622 -6.352 16.494 1.00 13.38 251 PRO A C 1
ATOM 2009 O O . PRO A 1 255 ? 3.514 -5.280 17.083 1.00 15.02 251 PRO A O 1
ATOM 2013 N N . ASN A 1 256 ? 2.599 -6.999 15.934 1.00 12.81 252 ASN A N 1
ATOM 2014 C CA . ASN A 1 256 ? 1.338 -6.349 15.639 1.00 13.23 252 ASN A CA 1
ATOM 2015 C C . ASN A 1 256 ? 0.677 -5.727 16.884 1.00 13.35 252 ASN A C 1
ATOM 2016 O O . ASN A 1 256 ? 0.427 -4.516 16.898 1.00 13.58 252 ASN A O 1
ATOM 2021 N N . LEU A 1 257 ? 0.431 -6.519 17.939 1.00 13.69 253 LEU A N 1
ATOM 2022 C CA . LEU A 1 257 ? -0.290 -5.968 19.085 1.00 13.83 253 LEU A CA 1
ATOM 2023 C C . LEU A 1 257 ? 0.490 -4.921 19.854 1.00 14.04 253 LEU A C 1
ATOM 2024 O O . LEU A 1 257 ? -0.040 -3.839 20.182 1.00 12.95 253 LEU A O 1
ATOM 2029 N N . TYR A 1 258 ? 1.757 -5.209 20.117 1.00 13.44 254 TYR A N 1
ATOM 2030 C CA . TYR A 1 258 ? 2.575 -4.243 20.864 1.00 12.91 254 TYR A CA 1
ATOM 2031 C C . TYR A 1 258 ? 2.682 -2.926 20.081 1.00 13.14 254 TYR A C 1
ATOM 2032 O O . TYR A 1 258 ? 2.625 -1.865 20.683 1.00 12.95 254 TYR A O 1
ATOM 2041 N N . GLY A 1 259 ? 2.850 -3.008 18.760 1.00 12.49 255 GLY A N 1
ATOM 2042 C CA . GLY A 1 259 ? 2.959 -1.831 17.908 1.00 12.72 255 GLY A CA 1
ATOM 2043 C C . GLY A 1 259 ? 1.657 -1.046 17.846 1.00 11.58 255 GLY A C 1
ATOM 2044 O O . GLY A 1 259 ? 1.672 0.179 17.828 1.00 12.36 255 GLY A O 1
ATOM 2045 N N . ASP A 1 260 ? 0.528 -1.760 17.814 1.00 12.20 256 ASP A N 1
ATOM 2046 C CA . ASP A 1 260 ? -0.785 -1.107 17.829 1.00 12.49 256 ASP A CA 1
ATOM 2047 C C . ASP A 1 260 ? -0.927 -0.274 19.093 1.00 13.20 256 ASP A C 1
ATOM 2048 O O . ASP A 1 260 ? -1.293 0.909 19.043 1.00 13.68 256 ASP A O 1
ATOM 2053 N N . ILE A 1 261 ? -0.583 -0.855 20.237 1.00 11.91 257 ILE A N 1
ATOM 2054 C CA . ILE A 1 261 ? -0.759 -0.141 21.492 1.00 12.70 257 ILE A CA 1
ATOM 2055 C C . ILE A 1 261 ? 0.250 1.029 21.605 1.00 12.51 257 ILE A C 1
ATOM 2056 O O . ILE A 1 261 ? -0.108 2.140 22.003 1.00 13.32 257 ILE A O 1
ATOM 2061 N N A LEU A 1 262 ? 1.509 0.785 21.236 0.50 12.74 258 LEU A N 1
ATOM 2062 N N B LEU A 1 262 ? 1.510 0.771 21.244 0.50 12.98 258 LEU A N 1
ATOM 2063 C CA A LEU A 1 262 ? 2.530 1.821 21.395 0.50 12.60 258 LEU A CA 1
ATOM 2064 C CA B LEU A 1 262 ? 2.543 1.801 21.362 0.50 13.20 258 LEU A CA 1
ATOM 2065 C C A LEU A 1 262 ? 2.299 3.015 20.443 0.50 13.30 258 LEU A C 1
ATOM 2066 C C B LEU A 1 262 ? 2.254 3.004 20.463 0.50 13.50 258 LEU A C 1
ATOM 2067 O O A LEU A 1 262 ? 2.573 4.169 20.800 0.50 13.92 258 LEU A O 1
ATOM 2068 O O B LEU A 1 262 ? 2.452 4.154 20.872 0.50 14.11 258 LEU A O 1
ATOM 2077 N N . SER A 1 263 ? 1.784 2.732 19.251 1.00 13.81 259 SER A N 1
ATOM 2078 C CA A SER A 1 263 ? 1.499 3.773 18.266 0.70 13.97 259 SER A CA 1
ATOM 2079 C CA B SER A 1 263 ? 1.539 3.801 18.290 0.30 13.30 259 SER A CA 1
ATOM 2080 C C . SER A 1 263 ? 0.409 4.704 18.760 1.00 14.36 259 SER A C 1
ATOM 2081 O O . SER A 1 263 ? 0.481 5.925 18.579 1.00 14.52 259 SER A O 1
ATOM 2086 N N . ASP A 1 264 ? -0.623 4.116 19.362 1.00 14.41 260 ASP A N 1
ATOM 2087 C CA . ASP A 1 264 ? -1.692 4.954 19.892 1.00 15.74 260 ASP A CA 1
ATOM 2088 C C . ASP A 1 264 ? -1.225 5.722 21.123 1.00 16.08 260 ASP A C 1
ATOM 2089 O O . ASP A 1 264 ? -1.555 6.896 21.305 1.00 16.92 260 ASP A O 1
ATOM 2094 N N . GLY A 1 265 ? -0.395 5.121 21.965 1.00 15.57 261 GLY A N 1
ATOM 2095 C CA . GLY A 1 265 ? 0.193 5.887 23.048 1.00 15.35 261 GLY A CA 1
ATOM 2096 C C . GLY A 1 265 ? 1.032 7.066 22.554 1.00 14.94 261 GLY A C 1
ATOM 2097 O O . GLY A 1 265 ? 0.934 8.183 23.062 1.00 15.82 261 GLY A O 1
ATOM 2098 N N . ALA A 1 266 ? 1.830 6.809 21.525 1.00 13.91 262 ALA A N 1
ATOM 2099 C CA . ALA A 1 266 ? 2.722 7.843 21.030 1.00 14.24 262 ALA A CA 1
ATOM 2100 C C . ALA A 1 266 ? 1.913 8.991 20.404 1.00 13.92 262 ALA A C 1
ATOM 2101 O O . ALA A 1 266 ? 2.312 10.150 20.537 1.00 13.85 262 ALA A O 1
ATOM 2103 N N . ALA A 1 267 ? 0.782 8.663 19.778 1.00 13.04 263 ALA A N 1
ATOM 2104 C CA . ALA A 1 267 ? -0.092 9.706 19.233 1.00 13.52 263 ALA A CA 1
ATOM 2105 C C . ALA A 1 267 ? -0.521 10.729 20.266 1.00 14.06 263 ALA A C 1
ATOM 2106 O O . ALA A 1 267 ? -0.796 11.900 19.922 1.00 14.91 263 ALA A O 1
ATOM 2108 N N . SER A 1 268 ? -0.608 10.320 21.530 1.00 13.10 264 SER A N 1
ATOM 2109 C CA A SER A 1 268 ? -1.097 11.217 22.571 0.70 14.52 264 SER A CA 1
ATOM 2110 C CA B SER A 1 268 ? -1.101 11.227 22.566 0.30 12.65 264 SER A CA 1
ATOM 2111 C C . SER A 1 268 ? -0.122 12.359 22.888 1.00 13.92 264 SER A C 1
ATOM 2112 O O . SER A 1 268 ? -0.498 13.362 23.490 1.00 16.45 264 SER A O 1
ATOM 2117 N N . LEU A 1 269 ? 1.125 12.187 22.460 1.00 14.67 265 LEU A N 1
A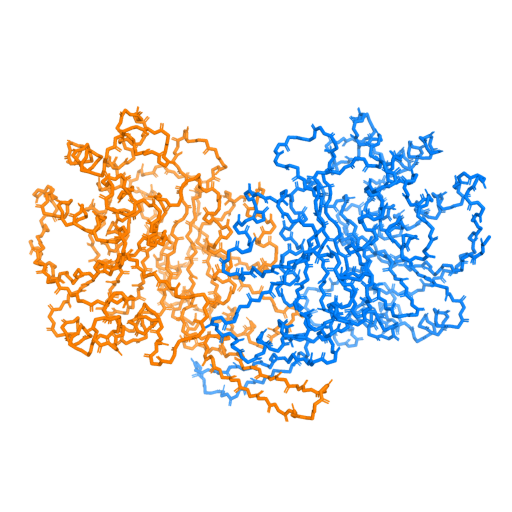TOM 2118 C CA . LEU A 1 269 ? 2.214 13.094 22.842 1.00 15.57 265 LEU A CA 1
ATOM 2119 C C . LEU A 1 269 ? 2.150 14.427 22.110 1.00 16.86 265 LEU A C 1
ATOM 2120 O O . LEU A 1 269 ? 2.742 15.404 22.551 1.00 18.50 265 LEU A O 1
ATOM 2125 N N . ILE A 1 270 ? 1.454 14.466 20.977 1.00 16.89 266 ILE A N 1
ATOM 2126 C CA . ILE A 1 270 ? 1.568 15.670 20.131 1.00 17.64 266 ILE A CA 1
ATOM 2127 C C . ILE A 1 270 ? 0.285 16.504 19.955 1.00 19.37 266 ILE A C 1
ATOM 2128 O O . ILE A 1 270 ? 0.135 17.234 18.979 1.00 20.64 266 ILE A O 1
ATOM 2133 N N . GLY A 1 271 ? -0.625 16.429 20.915 1.00 19.43 267 GLY A N 1
ATOM 2134 C CA . GLY A 1 271 ? -1.796 17.313 20.901 1.00 19.63 267 GLY A CA 1
ATOM 2135 C C . GLY A 1 271 ? -2.931 16.714 20.103 1.00 18.69 267 GLY A C 1
ATOM 2136 O O . GLY A 1 271 ? -3.256 15.544 20.290 1.00 19.01 267 GLY A O 1
ATOM 2137 N N . SER A 1 272 ? -3.494 17.464 19.149 1.00 18.23 268 SER A N 1
ATOM 2138 C CA . SER A 1 272 ? -4.695 17.001 18.450 1.00 18.50 268 SER A CA 1
ATOM 2139 C C . SER A 1 272 ? -4.480 15.770 17.581 1.00 17.65 268 SER A C 1
ATOM 2140 O O . SER A 1 272 ? -3.499 15.665 16.817 1.00 17.62 268 SER A O 1
ATOM 2143 N N . LEU A 1 273 ? -5.431 14.835 17.642 1.00 18.02 269 LEU A N 1
ATOM 2144 C CA . LEU A 1 273 ? -5.406 13.668 16.772 1.00 17.78 269 LEU A CA 1
ATOM 2145 C C . LEU A 1 273 ? -5.478 14.054 15.274 1.00 17.92 269 LEU A C 1
ATOM 2146 O O . LEU A 1 273 ? -5.103 13.293 14.378 1.00 17.95 269 LEU A O 1
ATOM 2151 N N . GLY A 1 274 ? -5.958 15.270 15.028 1.00 17.58 270 GLY A N 1
ATOM 2152 C CA . GLY A 1 274 ? -6.013 15.820 13.676 1.00 16.19 270 GLY A CA 1
ATOM 2153 C C . GLY A 1 274 ? -4.659 16.087 13.072 1.00 17.23 270 GLY A C 1
ATOM 2154 O O . GLY A 1 274 ? -4.570 16.522 11.917 1.00 16.77 270 GLY A O 1
ATOM 2155 N N . LEU A 1 275 ? -3.604 15.839 13.853 1.00 16.74 271 LEU A N 1
ATOM 2156 C CA . LEU A 1 275 ? -2.228 16.094 13.422 1.00 16.26 271 LEU A CA 1
ATOM 2157 C C . LEU A 1 275 ? -1.460 14.834 13.102 1.00 14.82 271 LEU A C 1
ATOM 2158 O O . LEU A 1 275 ? -0.335 14.933 12.620 1.00 15.62 271 LEU A O 1
ATOM 2163 N N . VAL A 1 276 ? -2.038 13.657 13.372 1.00 14.14 272 VAL A N 1
ATOM 2164 C CA . VAL A 1 276 ? -1.245 12.406 13.405 1.00 13.81 272 VAL A CA 1
ATOM 2165 C C . VAL A 1 276 ? -1.339 11.571 12.100 1.00 13.86 272 VAL A C 1
ATOM 2166 O O . VAL A 1 276 ? -2.429 11.091 11.741 1.00 13.37 272 VAL A O 1
ATOM 2170 N N . PRO A 1 277 ? -0.201 11.385 11.397 1.00 13.44 273 PRO A N 1
ATOM 2171 C CA . PRO A 1 277 ? -0.171 10.692 10.110 1.00 14.16 273 PRO A CA 1
ATOM 2172 C C . PRO A 1 277 ? 0.087 9.199 10.186 1.00 14.42 273 PRO A C 1
ATOM 2173 O O . PRO A 1 277 ? 0.561 8.685 11.209 1.00 14.50 273 PRO A O 1
ATOM 2177 N N . SER A 1 278 ? -0.185 8.506 9.077 1.00 13.79 274 SER A N 1
ATOM 2178 C CA . SER A 1 278 ? 0.273 7.122 8.945 1.00 13.49 274 SER A CA 1
ATOM 2179 C C . SER A 1 278 ? 0.411 6.742 7.493 1.00 13.30 274 SER A C 1
ATOM 2180 O O . SER A 1 278 ? -0.134 7.414 6.593 1.00 14.44 274 SER A O 1
ATOM 2183 N N . ALA A 1 279 ? 1.169 5.690 7.269 1.00 13.33 275 ALA A N 1
ATOM 2184 C CA . ALA A 1 279 ? 1.160 5.023 5.962 1.00 13.08 275 ALA A CA 1
ATOM 2185 C C . ALA A 1 279 ? 1.234 3.540 6.123 1.00 14.16 275 ALA A C 1
ATOM 2186 O O . ALA A 1 279 ? 1.831 3.041 7.054 1.00 15.07 275 ALA A O 1
ATOM 2188 N N . ASN A 1 280 ? 0.586 2.820 5.203 1.00 13.36 276 ASN A N 1
ATOM 2189 C CA . ASN A 1 280 ? 0.662 1.375 5.123 1.00 14.71 276 ASN A CA 1
ATOM 2190 C C . ASN A 1 280 ? 1.571 1.061 3.917 1.00 14.63 276 ASN A C 1
ATOM 2191 O O . ASN A 1 280 ? 1.331 1.560 2.798 1.00 14.20 276 ASN A O 1
ATOM 2196 N N . VAL A 1 281 ? 2.654 0.311 4.138 1.00 13.47 277 VAL A N 1
ATOM 2197 C CA . VAL A 1 281 ? 3.716 0.186 3.104 1.00 14.73 277 VAL A CA 1
ATOM 2198 C C . VAL A 1 281 ? 3.961 -1.276 2.773 1.00 15.30 277 VAL A C 1
ATOM 2199 O O . VAL A 1 281 ? 3.998 -2.116 3.673 1.00 15.70 277 VAL A O 1
ATOM 2203 N N . GLY A 1 282 ? 4.057 -1.569 1.482 1.00 15.58 278 GLY A N 1
ATOM 2204 C CA . GLY A 1 282 ? 4.451 -2.894 1.021 1.00 17.47 278 GLY A CA 1
ATOM 2205 C C . GLY A 1 282 ? 5.584 -2.766 0.015 1.00 19.00 278 GLY A C 1
ATOM 2206 O O . GLY A 1 282 ? 6.110 -1.671 -0.246 1.00 20.70 278 GLY A O 1
ATOM 2207 N N . ASP A 1 283 ? 5.923 -3.875 -0.612 1.00 19.92 279 ASP A N 1
ATOM 2208 C CA . ASP A 1 283 ? 7.034 -3.890 -1.559 1.00 22.35 279 ASP A CA 1
ATOM 2209 C C . ASP A 1 283 ? 6.700 -3.189 -2.883 1.00 22.11 279 ASP A C 1
ATOM 2210 O O . ASP A 1 283 ? 7.605 -2.754 -3.603 1.00 25.12 279 ASP A O 1
ATOM 2215 N N . ASN A 1 284 ? 5.409 -3.049 -3.200 1.00 22.04 280 ASN A N 1
ATOM 2216 C CA . ASN A 1 284 ? 4.985 -2.578 -4.519 1.00 22.93 280 ASN A CA 1
ATOM 2217 C C . ASN A 1 284 ? 3.935 -1.485 -4.485 1.00 20.93 280 ASN A C 1
ATOM 2218 O O . ASN A 1 284 ? 3.390 -1.108 -5.523 1.00 22.06 280 ASN A O 1
ATOM 2223 N N . PHE A 1 285 ? 3.668 -0.971 -3.287 1.00 18.82 281 PHE A N 1
ATOM 2224 C CA . PHE A 1 285 ? 2.595 -0.017 -3.109 1.00 17.82 281 PHE A CA 1
ATOM 2225 C C . PHE A 1 285 ? 2.712 0.653 -1.758 1.00 17.03 281 PHE A C 1
ATOM 2226 O O . PHE A 1 285 ? 3.323 0.115 -0.840 1.00 16.99 281 PHE A O 1
ATOM 2234 N N . VAL A 1 286 ? 2.122 1.844 -1.657 1.00 16.64 282 VAL A N 1
ATOM 2235 C CA A VAL A 1 286 ? 2.041 2.585 -0.404 0.50 15.84 282 VAL A CA 1
ATOM 2236 C CA B VAL A 1 286 ? 2.043 2.621 -0.410 0.50 16.10 282 VAL A CA 1
ATOM 2237 C C . VAL A 1 286 ? 0.675 3.276 -0.359 1.00 16.08 282 VAL A C 1
ATOM 2238 O O . VAL A 1 286 ? 0.197 3.812 -1.373 1.00 16.09 282 VAL A O 1
ATOM 2245 N N . MET A 1 287 ? 0.048 3.209 0.802 1.00 15.32 283 MET A N 1
ATOM 2246 C CA . MET A 1 287 ? -1.241 3.891 0.989 1.00 15.69 283 MET A CA 1
ATOM 2247 C C . MET A 1 287 ? -1.129 4.796 2.212 1.00 15.41 283 MET A C 1
ATOM 2248 O O . MET A 1 287 ? -0.944 4.296 3.322 1.00 17.32 283 MET A O 1
ATOM 2253 N N . SER A 1 288 ? -1.290 6.106 2.007 1.00 15.08 284 SER A N 1
ATOM 2254 C CA A SER A 1 288 ? -1.325 7.062 3.119 0.60 14.85 284 SER A CA 1
ATOM 2255 C CA B SER A 1 288 ? -1.354 7.075 3.118 0.40 15.68 284 SER A CA 1
ATOM 2256 C C . SER A 1 288 ? -2.726 7.037 3.760 1.00 15.31 284 SER A C 1
ATOM 2257 O O . SER A 1 288 ? -3.730 6.776 3.091 1.00 14.48 284 SER A O 1
ATOM 2262 N N . GLU A 1 289 ? -2.786 7.319 5.061 1.00 14.74 285 GLU A N 1
ATOM 2263 C CA . GLU A 1 289 ? -4.051 7.314 5.810 1.00 16.17 285 GLU A CA 1
ATOM 2264 C C . GLU A 1 289 ? -3.909 8.123 7.091 1.00 14.87 285 GLU A C 1
ATOM 2265 O O . GLU A 1 289 ? -3.009 7.808 7.876 1.00 15.70 285 GLU A O 1
ATOM 2271 N N . PRO A 1 290 ? -4.792 9.100 7.341 1.00 14.11 286 PRO A N 1
ATOM 2272 C CA . PRO A 1 290 ? -4.698 9.737 8.700 1.00 14.36 286 PRO A CA 1
ATOM 2273 C C . PRO A 1 290 ? -5.111 8.771 9.779 1.00 15.14 286 PRO A C 1
ATOM 2274 O O . PRO A 1 290 ? -5.908 7.868 9.522 1.00 14.51 286 PRO A O 1
ATOM 2278 N N . VAL A 1 291 ? -4.581 8.962 10.989 1.00 15.21 287 VAL A N 1
ATOM 2279 C CA . VAL A 1 291 ? -4.919 8.107 12.126 1.00 16.45 287 VAL A CA 1
ATOM 2280 C C . VAL A 1 291 ? -6.347 8.319 12.635 1.00 16.70 287 VAL A C 1
ATOM 2281 O O . VAL A 1 291 ? -6.974 7.371 13.137 1.00 18.34 287 VAL A O 1
ATOM 2285 N N . HIS A 1 292 ? -6.869 9.536 12.527 1.00 16.69 288 HIS A N 1
ATOM 2286 C CA . HIS A 1 292 ? -8.230 9.827 12.993 1.00 17.09 288 HIS A CA 1
ATOM 2287 C C . HIS A 1 292 ? -9.244 9.019 12.169 1.00 17.52 288 HIS A C 1
ATOM 2288 O O . HIS A 1 292 ? -8.927 8.489 11.096 1.00 18.63 288 HIS A O 1
ATOM 2295 N N . GLY A 1 293 ? -10.440 8.923 12.717 1.00 19.16 289 GLY A N 1
ATOM 2296 C CA . GLY A 1 293 ? -11.527 8.273 12.034 1.00 17.92 289 GLY A CA 1
ATOM 2297 C C . GLY A 1 293 ? -12.380 9.235 11.250 1.00 17.75 289 GLY A C 1
ATOM 2298 O O . GLY A 1 293 ? -11.911 10.309 10.828 1.00 18.68 289 GLY A O 1
ATOM 2299 N N . SER A 1 294 ? -13.643 8.844 11.048 1.00 18.02 290 SER A N 1
ATOM 2300 C CA . SER A 1 294 ? -14.554 9.581 10.183 1.00 18.39 290 SER A CA 1
ATOM 2301 C C . SER A 1 294 ? -15.232 10.775 10.819 1.00 18.70 290 SER A C 1
ATOM 2302 O O . SER A 1 294 ? -15.877 11.555 10.115 1.00 18.05 290 SER A O 1
ATOM 2305 N N . ALA A 1 295 ? -15.098 10.882 12.150 1.00 19.57 291 ALA A N 1
ATOM 2306 C CA . ALA A 1 295 ? -15.574 12.043 12.906 1.00 21.14 291 ALA A CA 1
ATOM 2307 C C . ALA A 1 295 ? -16.984 12.511 12.493 1.00 22.55 291 ALA A C 1
ATOM 2308 O O . ALA A 1 295 ? -17.175 13.659 12.036 1.00 22.99 291 ALA A O 1
ATOM 2310 N N . PRO A 1 296 ? -17.995 11.621 12.655 1.00 23.79 292 PRO A N 1
ATOM 2311 C CA . PRO A 1 296 ? -19.360 11.961 12.250 1.00 25.01 292 PRO A CA 1
ATOM 2312 C C . PRO A 1 296 ? -19.951 13.169 13.012 1.00 26.16 292 PRO A C 1
ATOM 2313 O O . PRO A 1 296 ? -20.855 13.819 12.491 1.00 27.32 292 PRO A O 1
ATOM 2317 N N . ASP A 1 297 ? -19.397 13.484 14.189 1.00 26.97 293 ASP A N 1
ATOM 2318 C CA A ASP A 1 297 ? -19.934 14.604 14.970 0.60 28.58 293 ASP A CA 1
ATOM 2319 C CA B ASP A 1 297 ? -19.837 14.612 15.024 0.40 28.13 293 ASP A CA 1
ATOM 2320 C C . ASP A 1 297 ? -19.629 15.956 14.327 1.00 28.58 293 ASP A C 1
ATOM 2321 O O . ASP A 1 297 ? -20.355 16.931 14.571 1.00 29.74 293 ASP A O 1
ATOM 2330 N N . ILE A 1 298 ? -18.608 16.008 13.471 1.00 26.97 294 ILE A N 1
ATOM 2331 C CA . ILE A 1 298 ? -18.244 17.235 12.742 1.00 25.94 294 ILE A CA 1
ATOM 2332 C C . ILE A 1 298 ? -18.311 17.119 11.207 1.00 25.19 294 ILE A C 1
ATOM 2333 O O . ILE A 1 298 ? -18.156 18.112 10.522 1.00 24.71 294 ILE A O 1
ATOM 2338 N N . ALA A 1 299 ? -18.552 15.922 10.676 1.00 24.57 295 ALA A N 1
ATOM 2339 C CA . ALA A 1 299 ? -18.592 15.738 9.213 1.00 24.99 295 ALA A CA 1
ATOM 2340 C C . ALA A 1 299 ? -19.605 16.689 8.549 1.00 26.63 295 ALA A C 1
ATOM 2341 O O . ALA A 1 299 ? -20.725 16.901 9.071 1.00 28.20 295 ALA A O 1
ATOM 2343 N N . GLY A 1 300 ? -19.214 17.282 7.422 1.00 26.39 296 GLY A N 1
ATOM 2344 C CA . GLY A 1 300 ? -20.086 18.217 6.690 1.00 27.56 296 GLY A CA 1
ATOM 2345 C C . GLY A 1 300 ? -20.145 19.663 7.163 1.00 28.50 296 GLY A C 1
ATOM 2346 O O . GLY A 1 300 ? -20.910 20.468 6.616 1.00 29.85 296 GLY A O 1
ATOM 2347 N N . ARG A 1 301 ? -19.348 19.993 8.182 1.00 28.05 297 ARG A N 1
ATOM 2348 C CA A ARG A 1 301 ? -19.349 21.330 8.776 0.70 29.31 297 ARG A CA 1
ATOM 2349 C CA B ARG A 1 301 ? -19.349 21.323 8.794 0.30 28.83 297 ARG A CA 1
ATOM 2350 C C . ARG A 1 301 ? -18.150 22.171 8.356 1.00 28.45 297 ARG A C 1
ATOM 2351 O O . ARG A 1 301 ? -17.996 23.313 8.792 1.00 29.77 297 ARG A O 1
ATOM 2366 N N . GLY A 1 302 ? -17.299 21.599 7.505 1.00 26.99 298 GLY A N 1
ATOM 2367 C CA . GLY A 1 302 ? -16.171 22.336 6.955 1.00 25.87 298 GLY A CA 1
ATOM 2368 C C . GLY A 1 302 ? -15.111 22.707 7.973 1.00 24.88 298 GLY A C 1
ATOM 2369 O O . GLY A 1 302 ? -14.419 23.698 7.772 1.00 25.26 298 GLY A O 1
ATOM 2370 N N . ILE A 1 303 ? -15.003 21.922 9.053 1.00 23.70 299 ILE A N 1
ATOM 2371 C CA . ILE A 1 303 ? -14.057 22.197 10.162 1.00 23.43 299 ILE A CA 1
ATOM 2372 C C . ILE A 1 303 ? -13.043 21.085 10.456 1.00 22.05 299 ILE A C 1
ATOM 2373 O O . ILE A 1 303 ? -12.222 21.206 11.378 1.00 22.12 299 ILE A O 1
ATOM 2378 N N . ALA A 1 304 ? -13.097 19.998 9.691 1.00 19.85 300 ALA A N 1
ATOM 2379 C CA . ALA A 1 304 ? -12.121 18.934 9.842 1.00 18.28 300 ALA A CA 1
ATOM 2380 C C . ALA A 1 304 ? -10.693 19.453 9.650 1.00 18.16 300 ALA A C 1
ATOM 2381 O O . ALA A 1 304 ? -10.429 20.289 8.782 1.00 19.35 300 ALA A O 1
ATOM 2383 N N . ASN A 1 305 ? -9.765 18.933 10.447 1.00 18.01 301 ASN A N 1
ATOM 2384 C CA . ASN A 1 305 ? -8.370 19.319 10.309 1.00 17.61 301 ASN A CA 1
ATOM 2385 C C . ASN A 1 305 ? -7.703 18.441 9.273 1.00 16.92 301 ASN A C 1
ATOM 2386 O O . ASN A 1 305 ? -7.630 17.236 9.474 1.00 15.78 301 ASN A O 1
ATOM 2391 N N . PRO A 1 306 ? -7.222 19.033 8.169 1.00 16.37 302 PRO A N 1
ATOM 2392 C CA . PRO A 1 306 ? -6.599 18.201 7.135 1.00 15.44 302 PRO A CA 1
ATOM 2393 C C . PRO A 1 306 ? -5.094 17.953 7.323 1.00 15.67 302 PRO A C 1
ATOM 2394 O O . PRO A 1 306 ? -4.491 17.280 6.500 1.00 16.13 302 PRO A O 1
ATOM 2398 N N . VAL A 1 307 ? -4.525 18.419 8.433 1.00 16.38 303 VAL A N 1
ATOM 2399 C CA . VAL A 1 307 ? -3.088 18.271 8.638 1.00 16.72 303 VAL A CA 1
ATOM 2400 C C . VAL A 1 307 ? -2.595 16.816 8.697 1.00 15.59 303 VAL A C 1
ATOM 2401 O O . VAL A 1 307 ? -1.553 16.498 8.113 1.00 15.88 303 VAL A O 1
ATOM 2405 N N . ALA A 1 308 ? -3.318 15.930 9.409 1.00 13.78 304 ALA A N 1
ATOM 2406 C CA . ALA A 1 308 ? -2.914 14.518 9.456 1.00 14.46 304 ALA A CA 1
ATOM 2407 C C . ALA A 1 308 ? -2.820 13.971 8.056 1.00 14.66 304 ALA A C 1
ATOM 2408 O O . ALA A 1 308 ? -1.894 13.238 7.762 1.00 13.91 304 ALA A O 1
ATOM 2410 N N . THR A 1 309 ? -3.778 14.342 7.212 1.00 14.75 305 THR A N 1
ATOM 2411 C CA . THR A 1 309 ? -3.807 13.840 5.833 1.00 14.38 305 THR A CA 1
ATOM 2412 C C . THR A 1 309 ? -2.636 14.435 5.041 1.00 15.43 305 THR A C 1
ATOM 2413 O O . THR A 1 309 ? -1.943 13.708 4.312 1.00 14.11 305 THR A O 1
ATOM 2417 N N . PHE A 1 310 ? -2.370 15.734 5.213 1.00 15.33 306 PHE A N 1
ATOM 2418 C CA . PHE A 1 310 ? -1.212 16.334 4.511 1.00 15.93 306 PHE A CA 1
ATOM 2419 C C . PHE A 1 310 ? 0.094 15.635 4.914 1.00 16.04 306 PHE A C 1
ATOM 2420 O O . PHE A 1 310 ? 0.971 15.357 4.075 1.00 15.86 306 PHE A O 1
ATOM 2428 N N . ARG A 1 311 ? 0.246 15.366 6.208 1.00 15.18 307 ARG A N 1
ATOM 2429 C CA . ARG A 1 311 ? 1.460 14.724 6.689 1.00 14.65 307 ARG A CA 1
ATOM 2430 C C . ARG A 1 311 ? 1.561 13.278 6.210 1.00 14.76 307 ARG A C 1
ATOM 2431 O O . ARG A 1 311 ? 2.662 12.768 5.990 1.00 14.75 307 ARG A O 1
ATOM 2439 N N . SER A 1 312 ? 0.408 12.625 6.056 1.00 14.81 308 SER A N 1
ATOM 2440 C CA . SER A 1 312 ? 0.369 11.236 5.527 1.00 14.58 308 SER A CA 1
ATOM 2441 C C . SER A 1 312 ? 0.762 11.217 4.052 1.00 14.90 308 SER A C 1
ATOM 2442 O O . SER A 1 312 ? 1.499 10.309 3.624 1.00 14.78 308 SER A O 1
ATOM 2445 N N . VAL A 1 313 ? 0.316 12.230 3.302 1.00 15.52 309 VAL A N 1
ATOM 2446 C CA . VAL A 1 313 ? 0.742 12.402 1.887 1.00 16.17 309 VAL A CA 1
ATOM 2447 C C . VAL A 1 313 ? 2.255 12.604 1.819 1.00 16.67 309 VAL A C 1
ATOM 2448 O O . VAL A 1 313 ? 2.928 11.978 0.996 1.00 16.46 309 VAL A O 1
ATOM 2452 N N . ALA A 1 314 ? 2.785 13.451 2.700 1.00 15.38 310 ALA A N 1
ATOM 2453 C CA . ALA A 1 314 ? 4.230 13.694 2.752 1.00 16.06 310 ALA A CA 1
ATOM 2454 C C . ALA A 1 314 ? 4.951 12.384 3.059 1.00 16.17 310 ALA A C 1
ATOM 2455 O O . ALA A 1 314 ? 5.948 12.041 2.409 1.00 16.79 310 ALA A O 1
ATOM 2457 N N . LEU A 1 315 ? 4.426 11.629 4.026 1.00 15.37 311 LEU A N 1
ATOM 2458 C CA . LEU A 1 315 ? 5.071 10.354 4.388 1.00 17.02 311 LEU A CA 1
ATOM 2459 C C . LEU A 1 315 ? 5.086 9.376 3.210 1.00 17.25 311 LEU A C 1
ATOM 2460 O O . LEU A 1 315 ? 6.095 8.747 2.928 1.00 17.09 311 LEU A O 1
ATOM 2465 N N . MET A 1 316 ? 3.958 9.294 2.516 1.00 16.48 312 MET A N 1
ATOM 2466 C CA A MET A 1 316 ? 3.876 8.483 1.311 0.80 17.46 312 MET A CA 1
ATOM 2467 C CA B MET A 1 316 ? 3.846 8.512 1.276 0.20 17.02 312 MET A CA 1
ATOM 2468 C C . MET A 1 316 ? 4.940 8.926 0.304 1.00 17.34 312 MET A C 1
ATOM 2469 O O . MET A 1 316 ? 5.650 8.072 -0.260 1.00 18.68 312 MET A O 1
ATOM 2478 N N . LEU A 1 317 ? 5.073 10.242 0.103 1.00 17.78 313 LEU A N 1
ATOM 2479 C CA . LEU A 1 317 ? 6.039 10.775 -0.857 1.00 18.17 313 LEU A CA 1
ATOM 2480 C C . LEU A 1 317 ? 7.479 10.398 -0.459 1.00 19.52 313 LEU A C 1
ATOM 2481 O O . LEU A 1 317 ? 8.284 10.087 -1.323 1.00 20.41 313 LEU A O 1
ATOM 2486 N N . GLU A 1 318 ? 7.772 10.350 0.843 1.00 18.44 314 GLU A N 1
ATOM 2487 C CA . GLU A 1 318 ? 9.076 9.875 1.319 1.00 20.81 314 GLU A CA 1
ATOM 2488 C C . GLU A 1 318 ? 9.370 8.455 0.851 1.00 20.46 314 GLU A C 1
ATOM 2489 O O . GLU A 1 318 ? 10.478 8.171 0.395 1.00 22.61 314 GLU A O 1
ATOM 2495 N N . PHE A 1 319 ? 8.383 7.574 0.964 1.00 20.94 315 PHE A N 1
ATOM 2496 C CA . PHE A 1 319 ? 8.555 6.184 0.554 1.00 21.25 315 PHE A CA 1
ATOM 2497 C C . PHE A 1 319 ? 8.682 5.985 -0.940 1.00 22.92 315 PHE A C 1
ATOM 2498 O O . PHE A 1 319 ? 9.321 5.023 -1.378 1.00 23.86 315 PHE A O 1
ATOM 2506 N N . MET A 1 320 ? 8.054 6.889 -1.688 1.00 23.08 316 MET A N 1
ATOM 2507 C CA A MET A 1 320 ? 8.105 6.874 -3.142 0.50 23.71 316 MET A CA 1
ATOM 2508 C CA B MET A 1 320 ? 8.083 6.891 -3.147 0.50 24.47 316 MET A CA 1
ATOM 2509 C C . MET A 1 320 ? 9.348 7.539 -3.723 1.00 25.68 316 MET A C 1
ATOM 2510 O O . MET A 1 320 ? 9.497 7.615 -4.927 1.00 27.05 316 MET A O 1
ATOM 2519 N N . GLY A 1 321 ? 10.241 8.016 -2.857 1.00 25.51 317 GLY A N 1
ATOM 2520 C CA . GLY A 1 321 ? 11.497 8.647 -3.307 1.00 27.58 317 GLY A CA 1
ATOM 2521 C C . GLY A 1 321 ? 11.411 10.112 -3.699 1.00 28.32 317 GLY A C 1
ATOM 2522 O O . GLY A 1 321 ? 12.239 10.610 -4.476 1.00 30.40 317 GLY A O 1
ATOM 2523 N N . HIS A 1 322 ? 10.433 10.819 -3.137 1.00 27.41 318 HIS A N 1
ATOM 2524 C CA . HIS A 1 322 ? 10.266 12.248 -3.356 1.00 27.62 318 HIS A CA 1
ATOM 2525 C C . HIS A 1 322 ? 10.493 13.026 -2.057 1.00 27.44 318 HIS A C 1
ATOM 2526 O O . HIS A 1 322 ? 9.599 13.710 -1.541 1.00 26.11 318 HIS A O 1
ATOM 2533 N N . GLN A 1 323 ? 11.729 12.964 -1.577 1.00 27.83 319 GLN A N 1
ATOM 2534 C CA . GLN A 1 323 ? 12.081 13.475 -0.266 1.00 28.27 319 GLN A CA 1
ATOM 2535 C C . GLN A 1 323 ? 11.922 14.987 -0.179 1.00 27.14 319 GLN A C 1
ATOM 2536 O O . GLN A 1 323 ? 11.454 15.498 0.848 1.00 25.73 319 GLN A O 1
ATOM 2542 N N . ASP A 1 324 ? 12.305 15.703 -1.239 1.00 27.55 320 ASP A N 1
ATOM 2543 C CA . ASP A 1 324 ? 12.224 17.148 -1.203 1.00 27.60 320 ASP A CA 1
ATOM 2544 C C . ASP A 1 324 ? 10.785 17.660 -1.140 1.00 25.82 320 ASP A C 1
ATOM 2545 O O . ASP A 1 324 ? 10.515 18.590 -0.384 1.00 25.80 320 ASP A O 1
ATOM 2550 N N . ALA A 1 325 ? 9.879 17.072 -1.928 1.00 24.34 321 ALA A N 1
ATOM 2551 C CA . ALA A 1 325 ? 8.469 17.476 -1.903 1.00 23.12 321 ALA A CA 1
ATOM 2552 C C . ALA A 1 325 ? 7.900 17.257 -0.501 1.00 22.15 321 ALA A C 1
ATOM 2553 O O . ALA A 1 325 ? 7.216 18.134 0.047 1.00 22.13 321 ALA A O 1
ATOM 2555 N N . ALA A 1 326 ? 8.217 16.099 0.078 1.00 20.82 322 ALA A N 1
ATOM 2556 C CA . ALA A 1 326 ? 7.751 15.757 1.419 1.00 19.66 322 ALA A CA 1
ATOM 2557 C C . ALA A 1 326 ? 8.262 16.779 2.439 1.00 20.36 322 ALA A C 1
ATOM 2558 O O . ALA A 1 326 ? 7.505 17.295 3.272 1.00 19.96 322 ALA A O 1
ATOM 2560 N N . ALA A 1 327 ? 9.549 17.090 2.348 1.00 20.80 323 ALA A N 1
ATOM 2561 C CA . ALA A 1 327 ? 10.154 18.018 3.290 1.00 21.28 323 ALA A CA 1
ATOM 2562 C C . ALA A 1 327 ? 9.455 19.365 3.208 1.00 22.02 323 ALA A C 1
ATOM 2563 O O . ALA A 1 327 ? 9.195 19.998 4.245 1.00 23.76 323 ALA A O 1
ATOM 2565 N N . ASP A 1 328 ? 9.144 19.802 1.991 1.00 23.05 324 ASP A N 1
ATOM 2566 C CA . ASP A 1 328 ? 8.473 21.086 1.793 1.00 23.91 324 ASP A CA 1
ATOM 2567 C C . ASP A 1 328 ? 7.045 21.110 2.363 1.00 23.12 324 ASP A C 1
ATOM 2568 O O . ASP A 1 328 ? 6.610 22.136 2.908 1.00 22.97 324 ASP A O 1
ATOM 2573 N N . ILE A 1 329 ? 6.335 19.985 2.267 1.00 21.12 325 ILE A N 1
ATOM 2574 C CA . ILE A 1 329 ? 5.016 19.862 2.892 1.00 20.71 325 ILE A CA 1
ATOM 2575 C C . ILE A 1 329 ? 5.157 19.966 4.403 1.00 20.00 325 ILE A C 1
ATOM 2576 O O . ILE A 1 329 ? 4.451 20.759 5.037 1.00 20.62 325 ILE A O 1
ATOM 2581 N N . TYR A 1 330 ? 6.065 19.181 4.992 1.00 19.70 326 TYR A N 1
ATOM 2582 C CA . TYR A 1 330 ? 6.248 19.262 6.454 1.00 19.33 326 TYR A CA 1
ATOM 2583 C C . TYR A 1 330 ? 6.571 20.685 6.944 1.00 20.61 326 TYR A C 1
ATOM 2584 O O . TYR A 1 330 ? 6.032 21.151 7.957 1.00 21.63 326 TYR A O 1
ATOM 2593 N N . THR A 1 331 ? 7.444 21.373 6.214 1.00 20.92 327 THR A N 1
ATOM 2594 C CA . THR A 1 331 ? 7.818 22.739 6.548 1.00 22.69 327 THR A CA 1
ATOM 2595 C C . THR A 1 331 ? 6.624 23.699 6.501 1.00 22.77 327 THR A C 1
ATOM 2596 O O . THR A 1 331 ? 6.444 24.489 7.421 1.00 24.15 327 THR A O 1
ATOM 2600 N N . ALA A 1 332 ? 5.806 23.599 5.453 1.00 23.33 328 ALA A N 1
ATOM 2601 C CA . ALA A 1 332 ? 4.668 24.503 5.262 1.00 23.03 328 ALA A CA 1
ATOM 2602 C C . ALA A 1 332 ? 3.632 24.270 6.343 1.00 22.90 328 ALA A C 1
ATOM 2603 O O . ALA A 1 332 ? 3.084 25.233 6.915 1.00 22.90 328 ALA A O 1
ATOM 2605 N N . VAL A 1 333 ? 3.396 22.988 6.642 1.00 21.51 329 VAL A N 1
ATOM 2606 C CA . VAL A 1 333 ? 2.454 22.596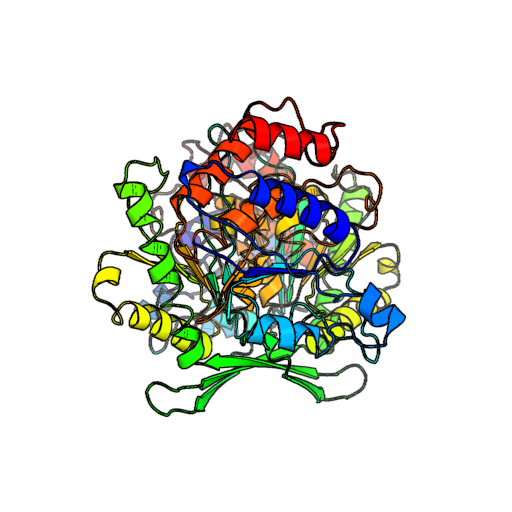 7.692 1.00 21.18 329 VAL A CA 1
ATOM 2607 C C . VAL A 1 333 ? 2.900 23.129 9.052 1.00 21.17 329 VAL A C 1
ATOM 2608 O O . VAL A 1 333 ? 2.125 23.769 9.753 1.00 21.21 329 VAL A O 1
ATOM 2612 N N . ASP A 1 334 ? 4.149 22.877 9.423 1.00 22.23 330 ASP A N 1
ATOM 2613 C CA . ASP A 1 334 ? 4.623 23.269 10.750 1.00 22.73 330 ASP A CA 1
ATOM 2614 C C . ASP A 1 334 ? 4.622 24.785 10.955 1.00 24.49 330 ASP A C 1
ATOM 2615 O O . ASP A 1 334 ? 4.399 25.271 12.076 1.00 25.27 330 ASP A O 1
ATOM 2620 N N . LYS A 1 335 ? 4.875 25.531 9.879 1.00 24.68 331 LYS A N 1
ATOM 2621 C CA . LYS A 1 335 ? 4.797 26.988 9.939 1.00 27.00 331 LYS A CA 1
ATOM 2622 C C . LYS A 1 335 ? 3.376 27.458 10.276 1.00 26.74 331 LYS A C 1
ATOM 2623 O O . LYS A 1 335 ? 3.208 28.346 11.113 1.00 27.98 331 LYS A O 1
ATOM 2629 N N . VAL A 1 336 ? 2.359 26.847 9.664 1.00 25.80 332 VAL A N 1
ATOM 2630 C CA . VAL A 1 336 ? 0.973 27.205 9.991 1.00 25.93 332 VAL A CA 1
ATOM 2631 C C . VAL A 1 336 ? 0.723 26.933 11.469 1.00 25.44 332 VAL A C 1
ATOM 2632 O O . VAL A 1 336 ? 0.235 27.809 12.200 1.00 26.20 332 VAL A O 1
ATOM 2636 N N . LEU A 1 337 ? 1.121 25.743 11.914 1.00 24.67 333 LEU A N 1
ATOM 2637 C CA . LEU A 1 337 ? 0.901 25.326 13.287 1.00 24.16 333 LEU A CA 1
ATOM 2638 C C . LEU A 1 337 ? 1.644 26.198 14.300 1.00 26.26 333 LEU A C 1
ATOM 2639 O O . LEU A 1 337 ? 1.071 26.604 15.313 1.00 26.85 333 LEU A O 1
ATOM 2644 N N . THR A 1 338 ? 2.901 26.519 14.015 1.00 26.73 334 THR A N 1
ATOM 2645 C CA . THR A 1 338 ? 3.674 27.326 14.978 1.00 28.79 334 THR A CA 1
ATOM 2646 C C . THR A 1 338 ? 3.246 28.789 15.028 1.00 30.60 334 THR A C 1
ATOM 2647 O O . THR A 1 338 ? 3.312 29.422 16.093 1.00 31.93 334 THR A O 1
ATOM 2651 N N . GLU A 1 339 ? 2.812 29.340 13.892 1.00 31.55 335 GLU A N 1
ATOM 2652 C CA . GLU A 1 339 ? 2.290 30.708 13.864 1.00 33.75 335 GLU A CA 1
ATOM 2653 C C . GLU A 1 339 ? 0.995 30.831 14.654 1.00 34.19 335 GLU A C 1
ATOM 2654 O O . GLU A 1 339 ? 0.727 31.878 15.266 1.00 35.22 335 GLU A O 1
ATOM 2660 N N . GLY A 1 340 ? 0.199 29.763 14.626 1.00 33.44 336 GLY A N 1
ATOM 2661 C CA . GLY A 1 340 ? -0.964 29.620 15.497 1.00 33.81 336 GLY A CA 1
ATOM 2662 C C . GLY A 1 340 ? -2.130 30.552 15.235 1.00 35.42 336 GLY A C 1
ATOM 2663 O O . GLY A 1 340 ? -2.995 30.704 16.105 1.00 36.70 336 GLY A O 1
ATOM 2664 N N . LYS A 1 341 ? -2.160 31.162 14.049 1.00 35.88 337 LYS A N 1
ATOM 2665 C CA . LYS A 1 341 ? -3.212 32.100 13.660 1.00 37.45 337 LYS A CA 1
ATOM 2666 C C . LYS A 1 341 ? -4.410 31.368 13.067 1.00 37.52 337 LYS A C 1
ATOM 2667 O O . LYS A 1 341 ? -5.561 31.706 13.346 1.00 38.19 337 LYS A O 1
ATOM 2669 N N . VAL A 1 342 ? -4.132 30.359 12.244 1.00 36.26 338 VAL A N 1
ATOM 2670 C CA . VAL A 1 342 ? -5.181 29.668 11.509 1.00 36.50 338 VAL A CA 1
ATOM 2671 C C . VAL A 1 342 ? -5.315 28.280 12.101 1.00 35.09 338 VAL A C 1
ATOM 2672 O O . VAL A 1 342 ? -4.522 27.377 11.792 1.00 35.60 338 VAL A O 1
ATOM 2676 N N . LEU A 1 343 ? -6.297 28.110 12.982 1.00 34.47 339 LEU A N 1
ATOM 2677 C CA . LEU A 1 343 ? -6.481 26.821 13.615 1.00 32.89 339 LEU A CA 1
ATOM 2678 C C . LEU A 1 343 ? -7.944 26.393 13.755 1.00 31.55 339 LEU A C 1
ATOM 2679 O O . LEU A 1 343 ? -8.827 27.164 14.155 1.00 32.22 339 LEU A O 1
ATOM 2684 N N . THR A 1 344 ? -8.176 25.137 13.390 1.00 28.56 340 THR A N 1
ATOM 2685 C CA . THR A 1 344 ? -9.492 24.512 13.421 1.00 27.38 340 THR A CA 1
ATOM 2686 C C . THR A 1 344 ? -9.925 24.256 14.877 1.00 27.90 340 THR A C 1
ATOM 2687 O O . THR A 1 344 ? -9.116 24.424 15.792 1.00 27.93 340 THR A O 1
ATOM 2691 N N . PRO A 1 345 ? -11.200 23.895 15.115 1.00 28.32 341 PRO A N 1
ATOM 2692 C CA . PRO A 1 345 ? -11.669 23.696 16.508 1.00 28.83 341 PRO A CA 1
ATOM 2693 C C . PRO A 1 345 ? -10.859 22.707 17.349 1.00 27.53 341 PRO A C 1
ATOM 2694 O O . PRO A 1 345 ? -10.732 22.884 18.571 1.00 28.42 341 PRO A O 1
ATOM 2698 N N . ASP A 1 346 ? -10.300 21.684 16.705 1.00 24.95 342 ASP A N 1
ATOM 2699 C CA . ASP A 1 346 ? -9.538 20.655 17.408 1.00 23.85 342 ASP A CA 1
ATOM 2700 C C . ASP A 1 346 ? -8.204 21.216 17.880 1.00 24.33 342 ASP A C 1
ATOM 2701 O O . ASP A 1 346 ? -7.526 20.598 18.706 1.00 23.88 342 ASP A O 1
ATOM 2706 N N . LEU A 1 347 ? -7.806 22.344 17.300 1.00 25.16 343 LEU A N 1
ATOM 2707 C CA . LEU A 1 347 ? -6.593 23.049 17.720 1.00 26.77 343 LEU A CA 1
ATOM 2708 C C . LEU A 1 347 ? -6.950 24.247 18.593 1.00 28.37 343 LEU A C 1
ATOM 2709 O O . LEU A 1 347 ? -6.097 25.069 18.882 1.00 30.17 343 LEU A O 1
ATOM 2714 N N . GLY A 1 348 ? -8.220 24.333 18.998 1.00 29.52 344 GLY A N 1
ATOM 2715 C CA . GLY A 1 348 ? -8.694 25.396 19.885 1.00 31.19 344 GLY A CA 1
ATOM 2716 C C . GLY A 1 348 ? -9.243 26.641 19.213 1.00 32.73 344 GLY A C 1
ATOM 2717 O O . GLY A 1 348 ? -9.695 27.565 19.906 1.00 34.19 344 GLY A O 1
ATOM 2718 N N . GLY A 1 349 ? -9.203 26.680 17.879 1.00 32.74 345 GLY A N 1
ATOM 2719 C CA . GLY A 1 349 ? -9.676 27.841 17.122 1.00 33.58 345 GLY A CA 1
ATOM 2720 C C . GLY A 1 349 ? -11.076 27.702 16.550 1.00 33.42 345 GLY A C 1
ATOM 2721 O O . GLY A 1 349 ? -11.851 26.838 16.967 1.00 32.72 345 GLY A O 1
ATOM 2722 N N . LYS A 1 350 ? -11.402 28.583 15.610 1.00 34.19 346 LYS A N 1
ATOM 2723 C CA . LYS A 1 350 ? -12.695 28.560 14.928 1.00 34.46 346 LYS A CA 1
ATOM 2724 C C . LYS A 1 350 ? -12.521 28.683 13.400 1.00 34.65 346 LYS A C 1
ATOM 2725 O O . LYS A 1 350 ? -13.448 29.072 12.695 1.00 35.31 346 LYS A O 1
ATOM 2727 N N . SER A 1 351 ? -11.335 28.317 12.896 1.00 33.40 347 SER A N 1
ATOM 2728 C CA . SER A 1 351 ? -11.061 28.332 11.455 1.00 32.69 347 SER A CA 1
ATOM 2729 C C . SER A 1 351 ? -11.519 27.028 10.798 1.00 30.77 347 SER A C 1
ATOM 2730 O O . SER A 1 351 ? -11.745 26.011 11.476 1.00 30.14 347 SER A O 1
ATOM 2733 N N . GLY A 1 352 ? -11.669 27.070 9.480 1.00 29.04 348 GLY A N 1
ATOM 2734 C CA . GLY A 1 352 ? -12.166 25.924 8.734 1.00 27.66 348 GLY A CA 1
ATOM 2735 C C . GLY A 1 352 ? -11.087 25.186 7.973 1.00 25.92 348 GLY A C 1
ATOM 2736 O O . GLY A 1 352 ? -9.954 25.652 7.854 1.00 25.75 348 GLY A O 1
ATOM 2737 N N . THR A 1 353 ? -11.463 24.030 7.435 1.00 23.94 349 THR A N 1
ATOM 2738 C CA . THR A 1 353 ? -10.594 23.215 6.594 1.00 22.86 349 THR A CA 1
ATOM 2739 C C . THR A 1 353 ? -9.943 23.972 5.447 1.00 23.81 349 THR A C 1
ATOM 2740 O O . THR A 1 353 ? -8.736 23.849 5.219 1.00 23.66 349 THR A O 1
ATOM 2744 N N . ASN A 1 354 ? -10.750 24.741 4.720 1.00 24.92 350 ASN A N 1
ATOM 2745 C CA . ASN A 1 354 ? -10.267 25.468 3.551 1.00 27.09 350 ASN A CA 1
ATOM 2746 C C . ASN A 1 354 ? -9.244 26.521 3.965 1.00 27.58 350 ASN A C 1
ATOM 2747 O O . ASN A 1 354 ? -8.252 26.752 3.266 1.00 27.37 350 ASN A O 1
ATOM 2752 N N . GLU A 1 355 ? -9.485 27.156 5.112 1.00 28.37 351 GLU A N 1
ATOM 2753 C CA . GLU A 1 355 ? -8.585 28.185 5.616 1.00 29.76 351 GLU A CA 1
ATOM 2754 C C . GLU A 1 355 ? -7.205 27.603 5.930 1.00 27.56 351 GLU A C 1
ATOM 2755 O O . GLU A 1 355 ? -6.173 28.215 5.629 1.00 28.66 351 GLU A O 1
ATOM 2761 N N . ILE A 1 356 ? -7.169 26.420 6.524 1.00 26.18 352 ILE A N 1
ATOM 2762 C CA . ILE A 1 356 ? -5.891 25.856 6.853 1.00 25.11 352 ILE A CA 1
ATOM 2763 C C . ILE A 1 356 ? -5.176 25.308 5.587 1.00 23.85 352 ILE A C 1
ATOM 2764 O O . ILE A 1 356 ? -3.982 25.521 5.415 1.00 22.77 352 ILE A O 1
ATOM 2769 N N . THR A 1 357 ? -5.920 24.698 4.660 1.00 23.21 353 THR A N 1
ATOM 2770 C CA . THR A 1 357 ? -5.340 24.340 3.364 1.00 22.41 353 THR A CA 1
ATOM 2771 C C . THR A 1 357 ? -4.721 25.553 2.659 1.00 23.87 353 THR A C 1
ATOM 2772 O O . THR A 1 357 ? -3.583 25.491 2.190 1.00 23.53 353 THR A O 1
ATOM 2776 N N . ASP A 1 358 ? -5.468 26.656 2.591 1.00 24.46 354 ASP A N 1
ATOM 2777 C CA . ASP A 1 358 ? -4.959 27.878 1.953 1.00 26.34 354 ASP A CA 1
ATOM 2778 C C . ASP A 1 358 ? -3.660 28.365 2.609 1.00 26.28 354 ASP A C 1
ATOM 2779 O O . ASP A 1 358 ? -2.737 28.821 1.916 1.00 27.51 354 ASP A O 1
ATOM 2784 N N . ALA A 1 359 ? -3.601 28.278 3.937 1.00 24.96 355 ALA A N 1
ATOM 2785 C CA . ALA A 1 359 ? -2.453 28.770 4.685 1.00 25.85 355 ALA A CA 1
ATOM 2786 C C . ALA A 1 359 ? -1.251 27.877 4.407 1.00 25.33 355 ALA A C 1
ATOM 2787 O O . ALA A 1 359 ? -0.124 28.369 4.254 1.00 26.49 355 ALA A O 1
ATOM 2789 N N . VAL A 1 360 ? -1.490 26.565 4.342 1.00 24.44 356 VAL A N 1
ATOM 2790 C CA . VAL A 1 360 ? -0.410 25.645 4.005 1.00 24.18 356 VAL A CA 1
ATOM 2791 C C . VAL A 1 360 ? 0.128 25.916 2.601 1.00 25.86 356 VAL A C 1
ATOM 2792 O O . VAL A 1 360 ? 1.342 25.993 2.408 1.00 26.02 356 VAL A O 1
ATOM 2796 N N . LEU A 1 361 ? -0.793 26.110 1.660 1.00 27.26 357 LEU A N 1
ATOM 2797 C CA . LEU A 1 361 ? -0.459 26.444 0.275 1.00 29.47 357 LEU A CA 1
ATOM 2798 C C . LEU A 1 361 ? 0.298 27.775 0.179 1.00 30.88 357 LEU A C 1
ATOM 2799 O O . LEU A 1 361 ? 1.253 27.896 -0.590 1.00 32.30 357 LEU A O 1
ATOM 2804 N N . ALA A 1 362 ? -0.097 28.763 0.977 1.00 31.56 358 ALA A N 1
ATOM 2805 C CA . ALA A 1 362 ? 0.604 30.055 0.983 1.00 33.34 358 ALA A CA 1
ATOM 2806 C C . ALA A 1 362 ? 2.060 29.881 1.419 1.00 33.71 358 ALA A C 1
ATOM 2807 O O . ALA A 1 362 ? 2.965 30.521 0.886 1.00 34.83 358 ALA A O 1
ATOM 2809 N N . ASN A 1 363 ? 2.286 29.006 2.401 1.00 33.20 359 ASN A N 1
ATOM 2810 C CA . ASN A 1 363 ? 3.626 28.779 2.914 1.00 34.05 359 ASN A CA 1
ATOM 2811 C C . ASN A 1 363 ? 4.514 28.035 1.926 1.00 34.71 359 ASN A C 1
ATOM 2812 O O . ASN A 1 363 ? 5.709 28.337 1.818 1.00 35.94 359 ASN A O 1
ATOM 2817 N N . ILE A 1 364 ? 3.928 27.098 1.191 1.00 34.80 360 ILE A N 1
ATOM 2818 C CA . ILE A 1 364 ? 4.698 26.226 0.304 1.00 35.69 360 ILE A CA 1
ATOM 2819 C C . ILE A 1 364 ? 5.102 26.909 -1.005 1.00 37.72 360 ILE A C 1
ATOM 2820 O O . ILE A 1 364 ? 6.233 26.737 -1.453 1.00 38.67 360 ILE A O 1
ATOM 2825 N N . THR B 1 8 ? -8.271 -6.639 69.489 1.00 36.58 4 THR B N 1
ATOM 2826 C CA . THR B 1 8 ? -6.792 -6.866 69.346 1.00 36.02 4 THR B CA 1
ATOM 2827 C C . THR B 1 8 ? -6.509 -8.012 68.377 1.00 35.25 4 THR B C 1
ATOM 2828 O O . THR B 1 8 ? -6.869 -9.163 68.641 1.00 36.31 4 THR B O 1
ATOM 2830 N N . ARG B 1 9 ? -5.863 -7.695 67.255 1.00 33.78 5 ARG B N 1
ATOM 2831 C CA . ARG B 1 9 ? -5.538 -8.691 66.235 1.00 32.37 5 ARG B CA 1
ATOM 2832 C C . ARG B 1 9 ? -4.026 -8.743 66.041 1.00 31.48 5 ARG B C 1
ATOM 2833 O O . ARG B 1 9 ? -3.355 -7.701 66.101 1.00 31.07 5 ARG B O 1
ATOM 2835 N N . ARG B 1 10 ? -3.510 -9.960 65.858 1.00 30.99 6 ARG B N 1
ATOM 2836 C CA . ARG B 1 10 ? -2.095 -10.179 65.521 1.00 29.71 6 ARG B CA 1
ATOM 2837 C C . ARG B 1 10 ? -1.981 -10.759 64.101 1.00 28.22 6 ARG B C 1
ATOM 2838 O O . ARG B 1 10 ? -2.674 -11.723 63.755 1.00 29.30 6 ARG B O 1
ATOM 2846 N N . ILE B 1 11 ? -1.143 -10.123 63.280 1.00 24.59 7 ILE B N 1
ATOM 2847 C CA . ILE B 1 11 ? -0.830 -10.564 61.923 1.00 22.90 7 ILE B CA 1
ATOM 2848 C C . ILE B 1 11 ? 0.584 -11.162 61.925 1.00 23.33 7 ILE B C 1
ATOM 2849 O O . ILE B 1 11 ? 1.523 -10.533 62.402 1.00 23.19 7 ILE B O 1
ATOM 2854 N N . VAL B 1 12 ? 0.714 -12.383 61.419 1.00 22.62 8 VAL B N 1
ATOM 2855 C CA . VAL B 1 12 ? 2.030 -13.011 61.275 1.00 21.58 8 VAL B CA 1
ATOM 2856 C C . VAL B 1 12 ? 2.423 -12.722 59.847 1.00 20.90 8 VAL B C 1
ATOM 2857 O O . VAL B 1 12 ? 1.771 -13.213 58.919 1.00 20.24 8 VAL B O 1
ATOM 2861 N N . LEU B 1 13 ? 3.442 -11.883 59.688 1.00 19.80 9 LEU B N 1
ATOM 2862 C CA . LEU B 1 13 ? 3.854 -11.340 58.399 1.00 19.12 9 LEU B CA 1
ATOM 2863 C C . LEU B 1 13 ? 5.169 -11.934 57.962 1.00 19.34 9 LEU B C 1
ATOM 2864 O O . LEU B 1 13 ? 6.190 -11.793 58.664 1.00 19.71 9 LEU B O 1
ATOM 2869 N N . GLY B 1 14 ? 5.163 -12.595 56.794 1.00 18.47 10 GLY B N 1
ATOM 2870 C CA . GLY B 1 14 ? 6.425 -13.083 56.204 1.00 18.77 10 GLY B CA 1
ATOM 2871 C C . GLY B 1 14 ? 7.139 -11.912 55.561 1.00 18.31 10 GLY B C 1
ATOM 2872 O O . GLY B 1 14 ? 6.534 -11.206 54.743 1.00 19.95 10 GLY B O 1
ATOM 2873 N N . LEU B 1 15 ? 8.399 -11.684 55.938 1.00 18.24 11 LEU B N 1
ATOM 2874 C CA . LEU B 1 15 ? 9.225 -10.629 55.345 1.00 17.40 11 LEU B CA 1
ATOM 2875 C C . LEU B 1 15 ? 10.132 -11.276 54.313 1.00 18.07 11 LEU B C 1
ATOM 2876 O O . LEU B 1 15 ? 10.931 -12.150 54.654 1.00 19.61 11 LEU B O 1
ATOM 2881 N N . ILE B 1 16 ? 10.013 -10.826 53.060 1.00 19.06 12 ILE B N 1
ATOM 2882 C CA . ILE B 1 16 ? 10.793 -11.402 51.958 1.00 19.42 12 ILE B CA 1
ATOM 2883 C C . ILE B 1 16 ? 11.531 -10.259 51.272 1.00 18.63 12 ILE B C 1
ATOM 2884 O O . ILE B 1 16 ? 11.120 -9.831 50.186 1.00 18.38 12 ILE B O 1
ATOM 2889 N N . PRO B 1 17 ? 12.586 -9.709 51.921 1.00 19.44 13 PRO B N 1
ATOM 2890 C CA . PRO B 1 17 ? 13.254 -8.515 51.369 1.00 19.76 13 PRO B CA 1
ATOM 2891 C C . PRO B 1 17 ? 13.838 -8.758 49.970 1.00 20.76 13 PRO B C 1
ATOM 2892 O O . PRO B 1 17 ? 13.849 -7.849 49.137 1.00 20.43 13 PRO B O 1
ATOM 2896 N N . ALA B 1 18 ? 14.300 -9.984 49.742 1.00 21.44 14 ALA B N 1
ATOM 2897 C CA . ALA B 1 18 ? 14.892 -10.366 48.464 1.00 21.89 14 ALA B CA 1
ATOM 2898 C C . ALA B 1 18 ? 16.095 -9.484 48.129 1.00 21.55 14 ALA B C 1
ATOM 2899 O O . ALA B 1 18 ? 17.029 -9.426 48.911 1.00 23.64 14 ALA B O 1
ATOM 2901 N N . ASP B 1 19 ? 16.091 -8.799 46.983 1.00 21.41 15 ASP B N 1
ATOM 2902 C CA . ASP B 1 19 ? 17.354 -8.218 46.517 1.00 21.58 15 ASP B CA 1
ATOM 2903 C C . ASP B 1 19 ? 17.510 -6.709 46.668 1.00 21.73 15 ASP B C 1
ATOM 2904 O O . ASP B 1 19 ? 16.519 -5.978 46.743 1.00 21.38 15 ASP B O 1
ATOM 2909 N N . GLY B 1 20 ? 18.764 -6.248 46.689 1.00 22.44 16 GLY B N 1
ATOM 2910 C CA . GLY B 1 20 ? 19.054 -4.809 46.569 1.00 23.11 16 GLY B CA 1
ATOM 2911 C C . GLY B 1 20 ? 18.325 -3.969 47.607 1.00 22.67 16 GLY B C 1
ATOM 2912 O O . GLY B 1 20 ? 18.391 -4.271 48.800 1.00 22.24 16 GLY B O 1
ATOM 2913 N N . ILE B 1 21 ? 17.643 -2.905 47.172 1.00 21.31 17 ILE B N 1
ATOM 2914 C CA . ILE B 1 21 ? 16.981 -2.007 48.136 1.00 21.11 17 ILE B CA 1
ATOM 2915 C C . ILE B 1 21 ? 15.816 -2.662 48.844 1.00 19.90 17 ILE B C 1
ATOM 2916 O O . ILE B 1 21 ? 15.283 -2.095 49.791 1.00 20.63 17 ILE B O 1
ATOM 2921 N N . GLY B 1 22 ? 15.409 -3.836 48.372 1.00 19.20 18 GLY B N 1
ATOM 2922 C CA . GLY B 1 22 ? 14.431 -4.634 49.119 1.00 19.88 18 GLY B CA 1
ATOM 2923 C C . GLY B 1 22 ? 14.902 -4.894 50.529 1.00 20.30 18 GLY B C 1
ATOM 2924 O O . GLY B 1 22 ? 14.095 -4.912 51.471 1.00 20.02 18 GLY B O 1
ATOM 2925 N N . LYS B 1 23 ? 16.215 -5.066 50.691 1.00 20.89 19 LYS B N 1
ATOM 2926 C CA . LYS B 1 23 ? 16.862 -5.266 52.010 1.00 21.01 19 LYS B CA 1
ATOM 2927 C C . LYS B 1 23 ? 16.855 -4.039 52.939 1.00 20.65 19 LYS B C 1
ATOM 2928 O O . LYS B 1 23 ? 17.143 -4.159 54.122 1.00 22.46 19 LYS B O 1
ATOM 2934 N N . GLU B 1 24 ? 16.531 -2.862 52.390 1.00 21.19 20 GLU B N 1
ATOM 2935 C CA . GLU B 1 24 ? 16.520 -1.598 53.120 1.00 20.91 20 GLU B CA 1
ATOM 2936 C C . GLU B 1 24 ? 15.106 -1.077 53.364 1.00 19.88 20 GLU B C 1
ATOM 2937 O O . GLU B 1 24 ? 14.806 -0.522 54.455 1.00 20.13 20 GLU B O 1
ATOM 2943 N N . VAL B 1 25 ? 14.249 -1.256 52.371 1.00 19.04 21 VAL B N 1
ATOM 2944 C CA . VAL B 1 25 ? 12.880 -0.747 52.522 1.00 18.53 21 VAL B CA 1
ATOM 2945 C C . VAL B 1 25 ? 12.002 -1.656 53.364 1.00 18.93 21 VAL B C 1
ATOM 2946 O O . VAL B 1 25 ? 11.097 -1.165 54.041 1.00 18.61 21 VAL B O 1
ATOM 2950 N N . VAL B 1 26 ? 12.283 -2.959 53.362 1.00 19.05 22 VAL B N 1
ATOM 2951 C CA . VAL B 1 26 ? 11.481 -3.892 54.175 1.00 18.26 22 VAL B CA 1
ATOM 2952 C C . VAL B 1 26 ? 11.758 -3.693 55.676 1.00 18.56 22 VAL B C 1
ATOM 2953 O O . VAL B 1 26 ? 10.789 -3.623 56.444 1.00 17.49 22 VAL B O 1
ATOM 2957 N N . PRO B 1 27 ? 13.043 -3.576 56.099 1.00 18.54 23 PRO B N 1
ATOM 2958 C CA . PRO B 1 27 ? 13.295 -3.190 57.501 1.00 18.99 23 PRO B CA 1
ATOM 2959 C C . PRO B 1 27 ? 12.610 -1.878 57.903 1.00 19.51 23 PRO B C 1
ATOM 2960 O O . PRO B 1 27 ? 12.050 -1.800 58.997 1.00 19.75 23 PRO B O 1
ATOM 2964 N N . ALA B 1 28 ? 12.611 -0.867 57.032 1.00 18.96 24 ALA B N 1
ATOM 2965 C CA . ALA B 1 28 ? 11.868 0.379 57.311 1.00 18.21 24 ALA B CA 1
ATOM 2966 C C . ALA B 1 28 ? 10.379 0.120 57.556 1.00 17.37 24 ALA B C 1
ATOM 2967 O O . ALA B 1 28 ? 9.792 0.681 58.511 1.00 16.52 24 ALA B O 1
ATOM 2969 N N . ALA B 1 29 ? 9.768 -0.723 56.719 1.00 16.86 25 ALA B N 1
ATOM 2970 C CA . ALA B 1 29 ? 8.331 -1.058 56.848 1.00 16.31 25 ALA B CA 1
ATOM 2971 C C . ALA B 1 29 ? 8.063 -1.879 58.117 1.00 16.91 25 ALA B C 1
ATOM 2972 O O . ALA B 1 29 ? 7.041 -1.690 58.774 1.00 16.91 25 ALA B O 1
ATOM 2974 N N . ARG B 1 30 ? 8.998 -2.763 58.480 1.00 16.55 26 ARG B N 1
ATOM 2975 C CA . ARG B 1 30 ? 8.888 -3.484 59.750 1.00 17.42 26 ARG B CA 1
ATOM 2976 C C . ARG B 1 30 ? 8.809 -2.493 60.903 1.00 18.30 26 ARG B C 1
ATOM 2977 O O . ARG B 1 30 ? 7.959 -2.615 61.813 1.00 17.86 26 ARG B O 1
ATOM 2985 N N . ARG B 1 31 ? 9.691 -1.506 60.899 1.00 18.24 27 ARG B N 1
ATOM 2986 C CA . ARG B 1 31 ? 9.695 -0.501 61.940 1.00 19.21 27 ARG B CA 1
ATOM 2987 C C . ARG B 1 31 ? 8.365 0.301 61.962 1.00 18.28 27 ARG B C 1
ATOM 2988 O O . ARG B 1 31 ? 7.805 0.555 63.042 1.00 19.03 27 ARG B O 1
ATOM 2996 N N . LEU B 1 32 ? 7.827 0.638 60.793 1.00 17.48 28 LEU B N 1
ATOM 2997 C CA . LEU B 1 32 ? 6.512 1.295 60.742 1.00 17.48 28 LEU B CA 1
ATOM 2998 C C . LEU B 1 32 ? 5.454 0.414 61.412 1.00 17.87 28 LEU B C 1
ATOM 2999 O O . LEU B 1 32 ? 4.710 0.876 62.288 1.00 17.89 28 LEU B O 1
ATOM 3004 N N . MET B 1 33 ? 5.423 -0.858 61.039 1.00 17.25 29 MET B N 1
ATOM 3005 C CA . MET B 1 33 ? 4.426 -1.776 61.558 1.00 17.92 29 MET B CA 1
ATOM 3006 C C . MET B 1 33 ? 4.552 -1.962 63.074 1.00 18.11 29 MET B C 1
ATOM 3007 O O . MET B 1 33 ? 3.533 -1.977 63.784 1.00 19.52 29 MET B O 1
ATOM 3012 N N . GLU B 1 34 ? 5.788 -2.052 63.583 1.00 18.23 30 GLU B N 1
ATOM 3013 C CA . GLU B 1 34 ? 6.045 -2.186 65.021 1.00 18.63 30 GLU B CA 1
ATOM 3014 C C . GLU B 1 34 ? 5.573 -1.002 65.833 1.00 18.94 30 GLU B C 1
ATOM 3015 O O . GLU B 1 34 ? 5.334 -1.140 67.028 1.00 19.19 30 GLU B O 1
ATOM 3021 N N . ASN B 1 35 ? 5.433 0.144 65.171 1.00 19.80 31 ASN B N 1
ATOM 3022 C CA . ASN B 1 35 ? 5.117 1.394 65.840 1.00 21.44 31 ASN B CA 1
ATOM 3023 C C . ASN B 1 35 ? 3.727 1.961 65.536 1.00 22.10 31 ASN B C 1
ATOM 3024 O O . ASN B 1 35 ? 3.484 3.144 65.776 1.00 23.74 31 ASN B O 1
ATOM 3029 N N . LEU B 1 36 ? 2.828 1.140 65.009 1.00 22.56 32 LEU B N 1
ATOM 3030 C CA . LEU B 1 36 ? 1.463 1.615 64.806 1.00 23.47 32 LEU B CA 1
ATOM 3031 C C . LEU B 1 36 ? 0.840 2.001 66.133 1.00 25.79 32 LEU B C 1
ATOM 3032 O O . LEU B 1 36 ? 1.090 1.349 67.143 1.00 26.39 32 LEU B O 1
ATOM 3037 N N . PRO B 1 37 ? 0.032 3.082 66.136 1.00 26.43 33 PRO B N 1
ATOM 3038 C CA . PRO B 1 37 ? -0.563 3.516 67.399 1.00 27.46 33 PRO B CA 1
ATOM 3039 C C . PRO B 1 37 ? -1.512 2.488 67.965 1.00 27.63 33 PRO B C 1
ATOM 3040 O O . PRO B 1 37 ? -2.128 1.706 67.224 1.00 26.55 33 PRO B O 1
ATOM 3044 N N . ALA B 1 38 ? -1.609 2.509 69.286 1.00 28.14 34 ALA B N 1
ATOM 3045 C CA . ALA B 1 38 ? -2.396 1.550 70.036 1.00 28.96 34 ALA B CA 1
ATOM 3046 C C . ALA B 1 38 ? -3.858 1.452 69.604 1.00 28.64 34 ALA B C 1
ATOM 3047 O O . ALA B 1 38 ? -4.440 0.380 69.697 1.00 27.32 34 ALA B O 1
ATOM 3049 N N . LYS B 1 39 ? -4.428 2.568 69.146 1.00 29.80 35 LYS B N 1
ATOM 3050 C CA . LYS B 1 39 ? -5.832 2.632 68.713 1.00 30.97 35 LYS B CA 1
ATOM 3051 C C . LYS B 1 39 ? -6.140 1.698 67.533 1.00 30.54 35 LYS B C 1
ATOM 3052 O O . LYS B 1 39 ? -7.293 1.338 67.318 1.00 32.12 35 LYS B O 1
ATOM 3058 N N . HIS B 1 40 ? -5.112 1.302 66.788 1.00 29.43 36 HIS B N 1
ATOM 3059 C CA . HIS B 1 40 ? -5.294 0.368 65.679 1.00 28.57 36 HIS B CA 1
ATOM 3060 C C . HIS B 1 40 ? -5.526 -1.068 66.200 1.00 28.37 36 HIS B C 1
ATOM 3061 O O . HIS B 1 40 ? -6.084 -1.910 65.487 1.00 29.50 36 HIS B O 1
ATOM 3068 N N . LYS B 1 41 ? -5.104 -1.333 67.441 1.00 29.51 37 LYS B N 1
ATOM 3069 C CA . LYS B 1 41 ? -5.260 -2.645 68.072 1.00 30.31 37 LYS B CA 1
ATOM 3070 C C . LYS B 1 41 ? -4.664 -3.722 67.162 1.00 29.01 37 LYS B C 1
ATOM 3071 O O . LYS B 1 41 ? -5.247 -4.795 66.965 1.00 30.79 37 LYS B O 1
ATOM 3073 N N . LEU B 1 42 ? -3.498 -3.417 66.595 1.00 27.62 38 LEU B N 1
ATOM 3074 C CA . LEU B 1 42 ? -2.872 -4.286 65.617 1.00 26.55 38 LEU B CA 1
ATOM 3075 C C . LEU B 1 42 ? -1.390 -4.500 65.924 1.00 25.85 38 LEU B C 1
ATOM 3076 O O . LEU B 1 42 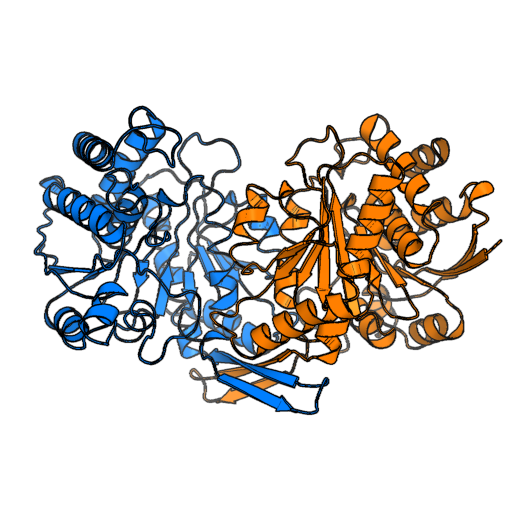? -0.614 -3.541 65.994 1.00 25.94 38 LEU B O 1
ATOM 3081 N N . LYS B 1 43 ? -1.030 -5.763 66.122 1.00 25.52 39 LYS B N 1
ATOM 3082 C CA . LYS B 1 43 ? 0.336 -6.172 66.461 1.00 25.23 39 LYS B CA 1
ATOM 3083 C C . LYS B 1 43 ? 0.794 -7.149 65.371 1.00 24.38 39 LYS B C 1
ATOM 3084 O O . LYS B 1 43 ? -0.031 -7.739 64.667 1.00 23.96 39 LYS B O 1
ATOM 3086 N N . PHE B 1 44 ? 2.106 -7.311 65.239 1.00 22.61 40 PHE B N 1
ATOM 3087 C CA . PHE B 1 44 ? 2.678 -8.149 64.207 1.00 21.27 40 PHE B CA 1
ATOM 3088 C C . PHE B 1 44 ? 3.706 -9.080 64.786 1.00 21.95 40 PHE B C 1
ATOM 3089 O O . PHE B 1 44 ? 4.457 -8.710 65.700 1.00 21.87 40 PHE B O 1
ATOM 3097 N N . ASP B 1 45 ? 3.748 -10.285 64.227 1.00 21.98 41 ASP B N 1
ATOM 3098 C CA . ASP B 1 45 ? 4.892 -11.174 64.407 1.00 22.07 41 ASP B CA 1
ATOM 3099 C C . ASP B 1 45 ? 5.520 -11.299 63.044 1.00 21.35 41 ASP B C 1
ATOM 3100 O O . ASP B 1 45 ? 4.812 -11.441 62.039 1.00 21.87 41 ASP B O 1
ATOM 3105 N N . PHE B 1 46 ? 6.836 -11.225 62.998 1.00 19.55 42 PHE B N 1
ATOM 3106 C CA . PHE B 1 46 ? 7.529 -11.265 61.717 1.00 18.87 42 PHE B CA 1
ATOM 3107 C C . PHE B 1 46 ? 8.324 -12.544 61.580 1.00 19.61 42 PHE B C 1
ATOM 3108 O O . PHE B 1 46 ? 8.902 -13.028 62.542 1.00 21.26 42 PHE B O 1
ATOM 3116 N N . ILE B 1 47 ? 8.351 -13.073 60.364 1.00 20.51 43 ILE B N 1
ATOM 3117 C CA . ILE B 1 47 ? 9.188 -14.220 60.056 1.00 21.85 43 ILE B CA 1
ATOM 3118 C C . ILE B 1 47 ? 10.029 -13.860 58.853 1.00 20.76 43 ILE B C 1
ATOM 3119 O O . ILE B 1 47 ? 9.496 -13.438 57.821 1.00 20.59 43 ILE B O 1
ATOM 3124 N N . ASP B 1 48 ? 11.344 -14.028 58.980 1.00 21.63 44 ASP B N 1
ATOM 3125 C CA . ASP B 1 48 ? 12.282 -13.669 57.908 1.00 21.51 44 ASP B CA 1
ATOM 3126 C C . ASP B 1 48 ? 12.476 -14.805 56.911 1.00 22.12 44 ASP B C 1
ATOM 3127 O O . ASP B 1 48 ? 12.937 -15.901 57.282 1.00 23.76 44 ASP B O 1
ATOM 3132 N N . LEU B 1 49 ? 12.143 -14.522 55.650 1.00 21.05 45 LEU B N 1
ATOM 3133 C CA . LEU B 1 49 ? 12.177 -15.530 54.598 1.00 22.47 45 LEU B CA 1
ATOM 3134 C C . LEU B 1 49 ? 13.166 -15.156 53.504 1.00 22.49 45 LEU B C 1
ATOM 3135 O O . LEU B 1 49 ? 13.396 -13.972 53.228 1.00 23.30 45 LEU B O 1
ATOM 3140 N N . ASP B 1 50 ? 13.696 -16.191 52.844 1.00 24.09 46 ASP B N 1
ATOM 3141 C CA A ASP B 1 50 ? 14.673 -16.036 51.769 0.80 24.02 46 ASP B CA 1
ATOM 3142 C CA B ASP B 1 50 ? 14.656 -16.008 51.763 0.20 24.13 46 ASP B CA 1
ATOM 3143 C C . ASP B 1 50 ? 14.060 -16.278 50.384 1.00 23.73 46 ASP B C 1
ATOM 3144 O O . ASP B 1 50 ? 13.377 -17.287 50.158 1.00 25.46 46 ASP B O 1
ATOM 3153 N N . ALA B 1 51 ? 14.292 -15.356 49.452 1.00 23.38 47 ALA B N 1
ATOM 3154 C CA . ALA B 1 51 ? 13.916 -15.541 48.048 1.00 23.34 47 ALA B CA 1
ATOM 3155 C C . ALA B 1 51 ? 14.679 -14.513 47.232 1.00 23.40 47 ALA B C 1
ATOM 3156 O O . ALA B 1 51 ? 15.095 -13.480 47.754 1.00 23.39 47 ALA B O 1
ATOM 3158 N N . GLY B 1 52 ? 14.845 -14.798 45.942 1.00 23.84 48 GLY B N 1
ATOM 3159 C CA . GLY B 1 52 ? 15.303 -13.772 44.990 1.00 23.65 48 GLY B CA 1
ATOM 3160 C C . GLY B 1 52 ? 16.542 -14.202 44.229 1.00 24.80 48 GLY B C 1
ATOM 3161 O O . GLY B 1 52 ? 16.941 -15.367 44.269 1.00 24.81 48 GLY B O 1
ATOM 3162 N N . TRP B 1 53 ? 17.146 -13.246 43.517 1.00 24.18 49 TRP B N 1
ATOM 3163 C CA . TRP B 1 53 ? 18.365 -13.533 42.730 1.00 25.48 49 TRP B CA 1
ATOM 3164 C C . TRP B 1 53 ? 19.561 -13.925 43.622 1.00 26.85 49 TRP B C 1
ATOM 3165 O O . TRP B 1 53 ? 20.300 -14.860 43.317 1.00 26.78 49 TRP B O 1
ATOM 3176 N N . GLY B 1 54 ? 19.746 -13.220 44.735 1.00 27.27 50 GLY B N 1
ATOM 3177 C CA . GLY B 1 54 ? 20.748 -13.605 45.720 1.00 28.84 50 GLY B CA 1
ATOM 3178 C C . GLY B 1 54 ? 20.542 -15.014 46.257 1.00 29.61 50 GLY B C 1
ATOM 3179 O O . GLY B 1 54 ? 21.471 -15.792 46.352 1.00 30.86 50 GLY B O 1
ATOM 3180 N N . THR B 1 55 ? 19.301 -15.358 46.581 1.00 28.62 51 THR B N 1
ATOM 3181 C CA . THR B 1 55 ? 18.994 -16.712 47.018 1.00 28.70 51 THR B CA 1
ATOM 3182 C C . THR B 1 55 ? 19.393 -17.733 45.950 1.00 29.57 51 THR B C 1
ATOM 3183 O O . THR B 1 55 ? 19.988 -18.767 46.261 1.00 30.85 51 THR B O 1
ATOM 3187 N N . PHE B 1 56 ? 19.085 -17.422 44.696 1.00 29.35 52 PHE B N 1
ATOM 3188 C CA . PHE B 1 56 ? 19.467 -18.297 43.589 1.00 30.01 52 PHE B CA 1
ATOM 3189 C C . PHE B 1 56 ? 20.987 -18.419 43.457 1.00 31.89 52 PHE B C 1
ATOM 3190 O O . PHE B 1 56 ? 21.503 -19.518 43.196 1.00 32.43 52 PHE B O 1
ATOM 3198 N N . GLU B 1 57 ? 21.710 -17.315 43.654 1.00 31.92 53 GLU B N 1
ATOM 3199 C CA . GLU B 1 57 ? 23.187 -17.362 43.532 1.00 34.65 53 GLU B CA 1
ATOM 3200 C C . GLU B 1 57 ? 23.842 -18.210 44.601 1.00 36.24 53 GLU B C 1
ATOM 3201 O O . GLU B 1 57 ? 24.866 -18.867 44.347 1.00 37.89 53 GLU B O 1
ATOM 3207 N N . ARG B 1 58 ? 23.257 -18.179 45.799 1.00 36.21 54 ARG B N 1
ATOM 3208 C CA . ARG B 1 58 ? 23.809 -18.834 46.988 1.00 37.87 54 ARG B CA 1
ATOM 3209 C C . ARG B 1 58 ? 23.385 -20.295 47.138 1.00 39.08 54 ARG B C 1
ATOM 3210 O O . ARG B 1 58 ? 24.102 -21.075 47.758 1.00 40.52 54 ARG B O 1
ATOM 3212 N N . THR B 1 59 ? 22.237 -20.653 46.558 1.00 38.96 55 THR B N 1
ATOM 3213 C CA . THR B 1 59 ? 21.596 -21.958 46.781 1.00 39.90 55 THR B CA 1
ATOM 3214 C C . THR B 1 59 ? 21.194 -22.691 45.492 1.00 40.05 55 THR B C 1
ATOM 3215 O O . THR B 1 59 ? 20.943 -23.904 45.517 1.00 41.33 55 THR B O 1
ATOM 3219 N N . GLY B 1 60 ? 21.122 -21.965 44.378 1.00 38.94 56 GLY B N 1
ATOM 3220 C CA . GLY B 1 60 ? 20.634 -22.534 43.119 1.00 38.67 56 GLY B CA 1
ATOM 3221 C C . GLY B 1 60 ? 19.120 -22.646 43.009 1.00 38.02 56 GLY B C 1
ATOM 3222 O O . GLY B 1 60 ? 18.608 -23.291 42.087 1.00 38.56 56 GLY B O 1
ATOM 3223 N N . LYS B 1 61 ? 18.398 -22.018 43.941 1.00 36.12 57 LYS B N 1
ATOM 3224 C CA . LYS B 1 61 ? 16.934 -21.931 43.861 1.00 34.30 57 LYS B CA 1
ATOM 3225 C C . LYS B 1 61 ? 16.502 -20.521 44.218 1.00 32.09 57 LYS B C 1
ATOM 3226 O O . LYS B 1 61 ? 16.887 -20.005 45.267 1.00 32.69 57 LYS B O 1
ATOM 3228 N N . ALA B 1 62 ? 15.738 -19.883 43.335 1.00 29.63 58 ALA B N 1
ATOM 3229 C CA . ALA B 1 62 ? 15.266 -18.521 43.623 1.00 27.39 58 ALA B CA 1
ATOM 3230 C C . ALA B 1 62 ? 14.201 -18.516 44.706 1.00 26.56 58 ALA B C 1
ATOM 3231 O O . ALA B 1 62 ? 14.085 -17.552 45.461 1.00 25.26 58 ALA B O 1
ATOM 3233 N N . LEU B 1 63 ? 13.376 -19.561 44.725 1.00 26.15 59 LEU B N 1
ATOM 3234 C CA . LEU B 1 63 ? 12.284 -19.636 45.691 1.00 25.18 59 LEU B CA 1
ATOM 3235 C C . LEU B 1 63 ? 12.397 -20.953 46.448 1.00 25.46 59 LEU B C 1
ATOM 3236 O O . LEU B 1 63 ? 11.917 -21.996 45.982 1.00 26.19 59 LEU B O 1
ATOM 3241 N N . PRO B 1 64 ? 13.067 -20.927 47.608 1.00 26.13 60 PRO B N 1
ATOM 3242 C CA . PRO B 1 64 ? 13.218 -22.164 48.373 1.00 26.97 60 PRO B CA 1
ATOM 3243 C C . PRO B 1 64 ? 11.857 -22.751 48.768 1.00 27.82 60 PRO B C 1
ATOM 3244 O O . PRO B 1 64 ? 10.941 -21.995 49.123 1.00 26.47 60 PRO B O 1
ATOM 3248 N N . GLU B 1 65 ? 11.728 -24.076 48.711 1.00 29.15 61 GLU B N 1
ATOM 3249 C CA . GLU B 1 65 ? 10.494 -24.749 49.142 1.00 30.01 61 GLU B CA 1
ATOM 3250 C C . GLU B 1 65 ? 10.077 -24.311 50.560 1.00 29.08 61 GLU B C 1
ATOM 3251 O O . GLU B 1 65 ? 8.884 -24.095 50.827 1.00 29.26 61 GLU B O 1
ATOM 3253 N N . ARG B 1 66 ? 11.063 -24.168 51.438 1.00 28.89 62 ARG B N 1
ATOM 3254 C CA . ARG B 1 66 ? 10.822 -23.780 52.832 1.00 28.02 62 ARG B CA 1
ATOM 3255 C C . ARG B 1 66 ? 10.089 -22.431 52.940 1.00 26.25 62 ARG B C 1
ATOM 3256 O O . ARG B 1 66 ? 9.212 -22.260 53.791 1.00 25.54 62 ARG B O 1
ATOM 3264 N N . THR B 1 67 ? 10.432 -21.492 52.060 1.00 25.20 63 THR B N 1
ATOM 3265 C CA . THR B 1 67 ? 9.762 -20.188 52.027 1.00 24.08 63 THR B CA 1
ATOM 3266 C C . THR B 1 67 ? 8.272 -20.327 51.783 1.00 24.48 63 THR B C 1
ATOM 3267 O O . THR B 1 67 ? 7.475 -19.749 52.532 1.00 23.31 63 THR B O 1
ATOM 3271 N N . VAL B 1 68 ? 7.903 -21.123 50.777 1.00 25.25 64 VAL B N 1
ATOM 3272 C CA . VAL B 1 68 ? 6.499 -21.353 50.444 1.00 25.97 64 VAL B CA 1
ATOM 3273 C C . VAL B 1 68 ? 5.776 -22.047 51.614 1.00 25.91 64 VAL B C 1
ATOM 3274 O O . VAL B 1 68 ? 4.668 -21.631 51.980 1.00 26.22 64 VAL B O 1
ATOM 3278 N N . GLU B 1 69 ? 6.402 -23.074 52.200 1.00 26.98 65 GLU B N 1
ATOM 3279 C CA . GLU B 1 69 ? 5.792 -23.829 53.280 1.00 27.36 65 GLU B CA 1
ATOM 3280 C C . GLU B 1 69 ? 5.515 -22.965 54.498 1.00 27.20 65 GLU B C 1
ATOM 3281 O O . GLU B 1 69 ? 4.459 -23.090 55.134 1.00 28.41 65 GLU B O 1
ATOM 3287 N N . ARG B 1 70 ? 6.470 -22.106 54.826 1.00 24.95 66 ARG B N 1
ATOM 3288 C CA . ARG B 1 70 ? 6.338 -21.193 55.957 1.00 25.00 66 ARG B CA 1
ATOM 3289 C C . ARG B 1 70 ? 5.229 -20.155 55.722 1.00 23.80 66 ARG B C 1
ATOM 3290 O O . ARG B 1 70 ? 4.449 -19.851 56.634 1.00 23.55 66 ARG B O 1
ATOM 3298 N N . LEU B 1 71 ? 5.118 -19.659 54.496 1.00 23.18 67 LEU B N 1
ATOM 3299 C CA . LEU B 1 71 ? 4.022 -18.759 54.143 1.00 22.86 67 LEU B CA 1
ATOM 3300 C C . LEU B 1 71 ? 2.671 -19.455 54.283 1.00 25.23 67 LEU B C 1
ATOM 3301 O O . LEU B 1 71 ? 1.726 -18.875 54.822 1.00 26.10 67 LEU B O 1
ATOM 3306 N N . LYS B 1 72 ? 2.595 -20.706 53.826 1.00 26.13 68 LYS B N 1
ATOM 3307 C CA . LYS B 1 72 ? 1.341 -21.462 53.883 1.00 27.62 68 LYS B CA 1
ATOM 3308 C C . LYS B 1 72 ? 0.959 -21.865 55.297 1.00 28.80 68 LYS B C 1
ATOM 3309 O O . LYS B 1 72 ? -0.228 -21.849 55.641 1.00 30.94 68 LYS B O 1
ATOM 3311 N N . THR B 1 73 ? 1.932 -22.234 56.126 1.00 28.99 69 THR B N 1
ATOM 3312 C CA . THR B 1 73 ? 1.601 -22.842 57.429 1.00 31.23 69 THR B CA 1
ATOM 3313 C C . THR B 1 73 ? 1.706 -21.891 58.615 1.00 30.44 69 THR B C 1
ATOM 3314 O O . THR B 1 73 ? 1.109 -22.147 59.674 1.00 32.54 69 THR B O 1
ATOM 3318 N N . GLU B 1 74 ? 2.438 -20.790 58.446 1.00 29.15 70 GLU B N 1
ATOM 3319 C CA . GLU B 1 74 ? 2.693 -19.885 59.566 1.00 28.82 70 GLU B CA 1
ATOM 3320 C C . GLU B 1 74 ? 2.156 -18.464 59.385 1.00 26.96 70 GLU B C 1
ATOM 3321 O O . GLU B 1 74 ? 1.822 -17.811 60.370 1.00 27.42 70 GLU B O 1
ATOM 3327 N N . CYS B 1 75 ? 2.088 -17.992 58.144 1.00 25.37 71 CYS B N 1
ATOM 3328 C CA . CYS B 1 75 ? 1.834 -16.562 57.882 1.00 24.58 71 CYS B CA 1
ATOM 3329 C C . CYS B 1 75 ? 0.389 -16.244 57.527 1.00 25.10 71 CYS B C 1
ATOM 3330 O O . CYS B 1 75 ? -0.331 -17.068 56.944 1.00 26.72 71 CYS B O 1
ATOM 3333 N N . ASN B 1 76 ? -0.020 -15.014 57.840 1.00 24.06 72 ASN B N 1
ATOM 3334 C CA . ASN B 1 76 ? -1.329 -14.523 57.445 1.00 24.23 72 ASN B CA 1
ATOM 3335 C C . ASN B 1 76 ? -1.238 -13.648 56.225 1.00 22.93 72 ASN B C 1
ATOM 3336 O O . ASN B 1 76 ? -2.248 -13.389 55.553 1.00 24.14 72 ASN B O 1
ATOM 3341 N N . ALA B 1 77 ? -0.021 -13.166 55.950 1.00 20.55 73 ALA B N 1
ATOM 3342 C CA . ALA B 1 77 ? 0.263 -12.193 54.905 1.00 20.19 73 ALA B CA 1
ATOM 3343 C C . ALA B 1 77 ? 1.773 -12.120 54.710 1.00 19.22 73 ALA B C 1
ATOM 3344 O O . ALA B 1 77 ? 2.526 -12.722 55.487 1.00 19.52 73 ALA B O 1
ATOM 3346 N N . ALA B 1 78 ? 2.211 -11.369 53.705 1.00 19.62 74 ALA B N 1
ATOM 3347 C CA . ALA B 1 78 ? 3.635 -11.188 53.437 1.00 18.49 74 ALA B CA 1
ATOM 3348 C C . ALA B 1 78 ? 3.931 -9.854 52.785 1.00 18.96 74 ALA B C 1
ATOM 3349 O O . ALA B 1 78 ? 3.034 -9.217 52.217 1.00 17.79 74 ALA B O 1
ATOM 3351 N N . LEU B 1 79 ? 5.191 -9.445 52.909 1.00 18.16 75 LEU B N 1
ATOM 3352 C CA . LEU B 1 79 ? 5.730 -8.251 52.278 1.00 18.12 75 LEU B CA 1
ATOM 3353 C C . LEU B 1 79 ? 6.937 -8.684 51.490 1.00 18.91 75 LEU B C 1
ATOM 3354 O O . LEU B 1 79 ? 7.878 -9.263 52.047 1.00 18.49 75 LEU B O 1
ATOM 3359 N N . PHE B 1 80 ? 6.876 -8.435 50.182 1.00 18.59 76 PHE B N 1
ATOM 3360 C CA . PHE B 1 80 ? 7.992 -8.718 49.308 1.00 19.87 76 PHE B CA 1
ATOM 3361 C C . PHE B 1 80 ? 8.681 -7.406 48.995 1.00 19.81 76 PHE B C 1
ATOM 3362 O O . PHE B 1 80 ? 8.010 -6.354 48.820 1.00 19.71 76 PHE B O 1
ATOM 3370 N N A GLY B 1 81 ? 10.000 -7.454 48.935 0.60 19.87 77 GLY B N 1
ATOM 3371 N N B GLY B 1 81 ? 10.007 -7.475 48.859 0.40 20.28 77 GLY B N 1
ATOM 3372 C CA A GLY B 1 81 ? 10.797 -6.313 48.548 0.60 19.81 77 GLY B CA 1
ATOM 3373 C CA B GLY B 1 81 ? 10.897 -6.319 48.657 0.40 20.54 77 GLY B CA 1
ATOM 3374 C C A GLY B 1 81 ? 10.876 -6.277 47.039 0.60 19.95 77 GLY B C 1
ATOM 3375 C C B GLY B 1 81 ? 11.195 -5.925 47.215 0.40 20.92 77 GLY B C 1
ATOM 3376 O O A GLY B 1 81 ? 9.949 -5.843 46.353 0.60 18.41 77 GLY B O 1
ATOM 3377 O O B GLY B 1 81 ? 10.730 -4.873 46.766 0.40 20.51 77 GLY B O 1
ATOM 3378 N N . ALA B 1 82 ? 12.000 -6.741 46.518 1.00 20.74 78 ALA B N 1
ATOM 3379 C CA . ALA B 1 82 ? 12.254 -6.631 45.060 1.00 21.65 78 ALA B CA 1
ATOM 3380 C C . ALA B 1 82 ? 13.180 -7.739 44.591 1.00 22.30 78 ALA B C 1
ATOM 3381 O O . ALA B 1 82 ? 14.028 -8.160 45.346 1.00 23.98 78 ALA B O 1
ATOM 3383 N N . VAL B 1 83 ? 13.015 -8.188 43.346 1.00 23.87 79 VAL B N 1
ATOM 3384 C CA . VAL B 1 83 ? 13.939 -9.182 42.755 1.00 25.42 79 VAL B CA 1
ATOM 3385 C C . VAL B 1 83 ? 14.817 -8.495 41.718 1.00 25.65 79 VAL B C 1
ATOM 3386 O O . VAL B 1 83 ? 14.345 -7.668 40.923 1.00 26.17 79 VAL B O 1
ATOM 3390 N N . GLN B 1 84 ? 16.091 -8.822 41.741 1.00 27.39 80 GLN B N 1
ATOM 3391 C CA . GLN B 1 84 ? 16.979 -8.423 40.654 1.00 28.36 80 GLN B CA 1
ATOM 3392 C C . GLN B 1 84 ? 16.857 -9.425 39.498 1.00 30.49 80 GLN B C 1
ATOM 3393 O O . GLN B 1 84 ? 17.566 -10.431 39.454 1.00 31.08 80 GLN B O 1
ATOM 3399 N N . SER B 1 85 ? 15.942 -9.151 38.567 1.00 32.40 81 SER B N 1
ATOM 3400 C CA . SER B 1 85 ? 15.677 -10.060 37.449 1.00 35.12 81 SER B CA 1
ATOM 3401 C C . SER B 1 85 ? 16.799 -10.013 36.422 1.00 37.40 81 SER B C 1
ATOM 3402 O O . SER B 1 85 ? 17.200 -8.919 36.020 1.00 37.56 81 SER B O 1
ATOM 3405 N N . PRO B 1 86 ? 17.302 -11.195 35.996 1.00 39.37 82 PRO B N 1
ATOM 3406 C CA . PRO B 1 86 ? 18.271 -11.226 34.899 1.00 41.58 82 PRO B CA 1
ATOM 3407 C C . PRO B 1 86 ? 17.622 -10.757 33.596 1.00 42.26 82 PRO B C 1
ATOM 3408 O O . PRO B 1 86 ? 16.389 -10.802 33.455 1.00 41.96 82 PRO B O 1
ATOM 3412 N N . THR B 1 87 ? 18.457 -10.291 32.674 1.00 44.21 83 THR B N 1
ATOM 3413 C CA . THR B 1 87 ? 17.994 -9.718 31.409 1.00 45.28 83 THR B CA 1
ATOM 3414 C C . THR B 1 87 ? 17.874 -10.795 30.319 1.00 46.38 83 THR B C 1
ATOM 3415 O O . THR B 1 87 ? 17.325 -10.541 29.233 1.00 46.50 83 THR B O 1
ATOM 3419 N N . HIS B 1 88 ? 18.377 -11.991 30.637 1.00 47.55 84 HIS B N 1
ATOM 3420 C CA . HIS B 1 88 ? 18.340 -13.159 29.758 1.00 48.85 84 HIS B CA 1
ATOM 3421 C C . HIS B 1 88 ? 17.930 -14.409 30.550 1.00 49.02 84 HIS B C 1
ATOM 3422 O O . HIS B 1 88 ? 18.051 -14.433 31.784 1.00 48.89 84 HIS B O 1
ATOM 3429 N N . LYS B 1 89 ? 17.452 -15.439 29.845 1.00 49.00 85 LYS B N 1
ATOM 3430 C CA . LYS B 1 89 ? 17.134 -16.726 30.475 1.00 48.82 85 LYS B CA 1
ATOM 3431 C C . LYS B 1 89 ? 18.380 -17.361 31.123 1.00 49.62 85 LYS B C 1
ATOM 3432 O O . LYS B 1 89 ? 19.465 -17.371 30.531 1.00 50.58 85 LYS B O 1
ATOM 3434 N N . VAL B 1 90 ? 18.208 -17.867 32.346 1.00 48.81 86 VAL B N 1
ATOM 3435 C CA . VAL B 1 90 ? 19.275 -18.526 33.111 1.00 49.34 86 VAL B CA 1
ATOM 3436 C C . VAL B 1 90 ? 18.781 -19.912 33.532 1.00 49.44 86 VAL B C 1
ATOM 3437 O O . VAL B 1 90 ? 17.709 -20.033 34.140 1.00 48.60 86 VAL B O 1
ATOM 3441 N N . ALA B 1 91 ? 19.554 -20.950 33.213 1.00 50.24 87 ALA B N 1
ATOM 3442 C CA . ALA B 1 91 ? 19.183 -22.325 33.569 1.00 50.00 87 ALA B CA 1
ATOM 3443 C C . ALA B 1 91 ? 18.984 -22.484 35.078 1.00 49.21 87 ALA B C 1
ATOM 3444 O O . ALA B 1 91 ? 19.800 -22.006 35.886 1.00 48.83 87 ALA B O 1
ATOM 3446 N N . GLY B 1 92 ? 17.879 -23.135 35.440 1.00 48.04 88 GLY B N 1
ATOM 3447 C CA . GLY B 1 92 ? 17.502 -23.337 36.839 1.00 47.01 88 GLY B CA 1
ATOM 3448 C C . GLY B 1 92 ? 16.793 -22.157 37.491 1.00 44.86 88 GLY B C 1
ATOM 3449 O O . GLY B 1 92 ? 16.365 -22.265 38.644 1.00 44.75 88 GLY B O 1
ATOM 3450 N N . TYR B 1 93 ? 16.671 -21.039 36.768 1.00 42.96 89 TYR B N 1
ATOM 3451 C CA . TYR B 1 93 ? 16.040 -19.812 37.298 1.00 40.99 89 TYR B CA 1
ATOM 3452 C C . TYR B 1 93 ? 14.679 -19.530 36.679 1.00 40.06 89 TYR B C 1
ATOM 3453 O O . TYR B 1 93 ? 14.536 -19.469 35.452 1.00 40.74 89 TYR B O 1
ATOM 3462 N N . SER B 1 94 ? 13.687 -19.351 37.544 1.00 38.79 90 SER B N 1
ATOM 3463 C CA . SER B 1 94 ? 12.412 -18.752 37.164 1.00 37.05 90 SER B CA 1
ATOM 3464 C C . SER B 1 94 ? 12.051 -17.720 38.223 1.00 35.16 90 SER B C 1
ATOM 3465 O O . SER B 1 94 ? 12.431 -17.874 39.394 1.00 34.58 90 SER B O 1
ATOM 3468 N N . SER B 1 95 ? 11.340 -16.672 37.809 1.00 33.28 91 SER B N 1
ATOM 3469 C CA . SER B 1 95 ? 11.022 -15.541 38.694 1.00 31.03 91 SER B CA 1
ATOM 3470 C C . SER B 1 95 ? 10.354 -16.002 39.995 1.00 30.86 91 SER B C 1
ATOM 3471 O O . SER B 1 95 ? 9.302 -16.663 39.961 1.00 30.39 91 SER B O 1
ATOM 3474 N N . PRO B 1 96 ? 10.962 -15.660 41.144 1.00 30.57 92 PRO B N 1
ATOM 3475 C CA . PRO B 1 96 ? 10.354 -16.110 42.404 1.00 29.96 92 PRO B CA 1
ATOM 3476 C C . PRO B 1 96 ? 9.034 -15.404 42.750 1.00 28.62 92 PRO B C 1
ATOM 3477 O O . PRO B 1 96 ? 8.177 -16.026 43.404 1.00 28.28 92 PRO B O 1
ATOM 3481 N N . ILE B 1 97 ? 8.852 -14.155 42.291 1.00 26.74 93 ILE B N 1
ATOM 3482 C CA . ILE B 1 97 ? 7.595 -13.411 42.488 1.00 26.45 93 ILE B CA 1
ATOM 3483 C C . ILE B 1 97 ? 6.497 -14.040 41.681 1.00 24.51 93 ILE B C 1
ATOM 3484 O O . ILE B 1 97 ? 5.389 -14.211 42.191 1.00 23.65 93 ILE B O 1
ATOM 3489 N N . VAL B 1 98 ? 6.807 -14.430 40.436 1.00 24.65 94 VAL B N 1
ATOM 3490 C CA . VAL B 1 98 ? 5.823 -15.119 39.599 1.00 23.58 94 VAL B CA 1
ATOM 3491 C C . VAL B 1 98 ? 5.378 -16.438 40.229 1.00 23.29 94 VAL B C 1
ATOM 3492 O O . VAL B 1 98 ? 4.168 -16.719 40.320 1.00 23.87 94 VAL B O 1
ATOM 3496 N N . ALA B 1 99 ? 6.352 -17.231 40.685 1.00 24.79 95 ALA B N 1
ATOM 3497 C CA . ALA B 1 99 ? 6.110 -18.481 41.402 1.00 24.91 95 ALA B CA 1
ATOM 3498 C C . ALA B 1 99 ? 5.330 -18.306 42.713 1.00 25.27 95 ALA B C 1
ATOM 3499 O O . ALA B 1 99 ? 4.376 -19.065 42.996 1.00 25.80 95 ALA B O 1
ATOM 3501 N N . LEU B 1 100 ? 5.711 -17.306 43.505 1.00 24.80 96 LEU B N 1
ATOM 3502 C CA . LEU B 1 100 ? 5.009 -17.037 44.770 1.00 24.99 96 LEU B CA 1
ATOM 3503 C C . LEU B 1 100 ? 3.553 -16.726 44.571 1.00 23.34 96 LEU B C 1
ATOM 3504 O O . LEU B 1 100 ? 2.710 -17.258 45.306 1.00 24.99 96 LEU B O 1
ATOM 3509 N N . ARG B 1 101 ? 3.257 -15.852 43.609 1.00 22.45 97 ARG B N 1
ATOM 3510 C CA . ARG B 1 101 ? 1.891 -15.509 43.291 1.00 21.83 97 ARG B CA 1
ATOM 3511 C C . ARG B 1 101 ? 1.085 -16.734 42.913 1.00 22.59 97 ARG B C 1
ATOM 3512 O O . ARG B 1 101 ? -0.047 -16.898 43.411 1.00 23.64 97 ARG B O 1
ATOM 3520 N N . LYS B 1 102 ? 1.634 -17.586 42.033 1.00 22.73 98 LYS B N 1
ATOM 3521 C CA . LYS B 1 102 ? 0.960 -18.848 41.666 1.00 23.83 98 LYS B CA 1
ATOM 3522 C C . LYS B 1 102 ? 0.680 -19.701 42.893 1.00 25.16 98 LYS B C 1
ATOM 3523 O O . LYS B 1 102 ? -0.467 -20.117 43.123 1.00 25.65 98 LYS B O 1
ATOM 3525 N N . LYS B 1 103 ? 1.711 -19.934 43.703 1.00 25.50 99 LYS B N 1
ATOM 3526 C CA . LYS B 1 103 ? 1.624 -20.877 44.811 1.00 26.88 99 LYS B CA 1
ATOM 3527 C C . LYS B 1 103 ? 0.685 -20.433 45.933 1.00 26.32 99 LYS B C 1
ATOM 3528 O O . LYS B 1 103 ? 0.024 -21.285 46.562 1.00 26.72 99 LYS B O 1
ATOM 3534 N N . MET B 1 104 ? 0.633 -19.112 46.166 1.00 24.69 100 MET B N 1
ATOM 3535 C CA . MET B 1 104 ? -0.206 -18.526 47.206 1.00 24.12 100 MET B CA 1
ATOM 3536 C C . MET B 1 104 ? -1.593 -18.148 46.713 1.00 23.13 100 MET B C 1
ATOM 3537 O O . MET B 1 104 ? -2.411 -17.581 47.467 1.00 23.07 100 MET B O 1
ATOM 3542 N N . GLY B 1 105 ? -1.855 -18.441 45.449 1.00 22.68 101 GLY B N 1
ATOM 3543 C CA . GLY B 1 105 ? -3.176 -18.182 44.877 1.00 23.42 101 GLY B CA 1
ATOM 3544 C C . GLY B 1 105 ? -3.512 -16.722 44.711 1.00 21.64 101 GLY B C 1
ATOM 3545 O O . GLY B 1 105 ? -4.675 -16.334 44.851 1.00 22.35 101 GLY B O 1
ATOM 3546 N N . LEU B 1 106 ? -2.502 -15.914 44.403 1.00 20.95 102 LEU B N 1
ATOM 3547 C CA . LEU B 1 106 ? -2.664 -14.456 44.314 1.00 20.06 102 LEU B CA 1
ATOM 3548 C C . LEU B 1 106 ? -2.960 -14.065 42.882 1.00 19.76 102 LEU B C 1
ATOM 3549 O O . LEU B 1 106 ? -2.063 -13.754 42.105 1.00 21.70 102 LEU B O 1
ATOM 3554 N N . TYR B 1 107 ? -4.240 -14.109 42.559 1.00 20.07 103 TYR B N 1
ATOM 3555 C CA . TYR B 1 107 ? -4.708 -13.961 41.190 1.00 19.69 103 TYR B CA 1
ATOM 3556 C C . TYR B 1 107 ? -4.848 -12.530 40.724 1.00 19.36 103 TYR B C 1
ATOM 3557 O O . TYR B 1 107 ? -4.988 -12.283 39.512 1.00 18.62 103 TYR B O 1
ATOM 3566 N N . ALA B 1 108 ? -4.842 -11.591 41.665 1.00 18.24 104 ALA B N 1
ATOM 3567 C CA . ALA B 1 108 ? -4.964 -10.173 41.329 1.00 17.90 104 ALA B CA 1
ATOM 3568 C C . ALA B 1 108 ? -3.694 -9.401 41.614 1.00 18.51 104 ALA B C 1
ATOM 3569 O O . ALA B 1 108 ? -3.079 -9.584 42.679 1.00 20.98 104 ALA B O 1
ATOM 3571 N N . ASN B 1 109 ? -3.297 -8.544 40.681 1.00 17.68 105 ASN B N 1
ATOM 3572 C CA . ASN B 1 109 ? -2.248 -7.576 40.910 1.00 16.95 105 ASN B CA 1
ATOM 3573 C C . ASN B 1 109 ? -2.874 -6.178 40.927 1.00 16.30 105 ASN B C 1
ATOM 3574 O O . ASN B 1 109 ? -3.501 -5.775 39.952 1.00 16.80 105 ASN B O 1
ATOM 3579 N N . VAL B 1 110 ? -2.709 -5.466 42.041 1.00 14.30 106 VAL B N 1
ATOM 3580 C CA . VAL B 1 110 ? -3.476 -4.236 42.301 1.00 14.42 106 VAL B CA 1
ATOM 3581 C C . VAL B 1 110 ? -2.514 -3.096 42.458 1.00 14.31 106 VAL B C 1
ATOM 3582 O O . VAL B 1 110 ? -1.671 -3.120 43.391 1.00 14.66 106 VAL B O 1
ATOM 3586 N N . ARG B 1 111 ? -2.582 -2.110 41.552 1.00 14.01 107 ARG B N 1
ATOM 3587 C CA . ARG B 1 111 ? -1.643 -0.990 41.580 1.00 13.17 107 ARG B CA 1
ATOM 3588 C C . ARG B 1 111 ? -2.370 0.345 41.644 1.00 14.24 107 ARG B C 1
ATOM 3589 O O . ARG B 1 111 ? -2.837 0.855 40.615 1.00 13.33 107 ARG B O 1
ATOM 3597 N N . PRO B 1 112 ? -2.426 0.946 42.830 1.00 13.29 108 PRO B N 1
ATOM 3598 C CA . PRO B 1 112 ? -2.974 2.310 42.936 1.00 14.24 108 PRO B CA 1
ATOM 3599 C C . PRO B 1 112 ? -1.975 3.318 42.369 1.00 13.83 108 PRO B C 1
ATOM 3600 O O . PRO B 1 112 ? -0.763 3.240 42.689 1.00 14.91 108 PRO B O 1
ATOM 3604 N N . VAL B 1 113 ? -2.483 4.255 41.560 1.00 13.29 109 VAL B N 1
ATOM 3605 C CA . VAL B 1 113 ? -1.710 5.388 41.063 1.00 12.92 109 VAL B CA 1
ATOM 3606 C C . VAL B 1 113 ? -2.448 6.661 41.478 1.00 12.88 109 VAL B C 1
ATOM 3607 O O . VAL B 1 113 ? -3.518 6.982 40.956 1.00 13.71 109 VAL B O 1
ATOM 3611 N N . LYS B 1 114 ? -1.867 7.384 42.442 1.00 13.13 110 LYS B N 1
ATOM 3612 C CA . LYS B 1 114 ? -2.570 8.471 43.108 1.00 13.64 110 LYS B CA 1
ATOM 3613 C C . LYS B 1 114 ? -1.580 9.582 43.352 1.00 13.69 110 LYS B C 1
ATOM 3614 O O . LYS B 1 114 ? -0.669 9.438 44.170 1.00 14.99 110 LYS B O 1
ATOM 3620 N N . SER B 1 115 ? -1.770 10.696 42.651 1.00 13.97 111 SER B N 1
ATOM 3621 C CA . SER B 1 115 ? -0.901 11.846 42.861 1.00 14.62 111 SER B CA 1
ATOM 3622 C C . SER B 1 115 ? -1.190 12.496 44.208 1.00 14.93 111 SER B C 1
ATOM 3623 O O . SER B 1 115 ? -2.319 12.428 44.732 1.00 16.87 111 SER B O 1
ATOM 3626 N N . LEU B 1 116 ? -0.170 13.133 44.783 1.00 15.41 112 LEU B N 1
ATOM 3627 C CA . LEU B 1 116 ? -0.359 13.876 46.015 1.00 16.09 112 LEU B CA 1
ATOM 3628 C C . LEU B 1 116 ? -0.873 15.270 45.691 1.00 17.02 112 LEU B C 1
ATOM 3629 O O . LEU B 1 116 ? -0.322 15.914 44.810 1.00 18.00 112 LEU B O 1
ATOM 3634 N N . ASP B 1 117 ? -1.883 15.762 46.417 1.00 17.95 113 ASP B N 1
ATOM 3635 C CA . ASP B 1 117 ? -2.361 17.127 46.189 1.00 18.17 113 ASP B CA 1
ATOM 3636 C C . ASP B 1 117 ? -1.195 18.092 46.300 1.00 19.04 113 ASP B C 1
ATOM 3637 O O . ASP B 1 117 ? -0.460 18.091 47.288 1.00 19.80 113 ASP B O 1
ATOM 3642 N N . GLY B 1 118 ? -1.013 18.906 45.268 1.00 20.05 114 GLY B N 1
ATOM 3643 C CA . GLY B 1 118 ? 0.039 19.916 45.305 1.00 21.31 114 GLY B CA 1
ATOM 3644 C C . GLY B 1 118 ? 1.361 19.488 44.672 1.00 22.28 114 GLY B C 1
ATOM 3645 O O . GLY B 1 118 ? 2.271 20.314 44.536 1.00 23.47 114 GLY B O 1
ATOM 3646 N N . ALA B 1 119 ? 1.493 18.202 44.352 1.00 22.69 115 ALA B N 1
ATOM 3647 C CA . ALA B 1 119 ? 2.718 17.715 43.712 1.00 23.41 115 ALA B CA 1
ATOM 3648 C C . ALA B 1 119 ? 2.794 18.229 42.284 1.00 24.40 115 ALA B C 1
ATOM 3649 O O . ALA B 1 119 ? 1.793 18.656 41.710 1.00 23.60 115 ALA B O 1
ATOM 3651 N N . LYS B 1 120 ? 4.007 18.233 41.728 1.00 25.38 116 LYS B N 1
ATOM 3652 C CA . LYS B 1 120 ? 4.189 18.430 40.302 1.00 25.82 116 LYS B CA 1
ATOM 3653 C C . LYS B 1 120 ? 3.509 17.257 39.613 1.00 25.53 116 LYS B C 1
ATOM 3654 O O . LYS B 1 120 ? 3.389 16.179 40.187 1.00 27.25 116 LYS B O 1
ATOM 3656 N N . GLY B 1 121 ? 3.025 17.453 38.408 1.00 25.48 117 GLY B N 1
ATOM 3657 C CA . GLY B 1 121 ? 2.483 16.295 37.713 1.00 22.55 117 GLY B CA 1
ATOM 3658 C C . GLY B 1 121 ? 0.987 16.339 37.518 1.00 20.52 117 GLY B C 1
ATOM 3659 O O . GLY B 1 121 ? 0.268 17.102 38.177 1.00 21.27 117 GLY B O 1
ATOM 3660 N N . LYS B 1 122 ? 0.527 15.497 36.612 1.00 18.52 118 LYS B N 1
ATOM 3661 C CA . LYS B 1 122 ? -0.886 15.462 36.236 1.00 17.42 118 LYS B CA 1
ATOM 3662 C C . LYS B 1 122 ? -1.686 14.786 37.338 1.00 16.30 118 LYS B C 1
ATOM 3663 O O . LYS B 1 122 ? -1.335 13.703 37.775 1.00 16.67 118 LYS B O 1
ATOM 3669 N N . PRO B 1 123 ? -2.764 15.424 37.830 1.00 15.92 119 PRO B N 1
ATOM 3670 C CA . PRO B 1 123 ? -3.526 14.719 38.856 1.00 15.82 119 PRO B CA 1
ATOM 3671 C C . PRO B 1 123 ? -4.132 13.410 38.381 1.00 14.65 119 PRO B C 1
ATOM 3672 O O . PRO B 1 123 ? -4.664 13.309 37.254 1.00 15.66 119 PRO B O 1
ATOM 3676 N N . VAL B 1 124 ? -4.039 12.410 39.243 1.00 14.86 120 VAL B N 1
ATOM 3677 C CA . VAL B 1 124 ? -4.498 11.059 38.916 1.00 14.32 120 VAL B CA 1
ATOM 3678 C C . VAL B 1 124 ? -4.884 10.377 40.226 1.00 14.40 120 VAL B C 1
ATOM 3679 O O . VAL B 1 124 ? -4.259 10.611 41.247 1.00 13.87 120 VAL B O 1
ATOM 3683 N N . ASP B 1 125 ? -5.934 9.560 40.198 1.00 14.09 121 ASP B N 1
ATOM 3684 C CA . ASP B 1 125 ? -6.336 8.812 41.387 1.00 13.73 121 ASP B CA 1
ATOM 3685 C C . ASP B 1 125 ? -7.088 7.583 40.889 1.00 13.78 121 ASP B C 1
ATOM 3686 O O . ASP B 1 125 ? -8.312 7.585 40.785 1.00 12.74 121 ASP B O 1
ATOM 3691 N N . LEU B 1 126 ? -6.333 6.548 40.529 1.00 12.88 122 LEU B N 1
ATOM 3692 C CA . LEU B 1 126 ? -6.930 5.349 39.943 1.00 13.53 122 LEU B CA 1
ATOM 3693 C C . LEU B 1 126 ? -6.343 4.098 40.575 1.00 12.64 122 LEU B C 1
ATOM 3694 O O . LEU B 1 126 ? -5.394 4.182 41.345 1.00 12.66 122 LEU B O 1
ATOM 3699 N N . VAL B 1 127 ? -6.915 2.944 40.257 1.00 12.94 123 VAL B N 1
ATOM 3700 C CA . VAL B 1 127 ? -6.286 1.676 40.592 1.00 12.53 123 VAL B CA 1
ATOM 3701 C C . VAL B 1 127 ? -6.398 0.784 39.378 1.00 14.28 123 VAL B C 1
ATOM 3702 O O . VAL B 1 127 ? -7.494 0.645 38.810 1.00 14.35 123 VAL B O 1
ATOM 3706 N N . ILE B 1 128 ? -5.261 0.198 38.994 1.00 13.12 124 ILE B N 1
ATOM 3707 C CA . ILE B 1 128 ? -5.294 -0.833 37.947 1.00 13.59 124 ILE B CA 1
ATOM 3708 C C . ILE B 1 128 ? -5.424 -2.185 38.631 1.00 14.51 124 ILE B C 1
ATOM 3709 O O . ILE B 1 128 ? -4.573 -2.546 39.474 1.00 15.25 124 ILE B O 1
ATOM 3714 N N . VAL B 1 129 ? -6.477 -2.927 38.282 1.00 14.40 125 VAL B N 1
ATOM 3715 C CA . VAL B 1 129 ? -6.739 -4.265 38.815 1.00 14.56 125 VAL B CA 1
ATOM 3716 C C . VAL B 1 129 ? -6.456 -5.237 37.668 1.00 15.24 125 VAL B C 1
ATOM 3717 O O . VAL B 1 129 ? -7.266 -5.377 36.750 1.00 15.76 125 VAL B O 1
ATOM 3721 N N . ARG B 1 130 ? -5.298 -5.871 37.717 1.00 14.30 126 ARG B N 1
ATOM 3722 C CA . ARG B 1 130 ? -4.796 -6.718 36.646 1.00 15.59 126 ARG B CA 1
ATOM 3723 C C . ARG B 1 130 ? -5.009 -8.167 36.984 1.00 15.72 126 ARG B C 1
ATOM 3724 O O . ARG B 1 130 ? -4.532 -8.662 38.006 1.00 16.28 126 ARG B O 1
ATOM 3732 N N . GLU B 1 131 ? -5.711 -8.875 36.108 1.00 15.76 127 GLU B N 1
ATOM 3733 C CA . GLU B 1 131 ? -5.819 -10.327 36.246 1.00 15.80 127 GLU B CA 1
ATOM 3734 C C . GLU B 1 131 ? -4.433 -10.901 36.022 1.00 16.26 127 GLU B C 1
ATOM 3735 O O . GLU B 1 131 ? -3.790 -10.569 35.028 1.00 16.71 127 GLU B O 1
ATOM 3741 N N . ASN B 1 132 ? -3.963 -11.749 36.941 1.00 17.23 128 ASN B N 1
ATOM 3742 C CA . ASN B 1 132 ? -2.547 -12.109 36.901 1.00 17.11 128 ASN B CA 1
ATOM 3743 C C . ASN B 1 132 ? -2.282 -13.622 36.853 1.00 18.86 128 ASN B C 1
ATOM 3744 O O . ASN B 1 132 ? -1.340 -14.118 37.495 1.00 19.59 128 ASN B O 1
ATOM 3749 N N . THR B 1 133 ? -3.136 -14.358 36.149 1.00 18.62 129 THR B N 1
ATOM 3750 C CA . THR B 1 133 ? -2.986 -15.826 36.069 1.00 19.34 129 THR B CA 1
ATOM 3751 C C . THR B 1 133 ? -2.954 -16.361 34.646 1.00 19.76 129 THR B C 1
ATOM 3752 O O . THR B 1 133 ? -2.370 -17.421 34.421 1.00 21.16 129 THR B O 1
ATOM 3756 N N . GLU B 1 134 ? -3.590 -15.672 33.700 1.00 18.59 130 GLU B N 1
ATOM 3757 C CA . GLU B 1 134 ? -3.806 -16.298 32.373 1.00 18.65 130 GLU B CA 1
ATOM 3758 C C . GLU B 1 134 ? -3.462 -15.340 31.212 1.00 18.75 130 GLU B C 1
ATOM 3759 O O . GLU B 1 134 ? -2.405 -14.703 31.244 1.00 18.24 130 GLU B O 1
ATOM 3765 N N . CYS B 1 135 ? -4.335 -15.199 30.208 1.00 18.66 131 CYS B N 1
ATOM 3766 C CA . CYS B 1 135 ? -3.959 -14.460 28.980 1.00 18.68 131 CYS B CA 1
ATOM 3767 C C . CYS B 1 135 ? -2.744 -15.185 28.348 1.00 18.42 131 CYS B C 1
ATOM 3768 O O . CYS B 1 135 ? -2.697 -16.414 28.388 1.00 18.54 131 CYS B O 1
ATOM 3771 N N . LEU B 1 136 ? -1.788 -14.447 27.787 1.00 17.69 132 LEU B N 1
ATOM 3772 C CA . LEU B 1 136 ? -0.592 -15.071 27.213 1.00 18.43 132 LEU B CA 1
ATOM 3773 C C . LEU B 1 136 ? 0.385 -15.609 28.259 1.00 18.87 132 LEU B C 1
ATOM 3774 O O . LEU B 1 136 ? 1.331 -16.327 27.917 1.00 19.48 132 LEU B O 1
ATOM 3779 N N . TYR B 1 137 ? 0.161 -15.243 29.518 1.00 18.13 133 TYR B N 1
ATOM 3780 C CA . TYR B 1 137 ? 1.074 -15.625 30.627 1.00 18.89 133 TYR B CA 1
ATOM 3781 C C . TYR B 1 137 ? 0.877 -17.067 31.056 1.00 19.46 133 TYR B C 1
ATOM 3782 O O . TYR B 1 137 ? 1.550 -17.569 31.971 1.00 22.22 133 TYR B O 1
ATOM 3791 N N . VAL B 1 138 ? 0.005 -17.790 30.357 1.00 20.18 134 VAL B N 1
ATOM 3792 C CA . VAL B 1 138 ? -0.035 -19.239 30.536 1.00 20.14 134 VAL B CA 1
ATOM 3793 C C . VAL B 1 138 ? 1.250 -19.892 29.979 1.00 21.24 134 VAL B C 1
ATOM 3794 O O . VAL B 1 138 ? 1.537 -21.066 30.254 1.00 22.13 134 VAL B O 1
ATOM 3798 N N A LYS B 1 139 ? 2.027 -19.115 29.220 0.60 21.47 135 LYS B N 1
ATOM 3799 N N B LYS B 1 139 ? 1.986 -19.106 29.189 0.40 21.20 135 LYS B N 1
ATOM 3800 C CA A LYS B 1 139 ? 3.305 -19.571 28.641 0.60 22.64 135 LYS B CA 1
ATOM 3801 C CA B LYS B 1 139 ? 3.264 -19.501 28.589 0.40 22.04 135 LYS B CA 1
ATOM 3802 C C A LYS B 1 139 ? 3.204 -20.935 27.951 0.60 23.15 135 LYS B C 1
ATOM 3803 C C B LYS B 1 139 ? 3.219 -20.885 27.936 0.40 22.91 135 LYS B C 1
ATOM 3804 O O A LYS B 1 139 ? 3.933 -21.887 28.288 0.60 24.16 135 LYS B O 1
ATOM 3805 O O B LYS B 1 139 ? 3.990 -21.790 28.285 0.40 23.88 135 LYS B O 1
ATOM 3816 N N . GLU B 1 140 ? 2.299 -21.022 26.982 1.00 23.10 136 GLU B N 1
ATOM 3817 C CA . GLU B 1 140 ? 2.119 -22.238 26.207 1.00 23.72 136 GLU B CA 1
ATOM 3818 C C . GLU B 1 140 ? 2.449 -21.943 24.750 1.00 23.77 136 GLU B C 1
ATOM 3819 O O . GLU B 1 140 ? 1.632 -21.355 24.025 1.00 24.27 136 GLU B O 1
ATOM 3825 N N . GLU B 1 141 ? 3.664 -22.310 24.347 1.00 23.13 137 GLU B N 1
ATOM 3826 C CA . GLU B 1 141 ? 4.184 -21.964 23.028 1.00 23.78 137 GLU B CA 1
ATOM 3827 C C . GLU B 1 141 ? 4.793 -23.164 22.335 1.00 24.93 137 GLU B C 1
ATOM 3828 O O . GLU B 1 141 ? 5.291 -24.087 22.991 1.00 26.83 137 GLU B O 1
ATOM 3834 N N . ARG B 1 142 ? 4.753 -23.159 21.009 1.00 24.83 138 ARG B N 1
ATOM 3835 C CA . ARG B 1 142 ? 5.367 -24.212 20.210 1.00 25.85 138 ARG B CA 1
ATOM 3836 C C . ARG B 1 142 ? 5.991 -23.658 18.936 1.00 26.35 138 ARG B C 1
ATOM 3837 O O . ARG B 1 142 ? 5.431 -22.748 18.323 1.00 25.66 138 ARG B O 1
ATOM 3839 N N . MET B 1 143 ? 7.142 -24.193 18.533 1.00 27.26 139 MET B N 1
ATOM 3840 C CA . MET B 1 143 ? 7.672 -23.875 17.223 1.00 27.56 139 MET B CA 1
ATOM 3841 C C . MET B 1 143 ? 7.008 -24.850 16.275 1.00 28.69 139 MET B C 1
ATOM 3842 O O . MET B 1 143 ? 7.428 -26.004 16.204 1.00 31.08 139 MET B O 1
ATOM 3847 N N . VAL B 1 144 ? 5.988 -24.395 15.546 1.00 28.45 140 VAL B N 1
ATOM 3848 C CA . VAL B 1 144 ? 5.163 -25.288 14.694 1.00 29.11 140 VAL B CA 1
ATOM 3849 C C . VAL B 1 144 ? 5.751 -25.655 13.328 1.00 30.90 140 VAL B C 1
ATOM 3850 O O . VAL B 1 144 ? 5.402 -26.699 12.748 1.00 32.18 140 VAL B O 1
ATOM 3854 N N . GLN B 1 145 ? 6.596 -24.776 12.799 1.00 30.61 141 GLN B N 1
ATOM 3855 C CA . GLN B 1 145 ? 7.308 -24.976 11.545 1.00 32.69 141 GLN B CA 1
ATOM 3856 C C . GLN B 1 145 ? 8.762 -24.646 11.820 1.00 33.83 141 GLN B C 1
ATOM 3857 O O . GLN B 1 145 ? 9.071 -23.624 12.439 1.00 32.58 141 GLN B O 1
ATOM 3863 N N . ASN B 1 146 ? 9.657 -25.546 11.425 1.00 36.55 142 ASN B N 1
ATOM 3864 C CA . ASN B 1 146 ? 11.042 -25.420 11.856 1.00 39.04 142 ASN B CA 1
ATOM 3865 C C . ASN B 1 146 ? 12.041 -25.357 10.709 1.00 41.20 142 ASN B C 1
ATOM 3866 O O . ASN B 1 146 ? 13.250 -25.400 10.935 1.00 43.83 142 ASN B O 1
ATOM 3868 N N . THR B 1 147 ? 11.541 -25.259 9.481 1.00 42.16 143 THR B N 1
ATOM 3869 C CA . THR B 1 147 ? 12.398 -25.087 8.325 1.00 44.36 143 THR B CA 1
ATOM 3870 C C . THR B 1 147 ? 13.210 -23.788 8.417 1.00 43.75 143 THR B C 1
ATOM 3871 O O . THR B 1 147 ? 12.653 -22.715 8.687 1.00 41.75 143 THR B O 1
ATOM 3875 N N . PRO B 1 148 ? 14.540 -23.882 8.215 1.00 45.11 144 PRO B N 1
ATOM 3876 C CA . PRO B 1 148 ? 15.402 -22.712 8.421 1.00 44.51 144 PRO B CA 1
ATOM 3877 C C . PRO B 1 148 ? 15.039 -21.551 7.489 1.00 43.32 144 PRO B C 1
ATOM 3878 O O . PRO B 1 148 ? 14.813 -21.750 6.285 1.00 43.73 144 PRO B O 1
ATOM 3882 N N . GLY B 1 149 ? 14.978 -20.355 8.065 1.00 41.41 145 GLY B N 1
ATOM 3883 C CA . GLY B 1 149 ? 14.552 -19.152 7.346 1.00 39.88 145 GLY B CA 1
ATOM 3884 C C . GLY B 1 149 ? 13.044 -18.978 7.238 1.00 37.89 145 GLY B C 1
ATOM 3885 O O . GLY B 1 149 ? 12.563 -17.930 6.789 1.00 37.53 145 GLY B O 1
ATOM 3886 N N . LYS B 1 150 ? 12.296 -19.994 7.669 1.00 36.01 146 LYS B N 1
ATOM 3887 C CA . LYS B 1 150 ? 10.852 -20.044 7.443 1.00 33.65 146 LYS B CA 1
ATOM 3888 C C . LYS B 1 150 ? 10.127 -20.594 8.678 1.00 31.81 146 LYS B C 1
ATOM 3889 O O . LYS B 1 150 ? 9.070 -21.216 8.569 1.00 31.40 146 LYS B O 1
ATOM 3895 N N . ARG B 1 151 ? 10.707 -20.345 9.852 1.00 29.15 147 ARG B N 1
ATOM 3896 C CA . ARG B 1 151 ? 10.147 -20.836 11.105 1.00 28.25 147 ARG B CA 1
ATOM 3897 C C . ARG B 1 151 ? 8.842 -20.123 11.415 1.00 26.09 147 ARG B C 1
ATOM 3898 O O . ARG B 1 151 ? 8.643 -18.946 11.061 1.00 26.02 147 ARG B O 1
ATOM 3906 N N . VAL B 1 152 ? 7.955 -20.827 12.101 1.00 25.65 148 VAL B N 1
ATOM 3907 C CA . VAL B 1 152 ? 6.695 -20.260 12.562 1.00 23.61 148 VAL B CA 1
ATOM 3908 C C . VAL B 1 152 ? 6.503 -20.717 13.998 1.00 24.35 148 VAL B C 1
ATOM 3909 O O . VAL B 1 152 ? 6.657 -21.903 14.288 1.00 24.73 148 VAL B O 1
ATOM 3913 N N . ALA B 1 153 ? 6.230 -19.761 14.881 1.00 22.46 149 ALA B N 1
ATOM 3914 C CA . ALA B 1 153 ? 5.966 -20.020 16.296 1.00 21.31 149 ALA B CA 1
ATOM 3915 C C . ALA B 1 153 ? 4.539 -19.623 16.650 1.00 20.99 149 ALA B C 1
ATOM 3916 O O . ALA B 1 153 ? 3.986 -18.661 16.101 1.00 20.88 149 ALA B O 1
ATOM 3918 N N . GLU B 1 154 ? 3.944 -20.346 17.595 1.00 21.61 150 GLU B N 1
ATOM 3919 C CA . GLU B 1 154 ? 2.600 -20.022 18.077 1.00 21.44 150 GLU B CA 1
ATOM 3920 C C . GLU B 1 154 ? 2.532 -20.007 19.603 1.00 22.23 150 GLU B C 1
ATOM 3921 O O . GLU B 1 154 ? 3.206 -20.809 20.272 1.00 23.72 150 GLU B O 1
ATOM 3927 N N . ALA B 1 155 ? 1.737 -19.093 20.148 1.00 20.41 151 ALA B N 1
ATOM 3928 C CA . ALA B 1 155 ? 1.448 -19.046 21.575 1.00 20.32 151 ALA B CA 1
ATOM 3929 C C . ALA B 1 155 ? -0.044 -19.040 21.835 1.00 20.33 151 ALA B C 1
ATOM 3930 O O . ALA B 1 155 ? -0.821 -18.526 21.023 1.00 21.18 151 ALA B O 1
ATOM 3932 N N . ILE B 1 156 ? -0.453 -19.573 22.984 1.00 19.02 152 ILE B N 1
ATOM 3933 C CA . ILE B 1 156 ? -1.863 -19.538 23.354 1.00 20.02 152 ILE B CA 1
ATOM 3934 C C . ILE B 1 156 ? -2.184 -18.385 24.288 1.00 19.01 152 ILE B C 1
ATOM 3935 O O . ILE B 1 156 ? -1.491 -18.160 25.289 1.00 19.31 152 ILE B O 1
ATOM 3940 N N . ARG B 1 157 ? -3.220 -17.614 23.954 1.00 17.54 153 ARG B N 1
ATOM 3941 C CA . ARG B 1 157 ? -3.821 -16.662 24.904 1.00 16.91 153 ARG B CA 1
ATOM 3942 C C . ARG B 1 157 ? -5.096 -17.293 25.470 1.00 17.25 153 ARG B C 1
ATOM 3943 O O . ARG B 1 157 ? -6.003 -17.559 24.708 1.00 18.89 153 ARG B O 1
ATOM 3951 N N . ARG B 1 158 ? -5.145 -17.565 26.785 1.00 17.59 154 ARG B N 1
ATOM 3952 C CA . ARG B 1 158 ? -6.313 -18.190 27.427 1.00 18.63 154 ARG B CA 1
ATOM 3953 C C . ARG B 1 158 ? -7.064 -17.187 28.309 1.00 18.59 154 ARG B C 1
ATOM 3954 O O . ARG B 1 158 ? -6.462 -16.547 29.167 1.00 19.15 154 ARG B O 1
ATOM 3962 N N . ILE B 1 159 ? -8.376 -17.070 28.103 1.00 18.65 155 ILE B N 1
ATOM 3963 C CA . ILE B 1 159 ? -9.249 -16.291 28.959 1.00 17.55 155 ILE B CA 1
ATOM 3964 C C . ILE B 1 159 ? -10.370 -17.188 29.461 1.00 18.33 155 ILE B C 1
ATOM 3965 O O . ILE B 1 159 ? -11.066 -17.849 28.660 1.00 19.15 155 ILE B O 1
ATOM 3970 N N . SER B 1 160 ? -10.531 -17.243 30.781 1.00 18.81 156 SER B N 1
ATOM 3971 C CA A SER B 1 160 ? -11.550 -18.112 31.373 0.50 19.14 156 SER B CA 1
ATOM 3972 C CA B SER B 1 160 ? -11.522 -18.123 31.417 0.50 19.87 156 SER B CA 1
ATOM 3973 C C . SER B 1 160 ? -12.595 -17.313 32.131 1.00 19.31 156 SER B C 1
ATOM 3974 O O . SER B 1 160 ? -12.301 -16.248 32.704 1.00 19.13 156 SER B O 1
ATOM 3979 N N . GLU B 1 161 ? -13.819 -17.820 32.121 1.00 20.55 157 GLU B N 1
ATOM 3980 C CA . GLU B 1 161 ? -14.922 -17.172 32.814 1.00 21.34 157 GLU B CA 1
ATOM 3981 C C . GLU B 1 161 ? -14.711 -17.116 34.317 1.00 21.75 157 GLU B C 1
ATOM 3982 O O . GLU B 1 161 ? -14.996 -16.091 34.949 1.00 21.64 157 GLU B O 1
ATOM 3988 N N . GLU B 1 162 ? -14.202 -18.202 34.889 1.00 22.57 158 GLU B N 1
ATOM 3989 C CA . GLU B 1 162 ? -13.995 -18.229 36.344 1.00 22.71 158 GLU B CA 1
ATOM 3990 C C . GLU B 1 162 ? -12.946 -17.210 36.783 1.00 21.68 158 GLU B C 1
ATOM 3991 O O . GLU B 1 162 ? -13.179 -16.436 37.706 1.00 22.07 158 GLU B O 1
ATOM 3997 N N . ALA B 1 163 ? -11.828 -17.135 36.065 1.00 20.36 159 ALA B N 1
ATOM 3998 C CA . ALA B 1 163 ? -10.761 -16.221 36.456 1.00 20.38 159 ALA B CA 1
ATOM 3999 C C . ALA B 1 163 ? -11.183 -14.788 36.222 1.00 19.48 159 ALA B C 1
ATOM 4000 O O . ALA B 1 163 ? -10.840 -13.879 36.997 1.00 19.00 159 ALA B O 1
ATOM 4002 N N . SER B 1 164 ? -11.905 -14.570 35.125 1.00 18.65 160 SER B N 1
ATOM 4003 C CA . SER B 1 164 ? -12.323 -13.231 34.763 1.00 18.07 160 SER B CA 1
ATOM 4004 C C . SER B 1 164 ? -13.421 -12.739 35.690 1.00 18.54 160 SER B C 1
ATOM 4005 O O . SER B 1 164 ? -13.453 -11.545 35.992 1.00 17.75 160 SER B O 1
ATOM 4008 N N . THR B 1 165 ? -14.313 -13.623 36.121 1.00 19.82 161 THR B N 1
ATOM 4009 C CA . THR B 1 165 ? -15.333 -13.232 37.100 1.00 20.99 161 THR B CA 1
ATOM 4010 C C . THR B 1 165 ? -14.699 -12.809 38.408 1.00 20.77 161 THR B C 1
ATOM 4011 O O . THR B 1 165 ? -15.118 -11.808 39.001 1.00 21.02 161 THR B O 1
ATOM 4015 N N . LYS B 1 166 ? -13.676 -13.542 38.840 1.00 20.54 162 LYS B N 1
ATOM 4016 C CA . LYS B 1 166 ? -12.997 -13.266 40.098 1.00 20.59 162 LYS B CA 1
ATOM 4017 C C . LYS B 1 166 ? -12.367 -11.895 40.085 1.00 18.98 162 LYS B C 1
ATOM 4018 O O . LYS B 1 166 ? -12.488 -11.138 41.055 1.00 19.11 162 LYS B O 1
ATOM 4024 N N . ILE B 1 167 ? -11.685 -11.566 38.986 1.00 17.52 163 ILE B N 1
ATOM 4025 C CA . ILE B 1 167 ? -11.023 -10.279 38.896 1.00 17.10 163 ILE B CA 1
ATOM 4026 C C . ILE B 1 167 ? -12.043 -9.150 38.785 1.00 17.20 163 ILE B C 1
ATOM 4027 O O . ILE B 1 167 ? -11.832 -8.070 39.359 1.00 16.66 163 ILE B O 1
ATOM 4032 N N . GLY B 1 168 ? -13.152 -9.404 38.099 1.00 17.26 164 GLY B N 1
ATOM 4033 C CA . GLY B 1 168 ? -14.220 -8.429 38.026 1.00 17.33 164 GLY B CA 1
ATOM 4034 C C . GLY B 1 168 ? -14.795 -8.156 39.400 1.00 18.46 164 GLY B C 1
ATOM 4035 O O . GLY B 1 168 ? -14.995 -6.991 39.780 1.00 18.46 164 GLY B O 1
ATOM 4036 N N . LYS B 1 169 ? -15.074 -9.223 40.151 1.00 18.48 165 LYS B N 1
ATOM 4037 C CA . LYS B 1 169 ? -15.619 -9.075 41.493 1.00 19.49 165 LYS B CA 1
ATOM 4038 C C . LYS B 1 169 ? -14.661 -8.246 42.355 1.00 18.77 165 LYS B C 1
ATOM 4039 O O . LYS B 1 169 ? -15.107 -7.369 43.088 1.00 19.15 165 LYS B O 1
ATOM 4045 N N . MET B 1 170 ? -13.362 -8.496 42.241 1.00 17.59 166 MET B N 1
ATOM 4046 C CA A MET B 1 170 ? -12.421 -7.729 43.038 0.50 17.26 166 MET B CA 1
ATOM 4047 C CA B MET B 1 170 ? -12.347 -7.746 42.971 0.50 17.92 166 MET B CA 1
ATOM 4048 C C . MET B 1 170 ? -12.411 -6.251 42.633 1.00 16.80 166 MET B C 1
ATOM 4049 O O . MET B 1 170 ? -12.269 -5.368 43.506 1.00 16.55 166 MET B O 1
ATOM 4058 N N . ALA B 1 171 ? -12.579 -5.955 41.343 1.00 16.39 167 ALA B N 1
ATOM 4059 C CA . ALA B 1 171 ? -12.650 -4.557 40.911 1.00 15.66 167 ALA B CA 1
ATOM 4060 C C . ALA B 1 171 ? -13.830 -3.847 41.575 1.00 16.97 167 ALA B C 1
ATOM 4061 O O . ALA B 1 171 ? -13.718 -2.681 42.002 1.00 16.44 167 ALA B O 1
ATOM 4063 N N . PHE B 1 172 ? -14.965 -4.542 41.652 1.00 16.98 168 PHE B N 1
ATOM 4064 C CA . PHE B 1 172 ? -16.140 -3.973 42.332 1.00 18.76 168 PHE B CA 1
ATOM 4065 C C . PHE B 1 172 ? -15.906 -3.795 43.814 1.00 18.85 168 PHE B C 1
ATOM 4066 O O . PHE B 1 172 ? -16.299 -2.777 44.369 1.00 19.79 168 PHE B O 1
ATOM 4074 N N . GLU B 1 173 ? -15.223 -4.747 44.443 1.00 19.14 169 GLU B N 1
ATOM 4075 C CA . GLU B 1 173 ? -14.887 -4.593 45.866 1.00 19.84 169 GLU B CA 1
ATOM 4076 C C . GLU B 1 173 ? -14.044 -3.353 46.117 1.00 19.29 169 GLU B C 1
ATOM 4077 O O . GLU B 1 173 ? -14.279 -2.635 47.078 1.00 19.63 169 GLU B O 1
ATOM 4083 N N . ILE B 1 174 ? -13.050 -3.140 45.257 1.00 17.24 170 ILE B N 1
ATOM 4084 C CA . ILE B 1 174 ? -12.128 -2.016 45.397 1.00 16.15 170 ILE B CA 1
ATOM 4085 C C . ILE B 1 174 ? -12.860 -0.708 45.157 1.00 17.09 170 ILE B C 1
ATOM 4086 O O . ILE B 1 174 ? -12.636 0.266 45.895 1.00 16.66 170 ILE B O 1
ATOM 4091 N N . ALA B 1 175 ? -13.740 -0.696 44.137 1.00 17.06 171 ALA B N 1
ATOM 4092 C CA . ALA B 1 175 ? -14.555 0.485 43.851 1.00 16.92 171 ALA B CA 1
ATOM 4093 C C . ALA B 1 175 ? -15.449 0.831 45.039 1.00 17.70 171 ALA B C 1
ATOM 4094 O O . ALA B 1 175 ? -15.573 2.004 45.409 1.00 18.01 171 ALA B O 1
ATOM 4096 N N . LYS B 1 176 ? -16.080 -0.183 45.622 1.00 17.45 172 LYS B N 1
ATOM 4097 C CA . LYS B 1 176 ? -16.923 0.015 46.810 1.00 18.91 172 LYS B CA 1
ATOM 4098 C C . LYS B 1 176 ? -16.106 0.544 48.003 1.00 18.96 172 LYS B C 1
ATOM 4099 O O . LYS B 1 176 ? -16.552 1.458 48.731 1.00 19.91 172 LYS B O 1
ATOM 4105 N N . SER B 1 177 ? -14.921 -0.020 48.189 1.00 18.35 173 SER B N 1
ATOM 4106 C CA . SER B 1 177 ? -14.036 0.369 49.307 1.00 17.99 173 SER B CA 1
ATOM 4107 C C . SER B 1 177 ? -13.634 1.835 49.178 1.00 18.16 173 SER B C 1
ATOM 4108 O O . SER B 1 177 ? -13.673 2.602 50.160 1.00 18.87 173 SER B O 1
ATOM 4111 N N . ARG B 1 178 ? -13.283 2.224 47.958 1.00 17.87 174 ARG B N 1
ATOM 4112 C CA . ARG B 1 178 ? -12.917 3.634 47.691 1.00 17.27 174 ARG B CA 1
ATOM 4113 C C . ARG B 1 178 ? -14.080 4.607 47.922 1.00 18.29 174 ARG B C 1
ATOM 4114 O O . ARG B 1 178 ? -13.867 5.702 48.456 1.00 18.62 174 ARG B O 1
ATOM 4122 N N . GLN B 1 179 ? -15.292 4.212 47.543 1.00 19.22 175 GLN B N 1
ATOM 4123 C CA . GLN B 1 179 ? -16.466 5.033 47.790 1.00 21.09 175 GLN B CA 1
ATOM 4124 C C . GLN B 1 179 ? -16.751 5.176 49.305 1.00 21.24 175 GLN B C 1
ATOM 4125 O O . GLN B 1 179 ? -17.115 6.270 49.779 1.00 22.37 175 GLN B O 1
ATOM 4131 N N . LYS B 1 180 ? -16.541 4.104 50.071 1.00 21.64 176 LYS B N 1
ATOM 4132 C CA . LYS B 1 180 ? -16.675 4.147 51.536 1.00 22.65 176 LYS B CA 1
ATOM 4133 C C . LYS B 1 180 ? -15.674 5.144 52.143 1.00 21.96 176 LYS B C 1
ATOM 4134 O O . LYS B 1 180 ? -16.014 5.885 53.061 1.00 24.16 176 LYS B O 1
ATOM 4136 N N . ILE B 1 181 ? -14.465 5.192 51.580 1.00 21.27 177 ILE B N 1
ATOM 4137 C CA . ILE B 1 181 ? -13.474 6.181 52.016 1.00 21.21 177 ILE B CA 1
ATOM 4138 C C . ILE B 1 181 ? -13.919 7.626 51.725 1.00 21.74 177 ILE B C 1
ATOM 4139 O O . ILE B 1 181 ? -13.784 8.498 52.594 1.00 22.60 177 ILE B O 1
ATOM 4144 N N . ARG B 1 182 ? -14.452 7.878 50.530 1.00 22.58 178 ARG B N 1
ATOM 4145 C CA . ARG B 1 182 ? -15.008 9.209 50.191 1.00 23.08 178 ARG B CA 1
ATOM 4146 C C . ARG B 1 182 ? -16.115 9.614 51.155 1.00 25.77 178 ARG B C 1
ATOM 4147 O O . ARG B 1 182 ? -16.150 10.748 51.632 1.00 26.32 178 ARG B O 1
ATOM 4155 N N . GLU B 1 183 ? -17.000 8.672 51.456 1.00 26.81 179 GLU B N 1
ATOM 4156 C CA . GLU B 1 183 ? -18.130 8.939 52.357 1.00 29.85 179 GLU B CA 1
ATOM 4157 C C . GLU B 1 183 ? -17.708 9.193 53.807 1.00 30.66 179 GLU B C 1
ATOM 4158 O O . GLU B 1 183 ? -18.423 9.884 54.554 1.00 32.07 179 GLU B O 1
ATOM 4164 N N . SER B 1 184 ? -16.530 8.685 54.171 1.00 31.09 180 SER B N 1
ATOM 4165 C CA . SER B 1 184 ? -15.950 8.898 55.496 1.00 32.19 180 SER B CA 1
ATOM 4166 C C . SER B 1 184 ? -15.376 10.310 55.625 1.00 32.48 180 SER B C 1
ATOM 4167 O O . SER B 1 184 ? -15.095 10.765 56.725 1.00 33.93 180 SER B O 1
ATOM 4170 N N . GLY B 1 185 ? -15.202 10.998 54.499 1.00 32.68 181 GLY B N 1
ATOM 4171 C CA . GLY B 1 185 ? -14.737 12.385 54.506 1.00 33.69 181 GLY B CA 1
ATOM 4172 C C . GLY B 1 185 ? -13.437 12.694 53.782 1.00 33.30 181 GLY B C 1
ATOM 4173 O O . GLY B 1 185 ? -13.016 13.858 53.741 1.00 34.27 181 GLY B O 1
ATOM 4174 N N . THR B 1 186 ? -12.797 11.673 53.218 1.00 32.38 182 THR B N 1
ATOM 4175 C CA . THR B 1 186 ? -11.561 11.873 52.459 1.00 31.88 182 THR B CA 1
ATOM 4176 C C . THR B 1 186 ? -11.891 12.560 51.111 1.00 32.56 182 THR B C 1
ATOM 4177 O O . THR B 1 186 ? -12.808 12.128 50.398 1.00 31.65 182 THR B O 1
ATOM 4181 N N . TYR B 1 187 ? -11.177 13.651 50.790 1.00 32.93 183 TYR B N 1
ATOM 4182 C CA . TYR B 1 187 ? -11.414 14.386 49.528 1.00 32.94 183 TYR B CA 1
ATOM 4183 C C . TYR B 1 187 ? -11.030 13.519 48.319 1.00 30.46 183 TYR B C 1
ATOM 4184 O O . TYR B 1 187 ? -10.087 12.721 48.387 1.00 29.83 183 TYR B O 1
ATOM 4193 N N . SER B 1 188 ? -11.773 13.658 47.222 1.00 28.46 184 SER B N 1
ATOM 4194 C CA . SER B 1 188 ? -11.523 12.861 46.020 1.00 26.41 184 SER B CA 1
ATOM 4195 C C . SER B 1 188 ? -11.878 13.643 44.761 1.00 25.30 184 SER B C 1
ATOM 4196 O O . SER B 1 188 ? -12.843 14.391 44.739 1.00 26.71 184 SER B O 1
ATOM 4199 N N . ILE B 1 189 ? -11.117 13.406 43.691 1.00 24.02 185 ILE B N 1
ATOM 4200 C CA . ILE B 1 189 ? -11.455 13.964 42.385 1.00 24.28 185 ILE B CA 1
ATOM 4201 C C . ILE B 1 189 ? -12.624 13.224 41.741 1.00 24.46 185 ILE B C 1
ATOM 4202 O O . ILE B 1 189 ? -13.136 13.648 40.712 1.00 26.99 185 ILE B O 1
ATOM 4207 N N . HIS B 1 190 ? -13.063 12.126 42.348 1.00 23.33 186 HIS B N 1
ATOM 4208 C CA . HIS B 1 190 ? -14.216 11.386 41.825 1.00 23.89 186 HIS B CA 1
ATOM 4209 C C . HIS B 1 190 ? -15.452 11.614 42.679 1.00 25.20 186 HIS B C 1
ATOM 4210 O O . HIS B 1 190 ? -15.396 11.518 43.906 1.00 26.99 186 HIS B O 1
ATOM 4217 N N . LYS B 1 191 ? -16.550 11.932 42.008 1.00 27.98 187 LYS B N 1
ATOM 4218 C CA . LYS B 1 191 ? -17.813 12.174 42.684 1.00 30.06 187 LYS B CA 1
ATOM 4219 C C . LYS B 1 191 ? -18.576 10.850 42.824 1.00 30.95 187 LYS B C 1
ATOM 4220 O O . LYS B 1 191 ? -19.358 10.664 43.769 1.00 32.67 187 LYS B O 1
ATOM 4222 N N . LYS B 1 192 ? -18.325 9.942 41.884 1.00 29.14 188 LYS B N 1
ATOM 4223 C CA . LYS B 1 192 ? -19.019 8.664 41.770 1.00 28.27 188 LYS B CA 1
ATOM 4224 C C . LYS B 1 192 ? -17.997 7.561 41.486 1.00 25.41 188 LYS B C 1
ATOM 4225 O O . LYS B 1 192 ? -17.005 7.818 40.809 1.00 25.82 188 LYS B O 1
ATOM 4227 N N . PRO B 1 193 ? -18.248 6.336 41.975 1.00 24.03 189 PRO B N 1
ATOM 4228 C CA . PRO B 1 193 ? -17.319 5.254 41.653 1.00 21.97 189 PRO B CA 1
ATOM 4229 C C . PRO B 1 193 ? -17.531 4.697 40.244 1.00 20.79 189 PRO B C 1
ATOM 4230 O O . PRO B 1 193 ? -18.666 4.663 39.758 1.00 21.18 189 PRO B O 1
ATOM 4234 N N . LEU B 1 194 ? -16.435 4.276 39.605 1.00 18.26 190 LEU B N 1
ATOM 4235 C CA . LEU B 1 194 ? -16.498 3.792 38.230 1.00 18.10 190 LEU B CA 1
ATOM 4236 C C . LEU B 1 194 ? -15.581 2.590 38.093 1.00 16.59 190 LEU B C 1
ATOM 4237 O O . LEU B 1 194 ? -14.435 2.638 38.508 1.00 16.55 190 LEU B O 1
ATOM 4242 N N . VAL B 1 195 ? -16.091 1.532 37.479 1.00 16.65 191 VAL B N 1
ATOM 4243 C CA . VAL B 1 195 ? -15.250 0.424 37.046 1.00 16.30 191 VAL B CA 1
ATOM 4244 C C . VAL B 1 195 ? -15.201 0.423 35.522 1.00 15.97 191 VAL B C 1
ATOM 4245 O O . VAL B 1 195 ? -16.252 0.336 34.858 1.00 18.20 191 VAL B O 1
ATOM 4249 N N . THR B 1 196 ? -13.986 0.519 34.977 1.00 15.34 192 THR B N 1
ATOM 4250 C CA . THR B 1 196 ? -13.745 0.510 33.528 1.00 15.55 192 THR B CA 1
ATOM 4251 C C . THR B 1 196 ? -13.152 -0.840 33.127 1.00 14.86 192 THR B C 1
ATOM 4252 O O . THR B 1 196 ? -12.093 -1.219 33.610 1.00 15.03 192 THR B O 1
ATOM 4256 N N . ILE B 1 197 ? -13.863 -1.575 32.277 1.00 15.06 193 ILE B N 1
ATOM 4257 C CA . ILE B 1 197 ? -13.419 -2.879 31.789 1.00 14.62 193 ILE B CA 1
ATOM 4258 C C . ILE B 1 197 ? -12.632 -2.702 30.483 1.00 15.34 193 ILE B C 1
ATOM 4259 O O . ILE B 1 197 ? -13.120 -2.127 29.506 1.00 14.84 193 ILE B O 1
ATOM 4264 N N . ILE B 1 198 ? -11.406 -3.187 30.472 1.00 13.17 194 ILE B N 1
ATOM 4265 C CA . ILE B 1 198 ? -10.495 -3.028 29.330 1.00 13.33 194 ILE B CA 1
ATOM 4266 C C . ILE B 1 198 ? -10.499 -4.242 28.427 1.00 14.70 194 ILE B C 1
ATOM 4267 O O . ILE B 1 198 ? -10.515 -5.386 28.894 1.00 16.18 194 ILE B O 1
ATOM 4272 N N . HIS B 1 199 ? -10.526 -3.985 27.115 1.00 13.60 195 HIS B N 1
ATOM 4273 C CA . HIS B 1 199 ? -10.591 -5.088 26.129 1.00 14.84 195 HIS B CA 1
ATOM 4274 C C . HIS B 1 199 ? -10.007 -4.665 24.808 1.00 15.19 195 HIS B C 1
ATOM 4275 O O . HIS B 1 199 ? -9.630 -3.505 24.634 1.00 16.24 195 HIS B O 1
ATOM 4282 N N . LYS B 1 200 ? -9.969 -5.600 23.856 1.00 15.00 196 LYS B N 1
ATOM 4283 C CA . LYS B 1 200 ? -9.663 -5.286 22.472 1.00 15.61 196 LYS B CA 1
ATOM 4284 C C . LYS B 1 200 ? -10.511 -6.212 21.604 1.00 15.89 196 LYS B C 1
ATOM 4285 O O . LYS B 1 200 ? -10.001 -6.943 20.751 1.00 15.97 196 LYS B O 1
ATOM 4291 N N . SER B 1 201 ? -11.822 -6.139 21.818 1.00 16.41 197 SER B N 1
ATOM 4292 C CA A SER B 1 201 ? -12.799 -7.024 21.161 0.50 17.14 197 SER B CA 1
ATOM 4293 C CA B SER B 1 201 ? -12.726 -7.090 21.170 0.50 17.80 197 SER B CA 1
ATOM 4294 C C . SER B 1 201 ? -12.860 -6.937 19.654 1.00 18.11 197 SER B C 1
ATOM 4295 O O . SER B 1 201 ? -13.379 -7.851 19.005 1.00 19.00 197 SER B O 1
ATOM 4300 N N . ASN B 1 202 ? -12.404 -5.818 19.093 1.00 19.07 198 ASN B N 1
ATOM 4301 C CA . ASN B 1 202 ? -12.425 -5.699 17.637 1.00 19.58 198 ASN B CA 1
ATOM 4302 C C . ASN B 1 202 ? -11.455 -6.683 16.985 1.00 20.68 198 ASN B C 1
ATOM 4303 O O . ASN B 1 202 ? -11.628 -7.054 15.805 1.00 22.30 198 ASN B O 1
ATOM 4305 N N . VAL B 1 203 ? -10.442 -7.101 17.744 1.00 19.99 199 VAL B N 1
ATOM 4306 C CA . VAL B 1 203 ? -9.430 -8.067 17.329 1.00 20.75 199 VAL B CA 1
ATOM 4307 C C . VAL B 1 203 ? -9.661 -9.445 17.981 1.00 20.75 199 VAL B C 1
ATOM 4308 O O . VAL B 1 203 ? -9.586 -10.488 17.306 1.00 22.48 199 VAL B O 1
ATOM 4312 N N . MET B 1 204 ? -9.927 -9.445 19.288 1.00 19.35 200 MET B N 1
ATOM 4313 C CA . MET B 1 204 ? -10.071 -10.674 20.080 1.00 19.82 200 MET B CA 1
ATOM 4314 C C . MET B 1 204 ? -11.520 -10.837 20.482 1.00 19.41 200 MET B C 1
ATOM 4315 O O . MET B 1 204 ? -11.850 -10.767 21.659 1.00 19.37 200 MET B O 1
ATOM 4320 N N . SER B 1 205 ? -12.391 -11.080 19.510 1.00 20.23 201 SER B N 1
ATOM 4321 C CA A SER B 1 205 ? -13.829 -11.097 19.760 0.70 20.85 201 SER B CA 1
ATOM 4322 C CA B SER B 1 205 ? -13.831 -11.094 19.769 0.30 19.88 201 SER B CA 1
ATOM 4323 C C . SER B 1 205 ? -14.244 -12.162 20.779 1.00 20.17 201 SER B C 1
ATOM 4324 O O . SER B 1 205 ? -15.078 -11.905 21.643 1.00 20.73 201 SER B O 1
ATOM 4329 N N . VAL B 1 206 ? -13.657 -13.345 20.675 1.00 19.85 202 VAL B N 1
ATOM 4330 C CA . VAL B 1 206 ? -14.075 -14.460 21.540 1.00 19.75 202 VAL B CA 1
ATOM 4331 C C . VAL B 1 206 ? -13.460 -14.338 22.925 1.00 19.45 202 VAL B C 1
ATOM 4332 O O . VAL B 1 206 ? -14.176 -14.305 23.946 1.00 19.19 202 VAL B O 1
ATOM 4336 N N . THR B 1 207 ? -12.133 -14.235 22.987 1.00 19.02 203 THR B N 1
ATOM 4337 C CA . THR B 1 207 ? -11.470 -14.183 24.295 1.00 18.34 203 THR B CA 1
ATOM 4338 C C . THR B 1 207 ? -11.844 -12.910 25.062 1.00 17.94 203 THR B C 1
ATOM 4339 O O . THR B 1 207 ? -12.235 -12.977 26.232 1.00 17.05 203 THR B O 1
ATOM 4343 N N . ASP B 1 208 ? -11.727 -11.744 24.426 1.00 17.82 204 ASP B N 1
ATOM 4344 C CA . ASP B 1 208 ? -12.080 -10.517 25.152 1.00 16.62 204 ASP B CA 1
ATOM 4345 C C . ASP B 1 208 ? -13.586 -10.356 25.338 1.00 17.03 204 ASP B C 1
ATOM 4346 O O . ASP B 1 208 ? -14.032 -9.748 26.328 1.00 17.66 204 ASP B O 1
ATOM 4351 N N . GLY B 1 209 ? -14.373 -10.946 24.428 1.00 17.81 205 GLY B N 1
ATOM 4352 C CA . GLY B 1 209 ? -15.814 -11.010 24.642 1.00 18.73 205 GLY B CA 1
ATOM 4353 C C . GLY B 1 209 ? -16.153 -11.687 25.954 1.00 19.34 205 GLY B C 1
ATOM 4354 O O . GLY B 1 209 ? -16.995 -11.219 26.714 1.00 19.56 205 GLY B O 1
ATOM 4355 N N . LEU B 1 210 ? -15.472 -12.793 26.229 1.00 18.47 206 LEU B N 1
ATOM 4356 C CA . LEU B 1 210 ? -15.684 -13.541 27.477 1.00 18.70 206 LEU B CA 1
ATOM 4357 C C . LEU B 1 210 ? -15.167 -12.751 28.683 1.00 18.28 206 LEU B C 1
ATOM 4358 O O . LEU B 1 210 ? -15.786 -12.775 29.752 1.00 19.09 206 LEU B O 1
ATOM 4363 N N . PHE B 1 211 ? -14.040 -12.065 28.515 1.00 17.58 207 PHE B N 1
ATOM 4364 C CA . PHE B 1 211 ? -13.550 -11.226 29.600 1.00 17.50 207 PHE B CA 1
ATOM 4365 C C . PHE B 1 211 ? -14.584 -10.160 29.983 1.00 18.26 207 PHE B C 1
ATOM 4366 O O . PHE B 1 211 ? -14.894 -9.987 31.163 1.00 17.40 207 PHE B O 1
ATOM 4374 N N . ARG B 1 212 ? -15.128 -9.480 28.978 1.00 18.16 208 ARG B N 1
ATOM 4375 C CA . ARG B 1 212 ? -16.083 -8.406 29.216 1.00 20.05 208 ARG B CA 1
ATOM 4376 C C . ARG B 1 212 ? -17.345 -8.963 29.875 1.00 21.07 208 ARG B C 1
ATOM 4377 O O . ARG B 1 212 ? -17.854 -8.412 30.850 1.00 21.85 208 ARG B O 1
ATOM 4385 N N . GLU B 1 213 ? -17.873 -10.054 29.320 1.00 21.84 209 GLU B N 1
ATOM 4386 C CA . GLU B 1 213 ? -19.104 -10.642 29.863 1.00 23.58 209 GLU B CA 1
ATOM 4387 C C . GLU B 1 213 ? -18.938 -10.969 31.335 1.00 23.19 209 GLU B C 1
ATOM 4388 O O . GLU B 1 213 ? -19.814 -10.677 32.146 1.00 23.30 209 GLU B O 1
ATOM 4394 N N . SER B 1 214 ? -17.821 -11.612 31.662 1.00 21.75 210 SER B N 1
ATOM 4395 C CA . SER B 1 214 ? -17.531 -12.068 33.010 1.00 22.62 210 SER B CA 1
ATOM 4396 C C . SER B 1 214 ? -17.432 -10.892 33.975 1.00 21.75 210 SER B C 1
ATOM 4397 O O . SER B 1 214 ? -17.946 -10.967 35.086 1.00 21.83 210 SER B O 1
ATOM 4400 N N . CYS B 1 215 ? -16.756 -9.825 33.554 1.00 21.61 211 CYS B N 1
ATOM 4401 C CA . CYS B 1 215 ? -16.632 -8.643 34.410 1.00 21.29 211 CYS B CA 1
ATOM 4402 C C . CYS B 1 215 ? -17.975 -7.962 34.603 1.00 22.50 211 CYS B C 1
ATOM 4403 O O . CYS B 1 215 ? -18.304 -7.567 35.724 1.00 22.21 211 CYS B O 1
ATOM 4406 N N . ARG B 1 216 ? -18.758 -7.841 33.531 1.00 23.04 212 ARG B N 1
ATOM 4407 C CA . ARG B 1 216 ? -20.078 -7.220 33.674 1.00 24.76 212 ARG B CA 1
ATOM 4408 C C . ARG B 1 216 ? -20.962 -8.044 34.603 1.00 25.91 212 ARG B C 1
ATOM 4409 O O . ARG B 1 216 ? -21.668 -7.495 35.456 1.00 28.01 212 ARG B O 1
ATOM 4417 N N . HIS B 1 217 ? -20.910 -9.367 34.471 1.00 26.41 213 HIS B N 1
ATOM 4418 C CA . HIS B 1 217 ? -21.730 -10.248 35.285 1.00 27.20 213 HIS B CA 1
ATOM 4419 C C . HIS B 1 217 ? -21.298 -10.270 36.766 1.00 26.89 213 HIS B C 1
ATOM 4420 O O . HIS B 1 217 ? -22.120 -10.474 37.643 1.00 27.61 213 HIS B O 1
ATOM 4427 N N . ALA B 1 218 ? -20.015 -10.006 37.026 1.00 24.81 214 ALA B N 1
ATOM 4428 C CA . ALA B 1 218 ? -19.517 -9.903 38.400 1.00 25.31 214 ALA B CA 1
ATOM 4429 C C . ALA B 1 218 ? -20.283 -8.857 39.219 1.00 25.43 214 ALA B C 1
ATOM 4430 O O . ALA B 1 218 ? -20.396 -8.994 40.424 1.00 26.56 214 ALA B O 1
ATOM 4432 N N . GLN B 1 219 ? -20.791 -7.814 38.560 1.00 26.29 215 GLN B N 1
ATOM 4433 C CA . GLN B 1 219 ? -21.500 -6.739 39.275 1.00 27.53 215 GLN B CA 1
ATOM 4434 C C . GLN B 1 219 ? -22.737 -7.295 39.978 1.00 29.27 215 GLN B C 1
ATOM 4435 O O . GLN B 1 219 ? -23.118 -6.810 41.043 1.00 30.23 215 GLN B O 1
ATOM 4441 N N . SER B 1 220 ? -23.331 -8.338 39.396 1.00 30.93 216 SER B N 1
ATOM 4442 C CA . SER B 1 220 ? -24.519 -8.995 39.957 1.00 31.74 216 SER B CA 1
ATOM 4443 C C . SER B 1 220 ? -24.252 -9.848 41.218 1.00 32.08 216 SER B C 1
ATOM 4444 O O . SER B 1 220 ? -25.189 -10.308 41.882 1.00 32.53 216 SER B O 1
ATOM 4447 N N . LEU B 1 221 ? -22.982 -10.050 41.558 1.00 30.61 217 LEU B N 1
ATOM 4448 C CA . LEU B 1 221 ? -22.637 -10.973 42.650 1.00 31.52 217 LEU B CA 1
ATOM 4449 C C . LEU B 1 221 ? -22.847 -10.436 44.065 1.00 31.71 217 LEU B C 1
ATOM 4450 O O . LEU B 1 221 ? -22.766 -11.201 45.021 1.00 32.67 217 LEU B O 1
ATOM 4455 N N . ASP B 1 222 ? -23.073 -9.130 44.189 1.00 30.92 218 ASP B N 1
ATOM 4456 C CA . ASP B 1 222 ? -23.326 -8.489 45.484 1.00 31.46 218 ASP B CA 1
ATOM 4457 C C . ASP B 1 222 ? -24.237 -7.289 45.215 1.00 30.49 218 ASP B C 1
ATOM 4458 O O . ASP B 1 222 ? -23.914 -6.423 44.403 1.00 30.01 218 ASP B O 1
ATOM 4463 N N . PRO B 1 223 ? -25.381 -7.208 45.907 1.00 32.08 219 PRO B N 1
ATOM 4464 C CA . PRO B 1 223 ? -26.264 -6.119 45.492 1.00 31.58 219 PRO B CA 1
ATOM 4465 C C . PRO B 1 223 ? -25.677 -4.745 45.803 1.00 30.81 219 PRO B C 1
ATOM 4466 O O . PRO B 1 223 ? -26.096 -3.746 45.188 1.00 30.04 219 PRO B O 1
ATOM 4470 N N . SER B 1 224 ? -24.687 -4.718 46.703 1.00 30.59 220 SER B N 1
ATOM 4471 C CA . SER B 1 224 ? -23.986 -3.488 47.076 1.00 30.57 220 SER B CA 1
ATOM 4472 C C . SER B 1 224 ? -23.125 -2.915 45.935 1.00 29.99 220 SER B C 1
ATOM 4473 O O . SER B 1 224 ? -22.635 -1.784 46.031 1.00 30.32 220 SER B O 1
ATOM 4476 N N . TYR B 1 225 ? -22.956 -3.683 44.856 1.00 28.80 221 TYR B N 1
ATOM 4477 C CA . TYR B 1 225 ? -22.221 -3.207 43.677 1.00 28.47 221 TYR B CA 1
ATOM 4478 C C . TYR B 1 225 ? -23.102 -2.443 42.677 1.00 28.89 221 TYR B C 1
ATOM 4479 O O . TYR B 1 225 ? -22.577 -1.785 41.774 1.00 28.39 221 TYR B O 1
ATOM 4488 N N . ALA B 1 226 ? -24.430 -2.522 42.817 1.00 31.46 222 ALA B N 1
ATOM 4489 C CA . ALA B 1 226 ? -25.338 -2.083 41.739 1.00 32.00 222 ALA B CA 1
ATOM 4490 C C . ALA B 1 226 ? -25.198 -0.618 41.335 1.00 31.91 222 ALA B C 1
ATOM 4491 O O . ALA B 1 226 ? -25.390 -0.268 40.164 1.00 33.01 222 ALA B O 1
ATOM 4493 N N . SER B 1 227 ? -24.859 0.228 42.300 1.00 31.90 223 SER B N 1
ATOM 4494 C CA . SER B 1 227 ? -24.810 1.673 42.085 1.00 32.37 223 SER B CA 1
ATOM 4495 C C . SER B 1 227 ? -23.489 2.157 41.491 1.00 31.44 223 SER B C 1
ATOM 4496 O O . SER B 1 227 ? -23.346 3.343 41.136 1.00 33.00 223 SER B O 1
ATOM 4499 N N . ILE B 1 228 ? -22.525 1.244 41.375 1.00 28.97 224 ILE B N 1
ATOM 4500 C CA . ILE B 1 228 ? -21.228 1.550 40.793 1.00 26.83 224 ILE B CA 1
ATOM 4501 C C . ILE B 1 228 ? -21.400 1.652 39.287 1.00 25.71 224 ILE B C 1
ATOM 4502 O O . ILE B 1 228 ? -22.055 0.813 38.676 1.00 26.87 224 ILE B O 1
ATOM 4507 N N . ASN B 1 229 ? -20.883 2.722 38.700 1.00 24.88 225 ASN B N 1
ATOM 4508 C CA . ASN B 1 229 ? -20.975 2.920 37.263 1.00 24.82 225 ASN B CA 1
ATOM 4509 C C . ASN B 1 229 ? -19.981 1.975 36.591 1.00 23.17 225 ASN B C 1
ATOM 4510 O O . ASN B 1 229 ? -18.882 1.735 37.120 1.00 22.21 225 ASN B O 1
ATOM 4515 N N . VAL B 1 230 ? -20.364 1.440 35.437 1.00 22.65 226 VAL B N 1
ATOM 4516 C CA . VAL B 1 230 ? -19.499 0.546 34.666 1.00 21.99 226 VAL B CA 1
ATOM 4517 C C . VAL B 1 230 ? -19.376 1.052 33.238 1.00 20.90 226 VAL B C 1
ATOM 4518 O O . VAL B 1 230 ? -20.382 1.412 32.599 1.00 21.88 226 VAL B O 1
ATOM 4522 N N . ASP B 1 231 ? -18.163 1.063 32.711 1.00 19.72 227 ASP B N 1
ATOM 4523 C CA . ASP B 1 231 ? -17.986 1.296 31.279 1.00 19.85 227 ASP B CA 1
ATOM 4524 C C . ASP B 1 231 ? -16.901 0.393 30.720 1.00 19.04 227 ASP B C 1
ATOM 4525 O O . ASP B 1 231 ? -16.307 -0.398 31.461 1.00 18.60 227 ASP B O 1
ATOM 4530 N N . GLU B 1 232 ? -16.725 0.452 29.398 1.00 18.95 228 GLU B N 1
ATOM 4531 C CA . GLU B 1 232 ? -15.803 -0.456 28.710 1.00 18.97 228 GLU B CA 1
ATOM 4532 C C . GLU B 1 232 ? -14.931 0.386 27.804 1.00 19.42 228 GLU B C 1
ATOM 4533 O O . GLU B 1 232 ? -15.439 1.321 27.154 1.00 22.35 228 GLU B O 1
ATOM 4539 N N . GLN B 1 233 ? -13.625 0.090 27.749 1.00 17.56 229 GLN B N 1
ATOM 4540 C CA A GLN B 1 233 ? -12.704 0.877 26.918 0.80 18.67 229 GLN B CA 1
ATOM 4541 C CA B GLN B 1 233 ? -12.746 0.855 26.872 0.20 17.08 229 GLN B CA 1
ATOM 4542 C C . GLN B 1 233 ? -11.670 -0.025 26.254 1.00 16.80 229 GLN B C 1
ATOM 4543 O O . GLN B 1 233 ? -11.215 -0.978 26.871 1.00 15.74 229 GLN B O 1
ATOM 4554 N N . ILE B 1 234 ? -11.318 0.301 25.007 1.00 16.60 230 ILE B N 1
ATOM 4555 C CA A ILE B 1 234 ? -10.268 -0.423 24.295 0.70 16.52 230 ILE B CA 1
ATOM 4556 C CA B ILE B 1 234 ? -10.266 -0.373 24.247 0.30 16.66 230 ILE B CA 1
ATOM 4557 C C . ILE B 1 234 ? -8.911 -0.045 24.875 1.00 16.09 230 ILE B C 1
ATOM 4558 O O . ILE B 1 234 ? -8.642 1.120 25.192 1.00 16.81 230 ILE B O 1
ATOM 4567 N N . VAL B 1 235 ? -8.047 -1.060 25.050 1.00 15.84 231 VAL B N 1
ATOM 4568 C CA . VAL B 1 235 ? -6.728 -0.859 25.683 1.00 15.56 231 VAL B CA 1
ATOM 4569 C C . VAL B 1 235 ? -5.922 0.300 25.062 1.00 15.56 231 VAL B C 1
ATOM 4570 O O . VAL B 1 235 ? -5.361 1.128 25.789 1.00 16.29 231 VAL B O 1
ATOM 4574 N N . ASP B 1 236 ? -5.860 0.358 23.735 1.00 15.88 232 ASP B N 1
ATOM 4575 C CA . ASP B 1 236 ? -5.106 1.415 23.054 1.00 16.33 232 ASP B CA 1
ATOM 4576 C C . ASP B 1 236 ? -5.616 2.806 23.419 1.00 16.24 232 ASP B C 1
ATOM 4577 O O . ASP B 1 236 ? -4.833 3.764 23.577 1.00 15.86 232 ASP B O 1
ATOM 4582 N N . SER B 1 237 ? -6.943 2.925 23.466 1.00 16.85 233 SER B N 1
ATOM 4583 C CA A SER B 1 237 ? -7.596 4.179 23.841 0.50 17.17 233 SER B CA 1
ATOM 4584 C CA B SER B 1 237 ? -7.587 4.184 23.831 0.50 16.91 233 SER B CA 1
ATOM 4585 C C . SER B 1 237 ? -7.243 4.584 25.259 1.00 16.27 233 SER B C 1
ATOM 4586 O O . SER B 1 237 ? -6.959 5.742 25.517 1.00 16.05 233 SER B O 1
ATOM 4591 N N . MET B 1 238 ? -7.257 3.620 26.187 1.00 15.65 234 MET B N 1
ATOM 4592 C CA A MET B 1 238 ? -6.852 3.850 27.567 0.50 16.36 234 MET B CA 1
ATOM 4593 C CA B MET B 1 238 ? -6.903 3.986 27.556 0.50 16.06 234 MET B CA 1
ATOM 4594 C C . MET B 1 238 ? -5.431 4.402 27.641 1.00 15.98 234 MET B C 1
ATOM 4595 O O . MET B 1 238 ? -5.138 5.310 28.377 1.00 16.13 234 MET B O 1
ATOM 4604 N N . VAL B 1 239 ? -4.527 3.797 26.864 1.00 14.46 235 VAL B N 1
ATOM 4605 C CA . VAL B 1 239 ? -3.125 4.242 26.900 1.00 13.96 235 VAL B CA 1
ATOM 4606 C C . VAL B 1 239 ? -3.047 5.700 26.419 1.00 12.85 235 VAL B C 1
ATOM 4607 O O . VAL B 1 239 ? -2.413 6.513 27.064 1.00 13.29 235 VAL B O 1
ATOM 4611 N N . TYR B 1 240 ? -3.747 6.021 25.323 1.00 13.10 236 TYR B N 1
ATOM 4612 C CA . TYR B 1 240 ? -3.799 7.384 24.797 1.00 13.19 236 TYR B CA 1
ATOM 4613 C C . TYR B 1 240 ? -4.362 8.353 25.843 1.00 14.07 236 TYR B C 1
ATOM 4614 O O . TYR B 1 240 ? -3.777 9.412 26.110 1.00 14.90 236 TYR B O 1
ATOM 4623 N N . ARG B 1 241 ? -5.445 7.926 26.499 1.00 14.58 237 ARG B N 1
ATOM 4624 C CA . ARG B 1 241 ? -6.102 8.791 27.481 1.00 15.23 237 ARG B CA 1
ATOM 4625 C C . ARG B 1 241 ? -5.308 8.954 28.773 1.00 15.42 237 ARG B C 1
ATOM 4626 O O . ARG B 1 241 ? -5.375 9.999 29.402 1.00 16.41 237 ARG B O 1
ATOM 4634 N N . LEU B 1 242 ? -4.500 7.958 29.140 1.00 15.26 238 LEU B N 1
ATOM 4635 C CA . LEU B 1 242 ? -3.709 8.093 30.371 1.00 15.14 238 LEU B CA 1
ATOM 4636 C C . LEU B 1 242 ? -2.709 9.212 30.307 1.00 16.26 238 LEU B C 1
ATOM 4637 O O . LEU B 1 242 ? -2.417 9.845 31.322 1.00 15.82 238 LEU B O 1
ATOM 4642 N N . PHE B 1 243 ? -2.165 9.485 29.127 1.00 15.65 239 PHE B N 1
ATOM 4643 C CA . PHE B 1 243 ? -1.228 10.579 28.984 1.00 16.29 239 PHE B CA 1
ATOM 4644 C C . PHE B 1 243 ? -1.903 11.932 29.165 1.00 17.24 239 PHE B C 1
ATOM 4645 O O . PHE B 1 243 ? -1.317 12.846 29.739 1.00 19.07 239 PHE B O 1
ATOM 4653 N N . ARG B 1 244 ? -3.127 12.074 28.644 1.00 18.18 240 ARG B N 1
ATOM 4654 C CA . ARG B 1 244 ? -3.687 13.408 28.594 1.00 18.70 240 ARG B CA 1
ATOM 4655 C C . ARG B 1 244 ? -4.815 13.689 29.573 1.00 18.59 240 ARG B C 1
ATOM 4656 O O . ARG B 1 244 ? -5.015 14.846 29.933 1.00 21.08 240 ARG B O 1
ATOM 4664 N N . GLU B 1 245 ? -5.554 12.664 29.972 1.00 16.85 241 GLU B N 1
ATOM 4665 C CA . GLU B 1 245 ? -6.684 12.871 30.909 1.00 16.94 241 GLU B CA 1
ATOM 4666 C C . GLU B 1 245 ? -6.831 11.724 31.905 1.00 15.64 241 GLU B C 1
ATOM 4667 O O . GLU B 1 245 ? -7.871 11.083 32.024 1.00 15.72 241 GLU B O 1
ATOM 4673 N N . PRO B 1 246 ? -5.758 11.455 32.654 1.00 14.38 242 PRO B N 1
ATOM 4674 C CA . PRO B 1 246 ? -5.814 10.286 33.540 1.00 13.99 242 PRO B CA 1
ATOM 4675 C C . PRO B 1 246 ? -6.787 10.450 34.712 1.00 14.56 242 PRO B C 1
ATOM 4676 O O . PRO B 1 246 ? -7.151 9.465 35.335 1.00 14.36 242 PRO B O 1
ATOM 4680 N N . GLU B 1 247 ? -7.211 11.682 34.965 1.00 14.84 243 GLU B N 1
ATOM 4681 C CA . GLU B 1 247 ? -8.211 11.958 36.002 1.00 16.11 243 GLU B CA 1
ATOM 4682 C C . GLU B 1 247 ? -9.594 11.341 35.685 1.00 16.69 243 GLU B C 1
ATOM 4683 O O . GLU B 1 247 ? -10.473 11.300 36.543 1.00 17.97 243 GLU B O 1
ATOM 4689 N N . CYS B 1 248 ? -9.786 10.832 34.474 1.00 16.60 244 CYS B N 1
ATOM 4690 C CA . CYS B 1 248 ? -11.096 10.282 34.093 1.00 18.19 244 CYS B CA 1
ATOM 4691 C C . CYS B 1 248 ? -11.340 8.876 34.669 1.00 18.78 244 CYS B C 1
ATOM 4692 O O . CYS B 1 248 ? -12.459 8.377 34.603 1.00 21.32 244 CYS B O 1
ATOM 4695 N N . PHE B 1 249 ? -10.321 8.242 35.255 1.00 16.64 245 PHE B N 1
ATOM 4696 C CA . PHE B 1 249 ? -10.415 6.838 35.651 1.00 16.14 245 PHE B CA 1
ATOM 4697 C C . PHE B 1 249 ? -10.418 6.670 37.167 1.00 15.61 245 PHE B C 1
ATOM 4698 O O . PHE B 1 249 ? -9.714 7.379 37.881 1.00 15.92 245 PHE B O 1
ATOM 4706 N N . ASP B 1 250 ? -11.221 5.720 37.629 1.00 15.18 246 ASP B N 1
ATOM 4707 C CA . ASP B 1 250 ? -11.303 5.346 39.047 1.00 14.51 246 ASP B CA 1
ATOM 4708 C C . ASP B 1 250 ? -10.747 3.928 39.145 1.00 14.05 246 ASP B C 1
ATOM 4709 O O . ASP B 1 250 ? -9.533 3.763 39.287 1.00 14.64 246 ASP B O 1
ATOM 4714 N N . VAL B 1 251 ? -11.577 2.899 39.020 1.00 13.84 247 VAL B N 1
ATOM 4715 C CA . VAL B 1 251 ? -11.057 1.527 39.065 1.00 14.10 247 VAL B CA 1
ATOM 4716 C C . VAL B 1 251 ? -11.032 0.976 37.633 1.00 13.44 247 VAL B C 1
ATOM 4717 O O . VAL B 1 251 ? -12.015 1.123 36.910 1.00 13.93 247 VAL B O 1
ATOM 4721 N N . VAL B 1 252 ? -9.932 0.321 37.256 1.00 13.03 248 VAL B N 1
ATOM 4722 C CA . VAL B 1 252 ? -9.761 -0.146 35.862 1.00 13.26 248 VAL B CA 1
ATOM 4723 C C . VAL B 1 252 ? -9.450 -1.616 35.989 1.00 14.21 248 VAL B C 1
ATOM 4724 O O . VAL B 1 252 ? -8.505 -1.976 36.701 1.00 15.45 248 VAL B O 1
ATOM 4728 N N . VAL B 1 253 ? -10.241 -2.470 35.364 1.00 13.65 249 VAL B N 1
ATOM 4729 C CA . VAL B 1 253 ? -10.023 -3.917 35.427 1.00 13.99 249 VAL B CA 1
ATOM 4730 C C . VAL B 1 253 ? -9.655 -4.440 34.036 1.00 13.76 249 VAL B C 1
ATOM 4731 O O . VAL B 1 253 ? -10.265 -4.074 33.026 1.00 14.35 249 VAL B O 1
ATOM 4735 N N . ALA B 1 254 ? -8.639 -5.297 33.988 1.00 13.45 250 ALA B N 1
ATOM 4736 C CA . ALA B 1 254 ? -8.032 -5.693 32.725 1.00 14.26 250 ALA B CA 1
ATOM 4737 C C . ALA B 1 254 ? -7.465 -7.097 32.767 1.00 14.45 250 ALA B C 1
ATOM 4738 O O . ALA B 1 254 ? -7.004 -7.574 33.826 1.00 15.00 250 ALA B O 1
ATOM 4740 N N . PRO B 1 255 ? -7.453 -7.782 31.614 1.00 14.43 251 PRO B N 1
ATOM 4741 C CA . PRO B 1 255 ? -6.771 -9.068 31.557 1.00 14.92 251 PRO B CA 1
ATOM 4742 C C . PRO B 1 255 ? -5.266 -8.846 31.609 1.00 15.39 251 PRO B C 1
ATOM 4743 O O . PRO B 1 255 ? -4.800 -7.706 31.549 1.00 16.06 251 PRO B O 1
ATOM 4747 N N . ASN B 1 256 ? -4.516 -9.930 31.724 1.00 15.47 252 ASN B N 1
ATOM 4748 C CA . ASN B 1 256 ? -3.136 -9.854 32.161 1.00 15.65 252 ASN B CA 1
ATOM 4749 C C . ASN B 1 256 ? -2.233 -8.893 31.354 1.00 15.19 252 ASN B C 1
ATOM 4750 O O . ASN B 1 256 ? -1.679 -7.959 31.920 1.00 15.38 252 ASN B O 1
ATOM 4755 N N . LEU B 1 257 ? -2.083 -9.099 30.046 1.00 13.99 253 LEU B N 1
ATOM 4756 C CA . LEU B 1 257 ? -1.186 -8.253 29.273 1.00 14.33 253 LEU B CA 1
ATOM 4757 C C . LEU B 1 257 ? -1.653 -6.782 29.238 1.00 14.57 253 LEU B C 1
ATOM 4758 O O . LEU B 1 257 ? -0.837 -5.839 29.413 1.00 14.42 253 LEU B O 1
ATOM 4763 N N . TYR B 1 258 ? -2.947 -6.563 28.999 1.00 14.29 254 TYR B N 1
ATOM 4764 C CA . TYR B 1 258 ? -3.394 -5.154 28.963 1.00 14.45 254 TYR B CA 1
ATOM 4765 C C . TYR B 1 258 ? -3.165 -4.478 30.301 1.00 13.41 254 TYR B C 1
ATOM 4766 O O . TYR B 1 258 ? -2.783 -3.313 30.359 1.00 14.59 254 TYR B O 1
ATOM 4775 N N . GLY B 1 259 ? -3.419 -5.207 31.383 1.00 12.81 255 GLY B N 1
ATOM 4776 C CA . GLY B 1 259 ? -3.237 -4.647 32.741 1.00 13.70 255 GLY B CA 1
ATOM 4777 C C . GLY B 1 259 ? -1.756 -4.374 33.048 1.00 13.91 255 GLY B C 1
ATOM 4778 O O . GLY B 1 259 ? -1.431 -3.374 33.689 1.00 14.83 255 GLY B O 1
ATOM 4779 N N . ASP B 1 260 ? -0.866 -5.248 32.584 1.00 13.88 256 ASP B N 1
ATOM 4780 C CA . ASP B 1 260 ? 0.579 -5.031 32.730 1.00 14.90 256 ASP B CA 1
ATOM 4781 C C . ASP B 1 260 ? 0.957 -3.694 32.096 1.00 14.28 256 ASP B C 1
ATOM 4782 O O . ASP B 1 260 ? 1.555 -2.795 32.734 1.00 15.56 256 ASP B O 1
ATOM 4787 N N . ILE B 1 261 ? 0.577 -3.517 30.837 1.00 14.01 257 ILE B N 1
ATOM 4788 C CA . ILE B 1 261 ? 0.924 -2.290 30.126 1.00 13.99 257 ILE B CA 1
ATOM 4789 C C . ILE B 1 261 ? 0.260 -1.050 30.763 1.00 14.27 257 ILE B C 1
ATOM 4790 O O . ILE B 1 261 ? 0.899 0.023 30.910 1.00 13.44 257 ILE B O 1
ATOM 4795 N N . LEU B 1 262 ? -1.012 -1.169 31.133 1.00 13.70 258 LEU B N 1
ATOM 4796 C CA . LEU B 1 262 ? -1.686 -0.025 31.717 1.00 13.81 258 LEU B CA 1
ATOM 4797 C C . LEU B 1 262 ? -1.117 0.347 33.085 1.00 13.74 258 LEU B C 1
ATOM 4798 O O . LEU B 1 262 ? -1.042 1.538 33.389 1.00 14.99 258 LEU B O 1
ATOM 4803 N N . SER B 1 263 ? -0.712 -0.639 33.883 1.00 13.65 259 SER B N 1
ATOM 4804 C CA A SER B 1 263 ? -0.147 -0.327 35.198 0.50 13.85 259 SER B CA 1
ATOM 4805 C CA B SER B 1 263 ? -0.120 -0.342 35.191 0.50 14.26 259 SER B CA 1
ATOM 4806 C C . SER B 1 263 ? 1.156 0.460 35.023 1.00 13.81 259 SER B C 1
ATOM 4807 O O . SER B 1 263 ? 1.456 1.364 35.801 1.00 13.62 259 SER B O 1
ATOM 4812 N N A ASP B 1 264 ? 1.908 0.116 33.980 0.50 13.50 260 ASP B N 1
ATOM 4813 N N B ASP B 1 264 ? 1.913 0.125 33.980 0.50 13.55 260 ASP B N 1
ATOM 4814 C CA A ASP B 1 264 ? 3.144 0.811 33.657 0.50 14.24 260 ASP B CA 1
ATOM 4815 C CA B ASP B 1 264 ? 3.156 0.820 33.665 0.50 14.23 260 ASP B CA 1
ATOM 4816 C C A ASP B 1 264 ? 2.884 2.233 33.146 0.50 13.92 260 ASP B C 1
ATOM 4817 C C B ASP B 1 264 ? 2.898 2.237 33.134 0.50 13.92 260 ASP B C 1
ATOM 4818 O O A ASP B 1 264 ? 3.523 3.199 33.590 0.50 13.99 260 ASP B O 1
ATOM 4819 O O B ASP B 1 264 ? 3.548 3.208 33.556 0.50 13.95 260 ASP B O 1
ATOM 4828 N N . GLY B 1 265 ? 1.943 2.377 32.214 1.00 13.55 261 GLY B N 1
ATOM 4829 C CA . GLY B 1 265 ? 1.613 3.711 31.683 1.00 14.39 261 GLY B CA 1
ATOM 4830 C C . GLY B 1 265 ? 1.101 4.626 32.794 1.00 14.83 261 GLY B C 1
ATOM 4831 O O . GLY B 1 265 ? 1.449 5.807 32.869 1.00 15.20 261 GLY B O 1
ATOM 4832 N N . ALA B 1 266 ? 0.268 4.082 33.677 1.00 14.14 262 ALA B N 1
ATOM 4833 C CA . ALA B 1 266 ? -0.286 4.896 34.761 1.00 13.35 262 ALA B CA 1
ATOM 4834 C C . ALA B 1 266 ? 0.839 5.286 35.740 1.00 13.81 262 ALA B C 1
ATOM 4835 O O . ALA B 1 266 ? 0.945 6.453 36.104 1.00 14.04 262 ALA B O 1
ATOM 4837 N N . ALA B 1 267 ? 1.715 4.335 36.087 1.00 13.45 263 ALA B N 1
ATOM 4838 C CA . ALA B 1 267 ? 2.787 4.653 37.044 1.00 13.07 263 ALA B CA 1
ATOM 4839 C C . ALA B 1 267 ? 3.720 5.715 36.511 1.00 13.11 263 ALA B C 1
ATOM 4840 O O . ALA B 1 267 ? 4.360 6.407 37.310 1.00 13.76 263 ALA B O 1
ATOM 4842 N N . SER B 1 268 ? 3.811 5.867 35.187 1.00 12.53 264 SER B N 1
ATOM 4843 C CA . SER B 1 268 ? 4.696 6.859 34.593 1.00 13.43 264 SER B CA 1
ATOM 4844 C C . SER B 1 268 ? 4.323 8.281 34.958 1.00 13.64 264 SER B C 1
ATOM 4845 O O . SER B 1 268 ? 5.135 9.180 34.817 1.00 14.28 264 SER B O 1
ATOM 4848 N N . LEU B 1 269 ? 3.067 8.463 35.406 1.00 13.26 265 LEU B N 1
ATOM 4849 C CA . LEU B 1 269 ? 2.569 9.803 35.733 1.00 14.08 265 LEU B CA 1
ATOM 4850 C C . LEU B 1 269 ? 3.140 10.355 37.020 1.00 14.28 265 LEU B C 1
ATOM 4851 O O . LEU B 1 269 ? 3.083 11.585 37.258 1.00 15.19 265 LEU B O 1
ATOM 4856 N N . ILE B 1 270 ? 3.686 9.464 37.857 1.00 14.10 266 ILE B N 1
ATOM 4857 C CA . ILE B 1 270 ? 4.257 9.852 39.157 1.00 14.97 266 ILE B CA 1
ATOM 4858 C C . ILE B 1 270 ? 5.767 10.097 38.968 1.00 16.39 266 ILE B C 1
ATOM 4859 O O . ILE B 1 270 ? 6.452 9.329 38.316 1.00 15.77 266 ILE B O 1
ATOM 4864 N N . GLY B 1 271 ? 6.285 11.184 39.536 1.00 18.18 267 GLY B N 1
ATOM 4865 C CA . GLY B 1 271 ? 7.696 11.541 39.323 1.00 20.07 267 GLY B CA 1
ATOM 4866 C C . GLY B 1 271 ? 8.699 10.467 39.704 1.00 20.37 267 GLY B C 1
ATOM 4867 O O . GLY B 1 271 ? 9.617 10.167 38.940 1.00 21.59 267 GLY B O 1
ATOM 4868 N N . SER B 1 272 ? 8.530 9.872 40.876 1.00 20.02 268 SER B N 1
ATOM 4869 C CA . SER B 1 272 ? 9.439 8.839 41.311 1.00 20.05 268 SER B CA 1
ATOM 4870 C C . SER B 1 272 ? 8.723 7.541 41.592 1.00 19.00 268 SER B C 1
ATOM 4871 O O . SER B 1 272 ? 7.714 7.504 42.305 1.00 17.20 268 SER B O 1
ATOM 4874 N N . LEU B 1 273 ? 9.249 6.465 41.033 1.00 18.64 269 LEU B N 1
ATOM 4875 C CA . LEU B 1 273 ? 8.731 5.149 41.280 1.00 19.18 269 LEU B CA 1
ATOM 4876 C C . LEU B 1 273 ? 8.811 4.703 42.770 1.00 19.28 269 LEU B C 1
ATOM 4877 O O . LEU B 1 273 ? 8.100 3.788 43.232 1.00 20.97 269 LEU B O 1
ATOM 4882 N N . GLY B 1 274 ? 9.682 5.358 43.532 1.00 18.96 270 GLY B N 1
ATOM 4883 C CA . GLY B 1 274 ? 9.783 5.122 44.976 1.00 18.69 270 GLY B CA 1
ATOM 4884 C C . GLY B 1 274 ? 8.540 5.515 45.750 1.00 17.65 270 GLY B C 1
ATOM 4885 O O . GLY B 1 274 ? 8.463 5.320 46.963 1.00 17.01 270 GLY B O 1
ATOM 4886 N N . LEU B 1 275 ? 7.557 6.059 45.038 1.00 16.14 271 LEU B N 1
ATOM 4887 C CA . LEU B 1 275 ? 6.276 6.470 45.658 1.00 15.13 271 LEU B CA 1
ATOM 4888 C C . LEU B 1 275 ? 5.132 5.526 45.341 1.00 14.55 271 LEU B C 1
ATOM 4889 O O . LEU B 1 275 ? 4.053 5.689 45.910 1.00 14.66 271 LEU B O 1
ATOM 4894 N N . VAL B 1 276 ? 5.321 4.569 44.445 1.00 14.62 272 VAL B N 1
ATOM 4895 C CA . VAL B 1 276 ? 4.179 3.815 43.888 1.00 14.12 272 VAL B CA 1
ATOM 4896 C C . VAL B 1 276 ? 3.998 2.399 44.470 1.00 14.58 272 VAL B C 1
ATOM 4897 O O . VAL B 1 276 ? 4.884 1.553 44.356 1.00 14.28 272 VAL B O 1
ATOM 4901 N N . PRO B 1 277 ? 2.847 2.122 45.097 1.00 13.91 273 PRO B N 1
ATOM 4902 C CA . PRO B 1 277 ? 2.690 0.843 45.795 1.00 14.27 273 PRO B CA 1
ATOM 4903 C C . PRO B 1 277 ? 1.968 -0.197 44.944 1.00 14.90 273 PRO B C 1
ATOM 4904 O O . PRO B 1 277 ? 1.389 0.169 43.900 1.00 14.45 273 PRO B O 1
ATOM 4908 N N . SER B 1 278 ? 1.937 -1.447 45.426 1.00 14.60 274 SER B N 1
ATOM 4909 C CA . SER B 1 278 ? 1.079 -2.484 44.878 1.00 14.50 274 SER B CA 1
ATOM 4910 C C . SER B 1 278 ? 0.829 -3.583 45.895 1.00 14.94 274 SER B C 1
ATOM 4911 O O . SER B 1 278 ? 1.522 -3.660 46.922 1.00 15.66 274 SER B O 1
ATOM 4914 N N . ALA B 1 279 ? -0.162 -4.416 45.611 1.00 15.91 275 ALA B N 1
ATOM 4915 C CA . ALA B 1 279 ? -0.366 -5.638 46.376 1.00 16.04 275 ALA B CA 1
ATOM 4916 C C . ALA B 1 279 ? -0.810 -6.762 45.458 1.00 17.16 275 ALA B C 1
ATOM 4917 O O . ALA B 1 279 ? -1.460 -6.528 44.431 1.00 16.03 275 ALA B O 1
ATOM 4919 N N . ASN B 1 280 ? -0.423 -7.970 45.821 1.00 16.38 276 ASN B N 1
ATOM 4920 C CA . ASN B 1 280 ? -0.871 -9.188 45.159 1.00 17.17 276 ASN B CA 1
ATOM 4921 C C . ASN B 1 280 ? -1.907 -9.881 46.058 1.00 17.06 276 ASN B C 1
ATOM 4922 O O . ASN B 1 280 ? -1.633 -10.189 47.213 1.00 17.30 276 ASN B O 1
ATOM 4927 N N . VAL B 1 281 ? -3.113 -10.104 45.546 1.00 16.83 277 VAL B N 1
ATOM 4928 C CA . VAL B 1 281 ? -4.236 -10.477 46.389 1.00 17.90 277 VAL B CA 1
ATOM 4929 C C . VAL B 1 281 ? -4.871 -11.801 45.945 1.00 18.37 277 VAL B C 1
ATOM 4930 O O . VAL B 1 281 ? -5.135 -11.986 44.752 1.00 18.91 277 VAL B O 1
ATOM 4934 N N . GLY B 1 282 ? -5.123 -12.683 46.907 1.00 20.44 278 GLY B N 1
ATOM 4935 C CA . GLY B 1 282 ? -5.862 -13.933 46.703 1.00 21.43 278 GLY B CA 1
ATOM 4936 C C . GLY B 1 282 ? -6.965 -14.010 47.734 1.00 24.13 278 GLY B C 1
ATOM 4937 O O . GLY B 1 282 ? -7.180 -13.056 48.493 1.00 24.46 278 GLY B O 1
ATOM 4938 N N . ASP B 1 283 ? -7.668 -15.133 47.780 1.00 24.95 279 ASP B N 1
ATOM 4939 C CA . ASP B 1 283 ? -8.832 -15.229 48.655 1.00 27.43 279 ASP B CA 1
ATOM 4940 C C . ASP B 1 283 ? -8.491 -15.333 50.115 1.00 28.20 279 ASP B C 1
ATOM 4941 O O . ASP B 1 283 ? -9.250 -14.866 50.967 1.00 30.40 279 ASP B O 1
ATOM 4946 N N . ASN B 1 284 ? -7.358 -15.946 50.409 1.00 27.89 280 ASN B N 1
ATOM 4947 C CA . ASN B 1 284 ? -6.977 -16.160 51.795 1.00 28.74 280 ASN B CA 1
ATOM 4948 C C . ASN B 1 284 ? -5.592 -15.602 52.141 1.00 27.16 280 ASN B C 1
ATOM 4949 O O . ASN B 1 284 ? -5.022 -15.910 53.192 1.00 27.84 280 ASN B O 1
ATOM 4954 N N . PHE B 1 285 ? -5.075 -14.742 51.266 1.00 24.14 281 PHE B N 1
ATOM 4955 C CA . PHE B 1 285 ? -3.708 -14.239 51.420 1.00 22.43 281 PHE B CA 1
ATOM 4956 C C . PHE B 1 285 ? -3.496 -12.946 50.662 1.00 20.75 281 PHE B C 1
ATOM 4957 O O . PHE B 1 285 ? -4.060 -12.769 49.597 1.00 19.22 281 PHE B O 1
ATOM 4965 N N . VAL B 1 286 ? -2.662 -12.061 51.205 1.00 19.45 282 VAL B N 1
ATOM 4966 C CA . VAL B 1 286 ? -2.243 -10.833 50.508 1.00 19.49 282 VAL B CA 1
ATOM 4967 C C . VAL B 1 286 ? -0.740 -10.641 50.690 1.00 18.28 282 VAL B C 1
ATOM 4968 O O . VAL B 1 286 ? -0.207 -10.830 51.804 1.00 19.25 282 VAL B O 1
ATOM 4972 N N . MET B 1 287 ? -0.071 -10.269 49.603 1.00 17.33 283 MET B N 1
ATOM 4973 C CA . MET B 1 287 ? 1.362 -9.963 49.619 1.00 17.95 283 MET B CA 1
ATOM 4974 C C . MET B 1 287 ? 1.599 -8.563 49.090 1.00 18.07 283 MET B C 1
ATOM 4975 O O . MET B 1 287 ? 1.407 -8.291 47.898 1.00 18.45 283 MET B O 1
ATOM 4980 N N . SER B 1 288 ? 1.991 -7.666 49.990 1.00 17.11 284 SER B N 1
ATOM 4981 C CA . SER B 1 288 ? 2.371 -6.290 49.606 1.00 17.28 284 SER B CA 1
ATOM 4982 C C . SER B 1 288 ? 3.705 -6.311 48.852 1.00 16.94 284 SER B C 1
ATOM 4983 O O . SER B 1 288 ? 4.521 -7.221 49.059 1.00 18.33 284 SER B O 1
ATOM 4986 N N . GLU B 1 289 ? 3.920 -5.320 47.983 1.00 18.15 285 GLU B N 1
ATOM 4987 C CA . GLU B 1 289 ? 5.086 -5.260 47.075 1.00 18.10 285 GLU B CA 1
ATOM 4988 C C . GLU B 1 289 ? 5.234 -3.869 46.450 1.00 18.50 285 GLU B C 1
ATOM 4989 O O . GLU B 1 289 ? 4.359 -3.436 45.695 1.00 17.84 285 GLU B O 1
ATOM 4995 N N . PRO B 1 290 ? 6.321 -3.158 46.738 1.00 17.83 286 PRO B N 1
ATOM 4996 C CA . PRO B 1 290 ? 6.482 -1.857 46.082 1.00 17.52 286 PRO B CA 1
ATOM 4997 C C . PRO B 1 290 ? 6.763 -2.092 44.592 1.00 18.20 286 PRO B C 1
ATOM 4998 O O . PRO B 1 290 ? 7.278 -3.154 44.212 1.00 17.48 286 PRO B O 1
ATOM 5002 N N . VAL B 1 291 ? 6.412 -1.125 43.751 1.00 17.84 287 VAL B N 1
ATOM 5003 C CA . VAL B 1 291 ? 6.533 -1.288 42.303 1.00 19.50 287 VAL B CA 1
ATOM 5004 C C . VAL B 1 291 ? 7.961 -1.133 41.788 1.00 20.57 287 VAL B C 1
ATOM 5005 O O . VAL B 1 291 ? 8.316 -1.753 40.782 1.00 21.90 287 VAL B O 1
ATOM 5009 N N . HIS B 1 292 ? 8.803 -0.367 42.493 1.00 20.15 288 HIS B N 1
ATOM 5010 C CA . HIS B 1 292 ? 10.180 -0.152 42.067 1.00 20.39 288 HIS B CA 1
ATOM 5011 C C . HIS B 1 292 ? 10.946 -1.481 42.137 1.00 21.03 288 HIS B C 1
ATOM 5012 O O . HIS B 1 292 ? 10.503 -2.438 42.780 1.00 20.92 288 HIS B O 1
ATOM 5019 N N . GLY B 1 293 ? 12.032 -1.555 41.399 1.00 22.11 289 GLY B N 1
ATOM 5020 C CA . GLY B 1 293 ? 12.837 -2.780 41.392 1.00 21.83 289 GLY B CA 1
ATOM 5021 C C . GLY B 1 293 ? 13.886 -2.743 42.478 1.00 22.58 289 GLY B C 1
ATOM 5022 O O . GLY B 1 293 ? 13.745 -2.051 43.483 1.00 22.19 289 GLY B O 1
ATOM 5023 N N . SER B 1 294 ? 14.955 -3.494 42.271 1.00 21.39 290 SER B N 1
ATOM 5024 C CA . SER B 1 294 ? 15.948 -3.671 43.335 1.00 22.87 290 SER B CA 1
ATOM 5025 C C . SER B 1 294 ? 16.992 -2.556 43.391 1.00 23.08 290 SER B C 1
ATOM 5026 O O . SER B 1 294 ? 17.794 -2.500 44.313 1.00 23.82 290 SER B O 1
ATOM 5029 N N . ALA B 1 295 ? 16.986 -1.674 42.391 1.00 24.29 291 ALA B N 1
ATOM 5030 C CA . ALA B 1 295 ? 17.849 -0.467 42.397 1.00 24.01 291 ALA B CA 1
ATOM 5031 C C . ALA B 1 295 ? 19.321 -0.688 42.807 1.00 25.99 291 ALA B C 1
ATOM 5032 O O . ALA B 1 295 ? 19.832 -0.053 43.748 1.00 25.67 291 ALA B O 1
ATOM 5034 N N . PRO B 1 296 ? 20.024 -1.585 42.087 1.00 27.20 292 PRO B N 1
ATOM 5035 C CA . PRO B 1 296 ? 21.394 -1.940 42.462 1.00 29.13 292 PRO B CA 1
ATOM 5036 C C . PRO B 1 296 ? 22.322 -0.722 42.520 1.00 30.24 292 PRO B C 1
ATOM 5037 O O . PRO B 1 296 ? 23.278 -0.730 43.290 1.00 31.22 292 PRO B O 1
ATOM 5041 N N . ASP B 1 297 ? 21.984 0.312 41.741 1.00 31.75 293 ASP B N 1
ATOM 5042 C CA . ASP B 1 297 ? 22.730 1.585 41.663 1.00 34.17 293 ASP B CA 1
ATOM 5043 C C . ASP B 1 297 ? 22.808 2.376 42.971 1.00 34.28 293 ASP B C 1
ATOM 5044 O O . ASP B 1 297 ? 23.728 3.173 43.165 1.00 35.78 293 ASP B O 1
ATOM 5049 N N . ILE B 1 298 ? 21.834 2.176 43.862 1.00 33.35 294 ILE B N 1
ATOM 5050 C CA . ILE B 1 298 ? 21.802 2.876 45.158 1.00 32.51 294 ILE B CA 1
ATOM 5051 C C . ILE B 1 298 ? 21.782 1.926 46.359 1.00 31.26 294 ILE B C 1
ATOM 5052 O O . ILE B 1 298 ? 21.958 2.352 47.497 1.00 31.40 294 ILE B O 1
ATOM 5057 N N . ALA B 1 299 ? 21.584 0.633 46.111 1.00 30.63 295 ALA B N 1
ATOM 5058 C CA . ALA B 1 299 ? 21.540 -0.343 47.206 1.00 29.99 295 ALA B CA 1
ATOM 5059 C C . ALA B 1 299 ? 22.757 -0.276 48.122 1.00 31.70 295 ALA B C 1
ATOM 5060 O O . ALA B 1 299 ? 23.903 -0.258 47.653 1.00 32.59 295 ALA B O 1
ATOM 5062 N N . GLY B 1 300 ? 22.497 -0.214 49.427 1.00 31.63 296 GLY B N 1
ATOM 5063 C CA . GLY B 1 300 ? 23.546 -0.178 50.449 1.00 33.67 296 GLY B CA 1
ATOM 5064 C C . GLY B 1 300 ? 23.910 1.218 50.926 1.00 34.62 296 GLY B C 1
ATOM 5065 O O . GLY B 1 300 ? 24.602 1.383 51.944 1.00 37.14 296 GLY B O 1
ATOM 5066 N N . ARG B 1 301 ? 23.442 2.232 50.206 1.00 34.32 297 ARG B N 1
ATOM 5067 C CA . ARG B 1 301 ? 23.845 3.609 50.492 1.00 34.13 297 ARG B CA 1
ATOM 5068 C C . ARG B 1 301 ? 22.916 4.349 51.455 1.00 33.25 297 ARG B C 1
ATOM 5069 O O . ARG B 1 301 ? 23.141 5.519 51.752 1.00 33.74 297 ARG B O 1
ATOM 5071 N N . GLY B 1 302 ? 21.860 3.671 51.921 1.00 31.20 298 GLY B N 1
ATOM 5072 C CA . GLY B 1 302 ? 20.992 4.205 52.967 1.00 29.48 298 GLY B CA 1
ATOM 5073 C C . GLY B 1 302 ? 20.049 5.310 52.535 1.00 28.20 298 GLY B C 1
ATOM 5074 O O . GLY B 1 302 ? 19.590 6.106 53.378 1.00 27.25 298 GLY B O 1
ATOM 5075 N N . ILE B 1 303 ? 19.737 5.338 51.235 1.00 26.01 299 ILE B N 1
ATOM 5076 C CA . ILE B 1 303 ? 18.962 6.438 50.654 1.00 26.07 299 ILE B CA 1
ATOM 5077 C C . ILE B 1 303 ? 17.686 5.989 49.946 1.00 23.88 299 ILE B C 1
ATOM 5078 O O . ILE B 1 303 ? 16.950 6.822 49.405 1.00 24.42 299 ILE B O 1
ATOM 5083 N N . ALA B 1 304 ? 17.429 4.683 49.914 1.00 23.16 300 ALA B N 1
ATOM 5084 C CA . ALA B 1 304 ? 16.217 4.167 49.271 1.00 20.92 300 ALA B CA 1
ATOM 5085 C C . ALA B 1 304 ? 14.939 4.771 49.840 1.00 20.78 300 ALA B C 1
ATOM 5086 O O . ALA B 1 304 ? 14.837 4.946 51.044 1.00 20.57 300 ALA B O 1
ATOM 5088 N N . ASN B 1 305 ? 13.954 5.039 48.972 1.00 18.22 301 ASN B N 1
ATOM 5089 C CA . ASN B 1 305 ? 12.681 5.660 49.382 1.00 18.67 301 ASN B CA 1
ATOM 5090 C C . ASN B 1 305 ? 11.743 4.560 49.850 1.00 17.32 301 ASN B C 1
ATOM 5091 O O . ASN B 1 305 ? 11.369 3.704 49.057 1.00 16.75 301 ASN B O 1
ATOM 5096 N N . PRO B 1 306 ? 11.367 4.563 51.142 1.00 17.43 302 PRO B N 1
ATOM 5097 C CA . PRO B 1 306 ? 10.519 3.484 51.626 1.00 16.64 302 PRO B CA 1
ATOM 5098 C C . PRO B 1 306 ? 9.038 3.821 51.496 1.00 16.62 302 PRO B C 1
ATOM 5099 O O . PRO B 1 306 ? 8.209 3.004 51.905 1.00 15.97 302 PRO B O 1
ATOM 5103 N N . VAL B 1 307 ? 8.705 4.988 50.926 1.00 15.63 303 VAL B N 1
ATOM 5104 C CA . VAL B 1 307 ? 7.269 5.372 50.817 1.00 15.40 303 VAL B CA 1
ATOM 5105 C C . VAL B 1 307 ? 6.407 4.360 50.023 1.00 14.63 303 VAL B C 1
ATOM 5106 O O . VAL B 1 307 ? 5.304 4.023 50.456 1.00 15.03 303 VAL B O 1
ATOM 5110 N N . ALA B 1 308 ? 6.898 3.886 48.875 1.00 14.60 304 ALA B N 1
ATOM 5111 C CA . ALA B 1 308 ? 6.134 2.879 48.137 1.00 14.61 304 ALA B CA 1
ATOM 5112 C C . ALA B 1 308 ? 5.832 1.652 49.006 1.00 14.41 304 ALA B C 1
ATOM 5113 O O . ALA B 1 308 ? 4.702 1.124 48.988 1.00 14.91 304 ALA B O 1
ATOM 5115 N N . THR B 1 309 ? 6.839 1.202 49.769 1.00 14.82 305 THR B N 1
ATOM 5116 C CA . THR B 1 309 ? 6.646 0.053 50.658 1.00 15.14 305 THR B CA 1
ATOM 5117 C C . THR B 1 309 ? 5.639 0.374 51.746 1.00 15.15 305 THR B C 1
ATOM 5118 O O . THR B 1 309 ? 4.760 -0.451 52.040 1.00 14.83 305 THR B O 1
ATOM 5122 N N . PHE B 1 310 ? 5.734 1.558 52.347 1.00 14.54 306 PHE B N 1
ATOM 5123 C CA . PHE B 1 310 ? 4.740 1.950 53.392 1.00 14.82 306 PHE B CA 1
ATOM 5124 C C . PHE B 1 310 ? 3.333 1.906 52.800 1.00 14.87 306 PHE B C 1
ATOM 5125 O O . PHE B 1 310 ? 2.402 1.412 53.441 1.00 14.78 306 PHE B O 1
ATOM 5133 N N . ARG B 1 311 ? 3.191 2.458 51.588 1.00 14.42 307 ARG B N 1
ATOM 5134 C CA . ARG B 1 311 ? 1.887 2.519 50.945 1.00 13.76 307 ARG B CA 1
ATOM 5135 C C . ARG B 1 311 ? 1.391 1.144 50.519 1.00 14.69 307 ARG B C 1
ATOM 5136 O O . ARG B 1 311 ? 0.188 0.922 50.431 1.00 13.44 307 ARG B O 1
ATOM 5144 N N . SER B 1 312 ? 2.311 0.220 50.254 1.00 13.57 308 SER B N 1
ATOM 5145 C CA . SER B 1 312 ? 1.919 -1.156 49.937 1.00 14.04 308 SER B CA 1
ATOM 5146 C C . SER B 1 312 ? 1.451 -1.901 51.177 1.00 13.91 308 SER B C 1
ATOM 5147 O O . SER B 1 312 ? 0.501 -2.702 51.108 1.00 14.59 308 SER B O 1
ATOM 5150 N N . VAL B 1 313 ? 2.135 -1.680 52.306 1.00 14.51 309 VAL B N 1
ATOM 5151 C CA . VAL B 1 313 ? 1.706 -2.247 53.574 1.00 14.51 309 VAL B CA 1
ATOM 5152 C C . VAL B 1 313 ? 0.295 -1.741 53.889 1.00 14.21 309 VAL B C 1
ATOM 5153 O O . VAL B 1 313 ? -0.619 -2.509 54.272 1.00 14.13 309 VAL B O 1
ATOM 5157 N N . ALA B 1 314 ? 0.087 -0.446 53.655 1.00 14.41 310 ALA B N 1
ATOM 5158 C CA . ALA B 1 314 ? -1.247 0.132 53.887 1.00 14.48 310 ALA B CA 1
ATOM 5159 C C . ALA B 1 314 ? -2.278 -0.518 52.977 1.00 14.03 310 ALA B C 1
ATOM 5160 O O . ALA B 1 314 ? -3.357 -0.886 53.439 1.00 15.26 310 ALA B O 1
ATOM 5162 N N . LEU B 1 315 ? -1.948 -0.695 51.704 1.00 15.15 311 LEU B N 1
ATOM 5163 C CA . LEU B 1 315 ? -2.908 -1.320 50.792 1.00 14.36 311 LEU B CA 1
ATOM 5164 C C . LEU B 1 315 ? -3.265 -2.755 51.237 1.00 15.15 311 LEU B C 1
ATOM 5165 O O . LEU B 1 315 ? -4.429 -3.146 51.257 1.00 15.52 311 LEU B O 1
ATOM 5170 N N . MET B 1 316 ? -2.243 -3.509 51.632 1.00 14.91 312 MET B N 1
ATOM 5171 C CA . MET B 1 316 ? -2.423 -4.845 52.212 1.00 16.67 312 MET B CA 1
ATOM 5172 C C . MET B 1 316 ? -3.348 -4.803 53.437 1.00 15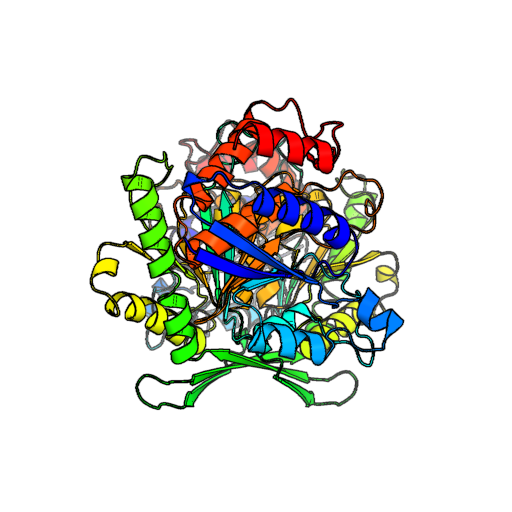.91 312 MET B C 1
ATOM 5173 O O . MET B 1 316 ? -4.263 -5.646 53.579 1.00 16.35 312 MET B O 1
ATOM 5178 N N . LEU B 1 317 ? -3.131 -3.826 54.332 1.00 15.61 313 LEU B N 1
ATOM 5179 C CA . LEU B 1 317 ? -4.012 -3.683 55.478 1.00 16.25 313 LEU B CA 1
ATOM 5180 C C . LEU B 1 317 ? -5.466 -3.369 55.098 1.00 15.92 313 LEU B C 1
ATOM 5181 O O . LEU B 1 317 ? -6.381 -3.819 55.784 1.00 17.29 313 LEU B O 1
ATOM 5186 N N . GLU B 1 318 ? -5.684 -2.618 54.013 1.00 16.58 314 GLU B N 1
ATOM 5187 C CA . GLU B 1 318 ? -7.056 -2.365 53.542 1.00 16.68 314 GLU B CA 1
ATOM 5188 C C . GLU B 1 318 ? -7.746 -3.687 53.162 1.00 17.71 314 GLU B C 1
ATOM 5189 O O . GLU B 1 318 ? -8.907 -3.910 53.525 1.00 19.18 314 GLU B O 1
ATOM 5195 N N . PHE B 1 319 ? -7.021 -4.565 52.478 1.00 17.20 315 PHE B N 1
ATOM 5196 C CA . PHE B 1 319 ? -7.589 -5.858 52.063 1.00 18.27 315 PHE B CA 1
ATOM 5197 C C . PHE B 1 319 ? -7.807 -6.782 53.248 1.00 20.05 315 PHE B C 1
ATOM 5198 O O . PHE B 1 319 ? -8.619 -7.686 53.172 1.00 21.11 315 PHE B O 1
ATOM 5206 N N . MET B 1 320 ? -7.094 -6.544 54.348 1.00 19.27 316 MET B N 1
ATOM 5207 C CA . MET B 1 320 ? -7.199 -7.411 55.534 1.00 20.61 316 MET B CA 1
ATOM 5208 C C . MET B 1 320 ? -8.162 -6.889 56.613 1.00 21.84 316 MET B C 1
ATOM 5209 O O . MET B 1 320 ? -8.257 -7.464 57.710 1.00 23.25 316 MET B O 1
ATOM 5214 N N . GLY B 1 321 ? -8.861 -5.797 56.301 1.00 22.70 317 GLY B N 1
ATOM 5215 C CA . GLY B 1 321 ? -9.930 -5.304 57.157 1.00 23.56 317 GLY B CA 1
ATOM 5216 C C . GLY B 1 321 ? -9.433 -4.358 58.231 1.00 23.36 317 GLY B C 1
ATOM 5217 O O . GLY B 1 321 ? -10.055 -4.219 59.303 1.00 25.45 317 GLY B O 1
ATOM 5218 N N . HIS B 1 322 ? -8.295 -3.717 57.946 1.00 21.61 318 HIS B N 1
ATOM 5219 C CA . HIS B 1 322 ? -7.716 -2.703 58.851 1.00 22.14 318 HIS B CA 1
ATOM 5220 C C . HIS B 1 322 ? -7.713 -1.363 58.146 1.00 22.15 318 HIS B C 1
ATOM 5221 O O . HIS B 1 322 ? -6.680 -0.735 57.976 1.00 21.30 318 HIS B O 1
ATOM 5228 N N . GLN B 1 323 ? -8.909 -0.922 57.771 1.00 22.74 319 GLN B N 1
ATOM 5229 C CA . GLN B 1 323 ? -9.084 0.318 57.016 1.00 23.31 319 GLN B CA 1
ATOM 5230 C C . GLN B 1 323 ? -8.531 1.554 57.733 1.00 22.65 319 GLN B C 1
ATOM 5231 O O . GLN B 1 323 ? -7.930 2.425 57.084 1.00 21.76 319 GLN B O 1
ATOM 5237 N N . ASP B 1 324 ? -8.746 1.605 59.053 1.00 22.66 320 ASP B N 1
ATOM 5238 C CA A ASP B 1 324 ? -8.307 2.711 59.886 0.50 22.61 320 ASP B CA 1
ATOM 5239 C CA B ASP B 1 324 ? -8.305 2.730 59.873 0.50 23.00 320 ASP B CA 1
ATOM 5240 C C . ASP B 1 324 ? -6.786 2.834 59.910 1.00 21.83 320 ASP B C 1
ATOM 5241 O O . ASP B 1 324 ? -6.230 3.931 59.751 1.00 21.49 320 ASP B O 1
ATOM 5250 N N . ALA B 1 325 ? -6.121 1.696 60.109 1.00 20.80 321 ALA B N 1
ATOM 5251 C CA . ALA B 1 325 ? -4.676 1.678 60.186 1.00 20.55 321 ALA B CA 1
ATOM 5252 C C . ALA B 1 325 ? -4.101 2.120 58.838 1.00 18.83 321 ALA B C 1
ATOM 5253 O O . ALA B 1 325 ? -3.162 2.923 58.780 1.00 19.01 321 ALA B O 1
ATOM 5255 N N . ALA B 1 326 ? -4.687 1.626 57.750 1.00 19.44 322 ALA B N 1
ATOM 5256 C CA . ALA B 1 326 ? -4.265 2.072 56.428 1.00 17.76 322 ALA B CA 1
ATOM 5257 C C . ALA B 1 326 ? -4.437 3.579 56.216 1.00 18.79 322 ALA B C 1
ATOM 5258 O O . ALA B 1 326 ? -3.511 4.228 55.743 1.00 18.28 322 ALA B O 1
ATOM 5260 N N . ALA B 1 327 ? -5.604 4.118 56.578 1.00 18.68 323 ALA B N 1
ATOM 5261 C CA . ALA B 1 327 ? -5.885 5.548 56.414 1.00 18.37 323 ALA B CA 1
ATOM 5262 C C . ALA B 1 327 ? -4.865 6.382 57.159 1.00 19.25 323 ALA B C 1
ATOM 5263 O O . ALA B 1 327 ? -4.408 7.416 56.647 1.00 19.65 323 ALA B O 1
ATOM 5265 N N . ASP B 1 328 ? -4.521 5.953 58.370 1.00 20.40 324 ASP B N 1
ATOM 5266 C CA . ASP B 1 328 ? -3.557 6.696 59.161 1.00 21.36 324 ASP B CA 1
ATOM 5267 C C . ASP B 1 328 ? -2.133 6.624 58.607 1.00 20.11 324 ASP B C 1
ATOM 5268 O O . ASP B 1 328 ? -1.376 7.609 58.720 1.00 20.58 324 ASP B O 1
ATOM 5273 N N . ILE B 1 329 ? -1.761 5.488 58.013 1.00 18.13 325 ILE B N 1
ATOM 5274 C CA . ILE B 1 329 ? -0.478 5.405 57.329 1.00 17.53 325 ILE B CA 1
ATOM 5275 C C . ILE B 1 329 ? -0.466 6.382 56.158 1.00 16.70 325 ILE B C 1
ATOM 5276 O O . ILE B 1 329 ? 0.451 7.176 56.037 1.00 16.80 325 ILE B O 1
ATOM 5281 N N . TYR B 1 330 ? -1.511 6.372 55.330 1.00 16.68 326 TYR B N 1
ATOM 5282 C CA . TYR B 1 330 ? -1.559 7.324 54.223 1.00 16.06 326 TYR B CA 1
ATOM 5283 C C . TYR B 1 330 ? -1.515 8.780 54.697 1.00 16.79 326 TYR B C 1
ATOM 5284 O O . TYR B 1 330 ? -0.796 9.588 54.127 1.00 17.27 326 TYR B O 1
ATOM 5293 N N . THR B 1 331 ? -2.254 9.111 55.756 1.00 17.84 327 THR B N 1
ATOM 5294 C CA . THR B 1 331 ? -2.227 10.480 56.273 1.00 18.84 327 THR B CA 1
ATOM 5295 C C . THR B 1 331 ? -0.834 10.909 56.734 1.00 18.77 327 THR B C 1
ATOM 5296 O O . THR B 1 331 ? -0.398 12.038 56.429 1.00 19.67 327 THR B O 1
ATOM 5300 N N . ALA B 1 332 ? -0.142 10.014 57.447 1.00 18.29 328 ALA B N 1
ATOM 5301 C CA . ALA B 1 332 ? 1.180 10.301 58.002 1.00 18.44 328 ALA B CA 1
ATOM 5302 C C . ALA B 1 332 ? 2.191 10.458 56.878 1.00 18.01 328 ALA B C 1
ATOM 5303 O O . ALA B 1 332 ? 3.000 11.375 56.931 1.00 18.69 328 ALA B O 1
ATOM 5305 N N . VAL B 1 333 ? 2.141 9.576 55.880 1.00 18.05 329 VAL B N 1
ATOM 5306 C CA . VAL B 1 333 ? 3.047 9.651 54.735 1.00 17.46 329 VAL B CA 1
ATOM 5307 C C . VAL B 1 333 ? 2.791 10.940 53.971 1.00 17.75 329 VAL B C 1
ATOM 5308 O O . VAL B 1 333 ? 3.731 11.662 53.622 1.00 18.17 329 VAL B O 1
ATOM 5312 N N . ASP B 1 334 ? 1.515 11.237 53.710 1.00 18.24 330 ASP B N 1
ATOM 5313 C CA . ASP B 1 334 ? 1.196 12.409 52.889 1.00 17.87 330 ASP B CA 1
ATOM 5314 C C . ASP B 1 334 ? 1.617 13.723 53.538 1.00 18.91 330 ASP B C 1
ATOM 5315 O O . ASP B 1 334 ? 2.035 14.653 52.840 1.00 20.00 330 ASP B O 1
ATOM 5320 N N . LYS B 1 335 ? 1.541 13.776 54.871 1.00 19.09 331 LYS B N 1
ATOM 5321 C CA . LYS B 1 335 ? 1.959 14.956 55.625 1.00 20.59 331 LYS B CA 1
ATOM 5322 C C . LYS B 1 335 ? 3.476 15.188 55.463 1.00 20.98 331 LYS B C 1
ATOM 5323 O O . LYS B 1 335 ? 3.910 16.308 55.212 1.00 21.85 331 LYS B O 1
ATOM 5329 N N . VAL B 1 336 ? 4.267 14.126 55.564 1.00 21.05 332 VAL B N 1
ATOM 5330 C CA . VAL B 1 336 ? 5.720 14.239 55.379 1.00 21.29 332 VAL B CA 1
ATOM 5331 C C . VAL B 1 336 ? 6.036 14.772 53.982 1.00 20.90 332 VAL B C 1
ATOM 5332 O O . VAL B 1 336 ? 6.827 15.707 53.841 1.00 21.84 332 VAL B O 1
ATOM 5336 N N . LEU B 1 337 ? 5.390 14.206 52.960 1.00 19.85 333 LEU B N 1
ATOM 5337 C CA . LEU B 1 337 ? 5.692 14.573 51.589 1.00 19.92 333 LEU B CA 1
ATOM 5338 C C . LEU B 1 337 ? 5.265 16.011 51.298 1.00 20.71 333 LEU B C 1
ATOM 5339 O O . LEU B 1 337 ? 5.964 16.732 50.576 1.00 22.32 333 LEU B O 1
ATOM 5344 N N . THR B 1 338 ? 4.137 16.425 51.891 1.00 21.86 334 THR B N 1
ATOM 5345 C CA . THR B 1 338 ? 3.583 17.761 51.654 1.00 22.78 334 THR B CA 1
ATOM 5346 C C . THR B 1 338 ? 4.459 18.818 52.301 1.00 24.15 334 THR B C 1
ATOM 5347 O O . THR B 1 338 ? 4.665 19.883 51.722 1.00 25.00 334 THR B O 1
ATOM 5351 N N . GLU B 1 339 ? 4.972 18.525 53.492 1.00 25.20 335 GLU B N 1
ATOM 5352 C CA . GLU B 1 339 ? 5.899 19.434 54.165 1.00 27.10 335 GLU B CA 1
ATOM 5353 C C . GLU B 1 339 ? 7.215 19.562 53.408 1.00 27.28 335 GLU B C 1
ATOM 5354 O O . GLU B 1 339 ? 7.804 20.652 53.371 1.00 28.34 335 GLU B O 1
ATOM 5360 N N . GLY B 1 340 ? 7.668 18.455 52.817 1.00 27.04 336 GLY B N 1
ATOM 5361 C CA . GLY B 1 340 ? 8.841 18.462 51.926 1.00 28.54 336 GLY B CA 1
ATOM 5362 C C . GLY B 1 340 ? 10.162 18.808 52.591 1.00 30.16 336 GLY B C 1
ATOM 5363 O O . GLY B 1 340 ? 11.080 19.309 51.924 1.00 31.82 336 GLY B O 1
ATOM 5364 N N . LYS B 1 341 ? 10.261 18.553 53.893 1.00 30.30 337 LYS B N 1
ATOM 5365 C CA . LYS B 1 341 ? 11.472 18.871 54.675 1.00 31.33 337 LYS B CA 1
ATOM 5366 C C . LYS B 1 341 ? 12.384 17.655 54.808 1.00 31.47 337 LYS B C 1
ATOM 5367 O O . LYS B 1 341 ? 13.614 17.787 54.937 1.00 32.28 337 LYS B O 1
ATOM 5369 N N . VAL B 1 342 ? 11.771 16.473 54.820 1.00 29.49 338 VAL B N 1
ATOM 5370 C CA . VAL B 1 342 ? 12.502 15.224 54.972 1.00 29.48 338 VAL B CA 1
ATOM 5371 C C . VAL B 1 342 ? 12.157 14.396 53.768 1.00 28.15 338 VAL B C 1
ATOM 5372 O O . VAL B 1 342 ? 11.104 13.752 53.734 1.00 28.69 338 VAL B O 1
ATOM 5376 N N . LEU B 1 343 ? 13.032 14.444 52.766 1.00 27.89 339 LEU B N 1
ATOM 5377 C CA . LEU B 1 343 ? 12.810 13.791 51.472 1.00 26.66 339 LEU B CA 1
ATOM 5378 C C . LEU B 1 343 ? 14.075 13.092 51.008 1.00 26.21 339 LEU B C 1
ATOM 5379 O O . LEU B 1 343 ? 15.185 13.610 51.200 1.00 26.45 339 LEU B O 1
ATOM 5384 N N . THR B 1 344 ? 13.912 11.922 50.405 1.00 24.83 340 THR B N 1
ATOM 5385 C CA . THR B 1 344 ? 15.032 11.134 49.896 1.00 24.47 340 THR B CA 1
ATOM 5386 C C . THR B 1 344 ? 15.534 11.731 48.570 1.00 25.38 340 THR B C 1
ATOM 5387 O O . THR B 1 344 ? 14.854 12.587 47.982 1.00 25.38 340 THR B O 1
ATOM 5391 N N . PRO B 1 345 ? 16.727 11.304 48.096 1.00 25.77 341 PRO B N 1
ATOM 5392 C CA . PRO B 1 345 ? 17.286 11.927 46.885 1.00 26.53 341 PRO B CA 1
ATOM 5393 C C . PRO B 1 345 ? 16.451 11.784 45.615 1.00 25.62 341 PRO B C 1
ATOM 5394 O O . PRO B 1 345 ? 16.522 12.651 44.738 1.00 27.63 341 PRO B O 1
ATOM 5398 N N . ASP B 1 346 ? 15.664 10.717 45.510 1.00 24.13 342 ASP B N 1
ATOM 5399 C CA . ASP B 1 346 ? 14.791 10.499 44.343 1.00 22.75 342 ASP B CA 1
ATOM 5400 C C . ASP B 1 346 ? 13.647 11.506 44.274 1.00 22.95 342 ASP B C 1
ATOM 5401 O O . ASP B 1 346 ? 12.988 11.642 43.226 1.00 23.58 342 ASP B O 1
ATOM 5406 N N . LEU B 1 347 ? 13.400 12.170 45.399 1.00 23.68 343 LEU B N 1
ATOM 5407 C CA . LEU B 1 347 ? 12.402 13.229 45.503 1.00 24.57 343 LEU B CA 1
ATOM 5408 C C . LEU B 1 347 ? 13.095 14.587 45.498 1.00 26.57 343 LEU B C 1
ATOM 5409 O O . LEU B 1 347 ? 12.463 15.626 45.723 1.00 27.31 343 LEU B O 1
ATOM 5414 N N . GLY B 1 348 ? 14.406 14.566 45.262 1.00 28.06 344 GLY B N 1
ATOM 5415 C CA . GLY B 1 348 ? 15.232 15.774 45.265 1.00 30.09 344 GLY B CA 1
ATOM 5416 C C . GLY B 1 348 ? 15.794 16.252 46.605 1.00 31.24 344 GLY B C 1
ATOM 5417 O O . GLY B 1 348 ? 16.451 17.299 46.675 1.00 32.81 344 GLY B O 1
ATOM 5418 N N . GLY B 1 349 ? 15.546 15.504 47.678 1.00 30.72 345 GLY B N 1
ATOM 5419 C CA . GLY B 1 349 ? 16.022 15.890 49.005 1.00 31.77 345 GLY B CA 1
ATOM 5420 C C . GLY B 1 349 ? 17.370 15.257 49.313 1.00 32.22 345 GLY B C 1
ATOM 5421 O O . GLY B 1 349 ? 17.992 14.640 48.434 1.00 32.67 345 GLY B O 1
ATOM 5422 N N . LYS B 1 350 ? 17.811 15.406 50.561 1.00 32.75 346 LYS B N 1
ATOM 5423 C CA . LYS B 1 350 ? 19.076 14.827 51.015 1.00 32.77 346 LYS B CA 1
ATOM 5424 C C . LYS B 1 350 ? 18.919 13.917 52.249 1.00 32.40 346 LYS B C 1
ATOM 5425 O O . LYS B 1 350 ? 19.884 13.665 52.974 1.00 33.17 346 LYS B O 1
ATOM 5427 N N . SER B 1 351 ? 17.710 13.416 52.493 1.00 30.34 347 SER B N 1
ATOM 5428 C CA . SER B 1 351 ? 17.489 12.572 53.665 1.00 29.35 347 SER B CA 1
ATOM 5429 C C . SER B 1 351 ? 17.646 11.093 53.329 1.00 27.88 347 SER B C 1
ATOM 5430 O O . SER B 1 351 ? 17.502 10.694 52.186 1.00 27.54 347 SER B O 1
ATOM 5433 N N . GLY B 1 352 ? 17.930 10.280 54.341 1.00 26.99 348 GLY B N 1
ATOM 5434 C CA . GLY B 1 352 ? 18.033 8.839 54.128 1.00 25.67 348 GLY B CA 1
ATOM 5435 C C . GLY B 1 352 ? 16.765 8.079 54.470 1.00 23.64 348 GLY B C 1
ATOM 5436 O O . GLY B 1 352 ? 15.788 8.646 54.990 1.00 23.48 348 GLY B O 1
ATOM 5437 N N . THR B 1 353 ? 16.792 6.786 54.186 1.00 22.92 349 THR B N 1
ATOM 5438 C CA . THR B 1 353 ? 15.679 5.878 54.475 1.00 21.49 349 THR B CA 1
ATOM 5439 C C . THR B 1 353 ? 15.194 5.950 55.905 1.00 22.19 349 THR B C 1
ATOM 5440 O O . THR B 1 353 ? 13.979 6.039 56.152 1.00 22.09 349 THR B O 1
ATOM 5444 N N . ASN B 1 354 ? 16.134 5.912 56.843 1.00 22.94 350 ASN B N 1
ATOM 5445 C CA . ASN B 1 354 ? 15.765 5.900 58.254 1.00 24.42 350 ASN B CA 1
ATOM 5446 C C . ASN B 1 354 ? 15.160 7.217 58.705 1.00 24.62 350 ASN B C 1
ATOM 5447 O O . ASN B 1 354 ? 14.245 7.245 59.544 1.00 24.72 350 ASN B O 1
ATOM 5452 N N . GLU B 1 355 ? 15.662 8.302 58.132 1.00 25.14 351 GLU B N 1
ATOM 5453 C CA . GLU B 1 355 ? 15.206 9.638 58.482 1.00 25.72 351 GLU B CA 1
ATOM 5454 C C . GLU B 1 355 ? 13.760 9.875 58.044 1.00 24.83 351 GLU B C 1
ATOM 5455 O O . GLU B 1 355 ? 12.921 10.396 58.806 1.00 24.63 351 GLU B O 1
ATOM 5461 N N . ILE B 1 356 ? 13.449 9.489 56.820 1.00 23.84 352 ILE B N 1
ATOM 5462 C CA . ILE B 1 356 ? 12.056 9.585 56.365 1.00 23.00 352 ILE B CA 1
ATOM 5463 C C . ILE B 1 356 ? 11.112 8.661 57.154 1.00 22.24 352 ILE B C 1
ATOM 5464 O O . ILE B 1 356 ? 9.989 9.052 57.475 1.00 22.11 352 ILE B O 1
ATOM 5469 N N . THR B 1 357 ? 11.575 7.461 57.508 1.00 20.95 353 THR B N 1
ATOM 5470 C CA . THR B 1 357 ? 10.798 6.598 58.402 1.00 20.58 353 THR B CA 1
ATOM 5471 C C . THR B 1 357 ? 10.488 7.310 59.737 1.00 21.17 353 THR B C 1
ATOM 5472 O O . THR B 1 357 ? 9.328 7.320 60.201 1.00 20.75 353 THR B O 1
ATOM 5476 N N . ASP B 1 358 ? 11.517 7.917 60.338 1.00 22.26 354 ASP B N 1
ATOM 5477 C CA . ASP B 1 358 ? 11.364 8.672 61.581 1.00 23.10 354 ASP B CA 1
ATOM 5478 C C . ASP B 1 358 ? 10.257 9.736 61.456 1.00 22.35 354 ASP B C 1
ATOM 5479 O O . ASP B 1 358 ? 9.426 9.902 62.364 1.00 22.64 354 ASP B O 1
ATOM 5484 N N . ALA B 1 359 ? 10.242 10.444 60.323 1.00 22.70 355 ALA B N 1
ATOM 5485 C CA . ALA B 1 359 ? 9.267 11.516 60.102 1.00 22.53 355 ALA B CA 1
ATOM 5486 C C . ALA B 1 359 ? 7.851 10.992 59.944 1.00 22.15 355 ALA B C 1
ATOM 5487 O O . ALA B 1 359 ? 6.913 11.571 60.493 1.00 22.68 355 ALA B O 1
ATOM 5489 N N . VAL B 1 360 ? 7.701 9.861 59.252 1.00 20.67 356 VAL B N 1
ATOM 5490 C CA . VAL B 1 360 ? 6.411 9.224 59.137 1.00 20.67 356 VAL B CA 1
ATOM 5491 C C . VAL B 1 360 ? 5.937 8.788 60.529 1.00 21.35 356 VAL B C 1
ATOM 5492 O O . VAL B 1 360 ? 4.778 9.025 60.890 1.00 21.82 356 VAL B O 1
ATOM 5496 N N . LEU B 1 361 ? 6.847 8.193 61.299 1.00 22.91 357 LEU B N 1
ATOM 5497 C CA . LEU B 1 361 ? 6.537 7.752 62.661 1.00 24.54 357 LEU B CA 1
ATOM 5498 C C . LEU B 1 361 ? 6.123 8.897 63.572 1.00 25.70 357 LEU B C 1
ATOM 5499 O O . LEU B 1 361 ? 5.214 8.742 64.396 1.00 26.39 357 LEU B O 1
ATOM 5504 N N . ALA B 1 362 ? 6.770 10.047 63.425 1.00 25.64 358 ALA B N 1
ATOM 5505 C CA . ALA B 1 362 ? 6.411 11.214 64.229 1.00 28.22 358 ALA B CA 1
ATOM 5506 C C . ALA B 1 362 ? 4.976 11.680 63.968 1.00 28.87 358 ALA B C 1
ATOM 5507 O O . ALA B 1 362 ? 4.278 12.105 64.896 1.00 30.07 358 ALA B O 1
ATOM 5509 N N . ASN B 1 363 ? 4.526 11.549 62.720 1.00 29.80 359 ASN B N 1
ATOM 5510 C CA . ASN B 1 363 ? 3.171 11.922 62.313 1.00 31.46 359 ASN B CA 1
ATOM 5511 C C . ASN B 1 363 ? 2.110 10.910 62.727 1.00 32.57 359 ASN B C 1
ATOM 5512 O O . ASN B 1 363 ? 0.951 11.275 62.924 1.00 34.52 359 ASN B O 1
ATOM 5517 N N . ILE B 1 364 ? 2.530 9.660 62.879 1.00 33.53 360 ILE B N 1
ATOM 5518 C CA . ILE B 1 364 ? 1.664 8.544 63.232 1.00 34.76 360 ILE B CA 1
ATOM 5519 C C . ILE B 1 364 ? 1.213 8.668 64.686 1.00 36.24 360 ILE B C 1
ATOM 5520 O O . ILE B 1 364 ? 0.019 8.802 64.928 1.00 36.63 360 ILE B O 1
#

CATH classification: 3.40.718.10

Secondary structure (DSSP, 8-state):
-EEEEEEEEESTTHHHHHHHHHHHHHT--GGG--EEEEEE---SHHHHHHHS-SS-HHHHHHHHHH-SEEEEEE----SS--TT---HHHHHHHHTT--EEEEEEEPPTT-SSS--EEEEEEE-S-BGGG--EEEEE--TT--EEEEEEEEEHHHHHHHHHHHHHHHHHHHHHHHTT---S-SS-EEEEEE-TTT-TTHHHHHHHHHHHHGGG-GGGTTSEEEEEEHHHHHHHHHH-GGG-SEEEE-HHHHHHHHHHHHGGGS-GGG---EEE-SS-EEE--SS---TTTTTSS----HHHHHHHHHHHHHTT-HHHHHHHHHHHHHHHHH-SS--GGGTS---HHHHHHHHHHH-/-EEEEEEEEEESTTHHHHHHHHHHHHHT--GGG-EEEEEEE---SHHHHHHHS-SS-HHHHHHHHHH-SEEEEEE----SS--TT---HHHHHHHHTT--EEEEEEEPPTT-SS---EEEEEEE-S-BGGG--EEEEE--TT--EEEEEEEEEHHHHHHHHHHHHHHHHHHHHHHHTT---S-SS-EEEEEE-TTT-HHHHHHHHHHHHHHGGG-GGGTTSEEEEEEHHHHHHHHHH-GGG-SEEEE-HHHHHHHHHHHHTTSS-GGG---EEE-SS-EEE--SS---TTTTTSS----HHHHHHHHHHHHHTT-HHHHHHHHHHHHHHHH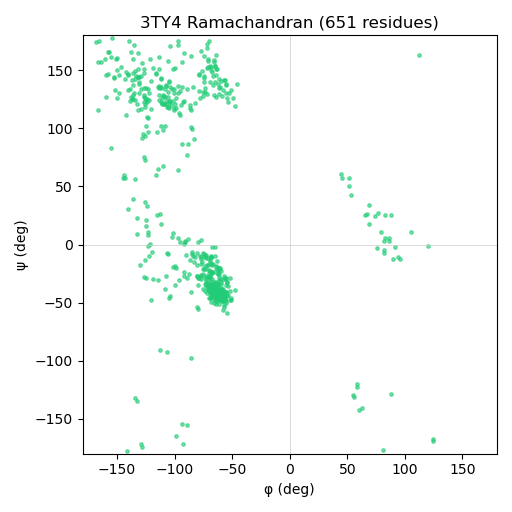HTSS--GGGT----HHHHHHHHHHH-